Protein AF-X0SAB8-F1 (afdb_monomer_lite)

Sequence (412 aa):
ADKNRWGQPLLQMRAEIRILRSLALSGTDGPGNDETIAIPYRAIDWQRCRGVANGPHFPELSAGEVFVFPLKNTGAHGEKQWQLIDEENFGLLTPAVRERPVRGSERAAEFLVHELAAAFATGEYHTVFQAAQYCGFSRWKREVRHALSRDVASLVGDRKDKWLAIGTACYSAGPVQRPKVAELLEEPPEQPYLLAQAFGQLDREALDDLLIAESMKHCDLHAWGTAVTISLNYLRHPTAIREMTEALANDRPGALYVAGFVVRQPDHPVVAVAVKAASRALAGKQERLNSEDLRSACQLIRDYGDEEAFAQLLAEFRKAQKDNFERYVMLWQSCAYVKHERLLPICALLIEDVRPWPHADHRRVCDHAAAAVQYVTGEDLGYSWEATPAERGKAIDGIKVYLAGREKRRGR

Organism: NCBI:txid412755

Secondary structure (DSSP, 8-state):
--B-TTS-BEEEEEEEEE-S---PPTTS--PPTT-EEEEEEEEE-TTT----TT---PPPP-TT--EE--EEE-S-TT---EEE--STT-TT-EE--SSPPSS--SSHHHHHHHHHHHHHHHS-HHHHHHHHHHHHHS---HHHHHHHHHHHHHHHTT-HHHHHHHHHHHHHHS-S----HHHHHHS--SS-HHHHHHHTTS-TTTHHHHHHHHHHHTHHHHHHHHHHHHHHH-TT-HHHHHHHHHHHHTT-TTHHHHHHHH--STT-TTHHHHHHHHHHHHHS--TT--HHHHHHHHHHHHHH--HHHHHHHHHHHHHHHHH-HHHHHHHHHHHSSS--TTHHHHHHHHTT--SBPTT-TT-BHHHHHHHHHHHHH----S--TTS-HHHHHHHHHHHHHHHHHHHHHH--

Radius of gyration: 25.6 Å; chains: 1; bounding box: 59×60×63 Å

Structure (mmCIF, N/CA/C/O backbone):
data_AF-X0SAB8-F1
#
_entry.id   AF-X0SAB8-F1
#
loop_
_atom_site.group_PDB
_atom_site.id
_atom_site.type_symbol
_atom_site.label_atom_id
_atom_site.label_alt_id
_atom_site.label_comp_id
_atom_site.label_asym_id
_atom_site.label_entity_id
_atom_site.label_seq_id
_atom_site.pdbx_PDB_ins_code
_atom_site.Cartn_x
_atom_site.Cartn_y
_atom_site.Cartn_z
_atom_site.occupancy
_atom_site.B_iso_or_equiv
_atom_site.auth_seq_id
_atom_site.auth_comp_id
_atom_site.auth_asym_id
_atom_site.auth_atom_id
_atom_site.pdbx_PDB_model_num
ATOM 1 N N . ALA A 1 1 ? 1.540 30.582 -5.233 1.00 58.53 1 ALA A N 1
ATOM 2 C CA . ALA A 1 1 ? 0.712 29.566 -4.558 1.00 58.53 1 ALA A CA 1
ATOM 3 C C . ALA A 1 1 ? 1.035 29.631 -3.082 1.00 58.53 1 ALA A C 1
ATOM 5 O O . ALA A 1 1 ? 2.222 29.654 -2.760 1.00 58.53 1 ALA A O 1
ATOM 6 N N . ASP A 1 2 ? 0.015 29.708 -2.227 1.00 74.19 2 ASP A N 1
ATOM 7 C CA . ASP A 1 2 ? 0.207 29.570 -0.785 1.00 74.19 2 ASP A CA 1
ATOM 8 C C . ASP A 1 2 ? 0.930 28.248 -0.530 1.00 74.19 2 ASP A C 1
ATOM 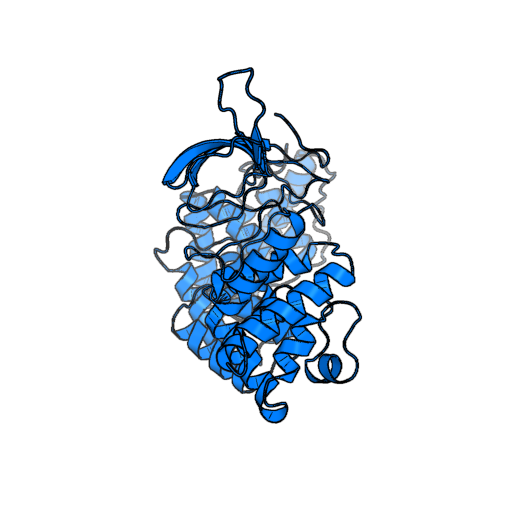10 O O . ASP A 1 2 ? 0.554 27.207 -1.073 1.00 74.19 2 ASP A O 1
ATOM 14 N N . LYS A 1 3 ? 2.017 28.310 0.233 1.00 72.19 3 LYS A N 1
ATOM 15 C CA . LYS A 1 3 ? 2.763 27.133 0.663 1.00 72.19 3 LYS A CA 1
ATOM 16 C C . LYS A 1 3 ? 2.609 26.981 2.166 1.00 72.19 3 LYS A C 1
ATOM 18 O O . LYS A 1 3 ? 2.543 27.980 2.880 1.00 72.19 3 LYS A O 1
ATOM 23 N N . ASN A 1 4 ? 2.565 25.748 2.657 1.00 69.31 4 ASN A N 1
ATOM 24 C CA . ASN A 1 4 ? 2.694 25.510 4.093 1.00 69.31 4 ASN A CA 1
ATOM 25 C C . ASN A 1 4 ? 4.150 25.720 4.552 1.00 69.31 4 ASN A C 1
ATOM 27 O O . ASN A 1 4 ? 5.055 25.931 3.740 1.00 69.31 4 ASN A O 1
ATOM 31 N N . ARG A 1 5 ? 4.400 25.619 5.863 1.00 65.50 5 ARG A N 1
ATOM 32 C CA . ARG A 1 5 ? 5.752 25.759 6.438 1.00 65.50 5 ARG A CA 1
ATOM 33 C C . ARG A 1 5 ? 6.773 24.721 5.935 1.00 65.50 5 ARG A C 1
ATOM 35 O O . ARG A 1 5 ? 7.963 24.900 6.152 1.00 65.50 5 ARG A O 1
ATOM 42 N N . TRP A 1 6 ? 6.325 23.672 5.239 1.00 65.50 6 TRP A N 1
ATOM 43 C CA . TRP A 1 6 ? 7.166 22.658 4.586 1.00 65.50 6 TRP A CA 1
ATOM 44 C C . TRP A 1 6 ? 7.313 22.888 3.075 1.00 65.50 6 TRP A C 1
ATOM 46 O O . TRP A 1 6 ? 7.700 21.983 2.336 1.00 65.50 6 TRP A O 1
ATOM 56 N N . GLY A 1 7 ? 6.956 24.080 2.587 1.00 70.50 7 GLY A N 1
ATOM 57 C CA . GLY A 1 7 ? 7.082 24.454 1.182 1.00 70.50 7 GLY A CA 1
ATOM 58 C C . GLY A 1 7 ? 6.100 23.752 0.239 1.00 70.50 7 GLY A C 1
ATOM 59 O O . GLY A 1 7 ? 6.240 23.908 -0.977 1.00 70.50 7 GLY A O 1
ATOM 60 N N . GLN A 1 8 ? 5.121 23.007 0.765 1.00 74.38 8 GLN A N 1
ATOM 61 C CA . GLN A 1 8 ? 4.152 22.284 -0.053 1.00 74.38 8 GLN A CA 1
ATOM 62 C C . GLN A 1 8 ? 3.056 23.216 -0.552 1.00 74.38 8 GLN A C 1
ATOM 64 O O . GLN A 1 8 ? 2.556 24.018 0.241 1.00 74.38 8 GLN A O 1
ATOM 69 N N . PRO A 1 9 ? 2.672 23.115 -1.833 1.00 79.69 9 PRO A N 1
ATOM 70 C CA . PRO A 1 9 ? 1.562 23.877 -2.381 1.00 79.69 9 PRO A CA 1
ATOM 71 C C . PRO A 1 9 ? 0.252 23.531 -1.666 1.00 79.69 9 PRO A C 1
ATOM 73 O O . PRO A 1 9 ? -0.025 22.367 -1.379 1.00 79.69 9 PRO A O 1
ATOM 76 N N . LEU A 1 10 ? -0.544 24.560 -1.381 1.00 76.38 10 LEU A N 1
ATOM 77 C CA . LEU A 1 10 ? -1.854 24.434 -0.755 1.00 76.38 10 LEU A CA 1
ATOM 78 C C . LEU A 1 10 ? -2.971 24.821 -1.725 1.00 76.38 10 LEU A C 1
ATOM 80 O O . LEU A 1 10 ? -2.842 25.778 -2.494 1.00 76.38 10 LEU A O 1
ATOM 84 N N . LEU A 1 11 ? -4.090 24.110 -1.618 1.00 80.75 11 LEU A N 1
ATOM 85 C CA . LEU A 1 11 ? -5.372 24.457 -2.218 1.00 80.75 11 LEU A CA 1
ATOM 86 C C . LEU A 1 11 ? -6.275 25.066 -1.152 1.00 80.75 11 LEU A C 1
ATOM 88 O O . LEU A 1 11 ? -6.361 24.560 -0.031 1.00 80.75 11 LEU A O 1
ATOM 92 N N . GLN A 1 12 ? -6.976 26.139 -1.509 1.00 83.25 12 GLN A N 1
ATOM 93 C CA . GLN A 1 12 ? -8.120 26.583 -0.724 1.00 83.25 12 GLN A CA 1
ATOM 94 C C . GLN A 1 12 ? -9.311 25.706 -1.083 1.00 83.25 12 GLN A C 1
ATOM 96 O O . GLN A 1 12 ? -9.713 25.636 -2.242 1.00 83.25 12 GLN A O 1
ATOM 101 N N . MET A 1 13 ? -9.850 25.036 -0.075 1.00 82.00 13 MET A N 1
ATOM 102 C CA . MET A 1 13 ? -10.949 24.097 -0.202 1.00 82.00 13 MET A CA 1
ATOM 103 C C . MET A 1 13 ? -12.106 24.538 0.687 1.00 82.00 13 MET A C 1
ATOM 105 O O . MET A 1 13 ? -11.943 25.298 1.646 1.00 82.00 13 MET A O 1
ATOM 109 N N . ARG A 1 14 ? -13.292 24.025 0.374 1.00 84.56 14 ARG A N 1
ATOM 110 C CA . ARG A 1 14 ? -14.500 24.204 1.172 1.00 84.56 14 ARG A CA 1
ATOM 111 C C . ARG A 1 14 ? -15.160 22.843 1.331 1.00 84.56 14 ARG A C 1
ATOM 113 O O . ARG A 1 14 ? -15.411 22.177 0.332 1.00 84.56 14 ARG A O 1
ATOM 120 N N . ALA A 1 15 ? -15.414 22.441 2.569 1.00 84.00 15 ALA A N 1
ATOM 121 C CA . ALA A 1 15 ? -16.202 21.255 2.874 1.00 84.00 15 ALA A CA 1
ATOM 122 C C . ALA A 1 15 ? -17.589 21.689 3.349 1.00 84.00 15 ALA A C 1
ATOM 124 O O . ALA A 1 15 ? -17.698 22.523 4.250 1.00 84.00 15 ALA A O 1
ATOM 125 N N . GLU A 1 16 ? -18.637 21.134 2.748 1.00 89.38 16 GLU A N 1
ATOM 126 C CA . GLU A 1 16 ? -19.990 21.196 3.300 1.00 89.38 16 GLU A CA 1
ATOM 127 C C . GLU A 1 16 ? -20.169 20.015 4.245 1.00 89.38 16 GLU A C 1
ATOM 129 O O . GLU A 1 16 ? -19.998 18.861 3.853 1.00 89.38 16 GLU A O 1
ATOM 134 N N . ILE A 1 17 ? -20.448 20.308 5.512 1.00 87.69 17 ILE A N 1
ATOM 135 C CA . ILE A 1 17 ? -20.490 19.306 6.569 1.00 87.69 17 ILE A CA 1
ATOM 136 C C . ILE A 1 17 ? -21.839 19.397 7.257 1.00 87.69 17 ILE A C 1
ATOM 138 O O . ILE A 1 17 ? -22.230 20.449 7.766 1.00 87.69 17 ILE A O 1
ATOM 142 N N . ARG A 1 18 ? -22.534 18.261 7.294 1.00 89.81 18 ARG A N 1
ATOM 143 C CA . ARG A 1 18 ? -23.717 18.078 8.125 1.00 89.81 18 ARG A CA 1
ATOM 144 C C . ARG A 1 18 ? -23.274 17.773 9.550 1.00 89.81 18 ARG A C 1
ATOM 146 O O . ARG A 1 18 ? -22.601 16.772 9.796 1.00 89.81 18 ARG A O 1
ATOM 153 N N . ILE A 1 19 ? -23.679 18.616 10.488 1.00 87.06 19 ILE A N 1
ATOM 154 C CA . ILE A 1 19 ? -23.373 18.447 11.904 1.00 87.06 19 ILE A CA 1
ATOM 155 C C . ILE A 1 19 ? -24.252 17.340 12.463 1.00 87.06 19 ILE A C 1
ATOM 157 O O . ILE A 1 19 ? -25.447 17.514 12.648 1.00 87.06 19 ILE A O 1
ATOM 161 N N . LEU A 1 20 ? -23.666 16.180 12.744 1.00 83.94 20 LEU A N 1
ATOM 162 C CA . LEU A 1 20 ? -24.415 15.095 13.381 1.00 83.94 20 LEU A CA 1
ATOM 163 C C . LEU A 1 20 ? -24.659 15.394 14.862 1.00 83.94 20 LEU A C 1
ATOM 165 O O . LEU A 1 20 ? -25.707 15.064 15.414 1.00 83.94 20 LEU A O 1
ATOM 169 N N . ARG A 1 21 ? -23.652 15.981 15.514 1.00 80.50 21 ARG A N 1
ATOM 170 C CA . ARG A 1 21 ? -23.614 16.248 16.950 1.00 80.50 21 ARG A CA 1
ATOM 171 C C . ARG A 1 21 ? -22.747 17.474 17.198 1.00 80.50 21 ARG A C 1
ATOM 173 O O . ARG A 1 21 ? -21.676 17.592 16.606 1.00 80.50 21 ARG A O 1
ATOM 180 N N . SER A 1 22 ? -23.196 18.346 18.088 1.00 79.38 22 SER A N 1
ATOM 181 C CA . SER A 1 22 ? -22.474 19.546 18.495 1.00 79.38 22 SER A CA 1
ATOM 182 C C . SER A 1 22 ? -22.227 19.524 19.996 1.00 79.38 22 SER A C 1
ATOM 184 O O . SER A 1 22 ? -23.150 19.295 20.779 1.00 79.38 22 SER A O 1
ATOM 186 N N . LEU A 1 23 ? -20.974 19.750 20.388 1.00 76.06 23 LEU A N 1
ATOM 187 C CA . LEU A 1 23 ? -20.585 19.951 21.776 1.00 76.06 23 LEU A CA 1
ATOM 188 C C . LEU A 1 23 ? -20.092 21.389 21.931 1.00 76.06 23 LEU A C 1
ATOM 190 O O . LEU A 1 23 ? -18.944 21.699 21.615 1.00 76.06 23 LEU A O 1
ATOM 194 N N . ALA A 1 24 ? -20.977 22.263 22.400 1.00 70.81 24 ALA A N 1
ATOM 195 C CA . ALA A 1 24 ? -20.618 23.622 22.773 1.00 70.81 24 ALA A CA 1
ATOM 196 C C . ALA A 1 24 ? -20.132 23.645 24.228 1.00 70.81 24 ALA A C 1
ATOM 198 O O . ALA A 1 24 ? -20.716 22.990 25.093 1.00 70.81 24 ALA A O 1
ATOM 199 N N . LEU A 1 25 ? -19.081 24.419 24.508 1.00 66.12 25 LEU A N 1
ATOM 200 C CA . LEU A 1 25 ? -18.711 24.726 25.888 1.00 66.12 25 LEU A CA 1
ATOM 201 C C . LEU A 1 25 ? -19.844 25.537 26.526 1.00 66.12 25 LEU A C 1
ATOM 203 O O . LEU A 1 25 ? -20.452 26.381 25.862 1.00 66.12 25 LEU A O 1
ATOM 207 N N . SER A 1 26 ? -20.124 25.303 27.807 1.00 61.00 26 SER A N 1
ATOM 208 C CA . SER A 1 26 ? -21.160 26.036 28.542 1.00 61.00 26 SER A CA 1
ATOM 209 C C . SER A 1 26 ? -21.017 27.550 28.346 1.00 61.00 26 SER A C 1
ATOM 211 O O . SER A 1 26 ? -19.968 28.122 28.639 1.00 61.00 26 SER A O 1
ATOM 213 N N . GLY A 1 27 ? -22.074 28.194 27.840 1.00 61.31 27 GLY A N 1
ATOM 214 C CA . GLY A 1 27 ? -22.094 29.634 27.552 1.00 61.31 27 GLY A CA 1
ATOM 215 C C . GLY A 1 27 ? -21.556 30.045 26.175 1.00 61.31 27 GLY A C 1
ATOM 216 O O . GLY A 1 27 ? -21.425 31.240 25.925 1.00 61.31 27 GLY A O 1
ATOM 217 N N . THR A 1 28 ? -21.257 29.095 25.283 1.00 65.94 28 THR A N 1
ATOM 218 C CA . THR A 1 28 ? -20.909 29.366 23.878 1.00 65.94 28 THR A CA 1
ATOM 219 C C . THR A 1 28 ? -22.016 28.900 22.936 1.00 65.94 28 THR A C 1
ATOM 221 O O . THR A 1 28 ? -22.640 27.865 23.168 1.00 65.94 28 THR A O 1
ATOM 224 N N . ASP A 1 29 ? -22.247 29.651 21.859 1.00 71.00 29 ASP A N 1
ATOM 225 C CA . ASP A 1 29 ? -23.072 29.175 20.750 1.00 71.00 29 ASP A CA 1
ATOM 226 C C . ASP A 1 29 ? -22.275 28.130 19.965 1.00 71.00 29 ASP A C 1
ATOM 228 O O . ASP A 1 29 ? -21.131 28.386 19.596 1.00 71.00 29 ASP A O 1
ATOM 232 N N . GLY A 1 30 ? -22.872 26.965 19.710 1.00 73.62 30 GLY A N 1
ATOM 233 C CA . GLY A 1 30 ? -22.366 25.944 18.789 1.00 73.62 30 GLY A CA 1
ATOM 234 C C . GLY A 1 30 ? -23.243 25.850 17.536 1.00 73.62 30 GLY A C 1
ATOM 235 O O . GLY A 1 30 ? -24.365 26.368 17.531 1.00 73.62 30 GLY A O 1
ATOM 236 N N . PRO A 1 31 ? -22.786 25.186 16.461 1.00 79.38 31 PRO A N 1
ATOM 237 C CA . PRO A 1 31 ? -23.687 24.851 15.367 1.00 79.38 31 PRO A CA 1
ATOM 238 C C . PRO A 1 31 ? -24.786 23.907 15.876 1.00 79.38 31 PRO A C 1
ATOM 240 O O . PRO A 1 31 ? -24.552 23.100 16.779 1.00 79.38 31 PRO A O 1
ATOM 243 N N . GLY A 1 32 ? -25.991 24.020 15.326 1.00 78.50 32 GLY A N 1
ATOM 244 C CA . GLY A 1 32 ? -27.106 23.144 15.664 1.00 78.50 32 GLY A CA 1
ATOM 245 C C . GLY A 1 32 ? -26.868 21.716 15.177 1.00 78.50 32 GLY A C 1
ATOM 246 O O . GLY A 1 32 ? -26.180 21.487 14.182 1.00 78.50 32 GLY A O 1
ATOM 247 N N . ASN A 1 33 ? -27.470 20.739 15.856 1.00 79.31 33 ASN A N 1
ATOM 248 C CA . ASN A 1 33 ? -27.544 19.383 15.312 1.00 79.31 33 ASN A CA 1
ATOM 249 C C . ASN A 1 33 ? -28.336 19.413 13.993 1.00 79.31 33 ASN A C 1
ATOM 251 O O . ASN A 1 33 ? -29.304 20.160 13.867 1.00 79.31 33 ASN A O 1
ATOM 255 N N . ASP A 1 34 ? -27.898 18.622 13.020 1.00 83.25 34 ASP A N 1
ATOM 256 C CA . ASP A 1 34 ? -28.362 18.588 11.630 1.00 83.25 34 ASP A CA 1
ATOM 257 C C . ASP A 1 34 ? -28.178 19.889 10.822 1.00 83.25 34 ASP A C 1
ATOM 259 O O . ASP A 1 34 ? -28.514 19.922 9.635 1.00 83.25 34 ASP A O 1
ATOM 263 N N . GLU A 1 35 ? -27.574 20.938 11.399 1.00 88.19 35 GLU A N 1
ATOM 264 C CA . GLU A 1 35 ? -27.158 22.130 10.651 1.00 88.19 35 GLU A CA 1
ATOM 265 C C . GLU A 1 35 ? -26.097 21.731 9.615 1.00 88.19 35 GLU A C 1
ATOM 267 O O . GLU A 1 35 ? -25.176 20.963 9.902 1.00 88.19 35 GLU A O 1
ATOM 272 N N . THR A 1 36 ? -26.216 22.249 8.393 1.00 89.69 36 THR A N 1
ATOM 273 C CA . THR A 1 36 ? -25.138 22.150 7.406 1.00 89.69 36 THR A CA 1
ATOM 274 C C . THR A 1 36 ? -24.327 23.427 7.465 1.00 89.69 36 THR A C 1
ATOM 276 O O . THR A 1 36 ? -24.842 24.510 7.193 1.00 89.69 36 THR A O 1
ATOM 279 N N . ILE A 1 37 ? -23.055 23.294 7.820 1.00 87.75 37 ILE A N 1
ATOM 280 C CA . ILE A 1 37 ? -22.107 24.403 7.814 1.00 87.75 37 ILE A CA 1
ATOM 281 C C . ILE A 1 37 ? -21.100 24.195 6.695 1.00 87.75 37 ILE A C 1
ATOM 283 O O . ILE A 1 37 ? -20.837 23.068 6.274 1.00 87.75 37 ILE A O 1
ATOM 287 N N . ALA A 1 38 ? -20.502 25.287 6.231 1.00 86.81 38 ALA A N 1
ATOM 288 C CA . ALA A 1 38 ? -19.377 25.188 5.326 1.00 86.81 38 ALA A CA 1
ATOM 289 C C . ALA A 1 38 ? -18.088 25.618 6.011 1.00 86.81 38 ALA A C 1
ATOM 291 O O . ALA A 1 38 ? -17.998 26.725 6.539 1.00 86.81 38 ALA A O 1
ATOM 292 N N . ILE A 1 39 ? -17.092 24.739 5.966 1.00 82.38 39 ILE A N 1
ATOM 293 C CA . ILE A 1 39 ? -15.792 24.961 6.585 1.00 82.38 39 ILE A CA 1
ATOM 294 C C . ILE A 1 39 ? -14.770 25.222 5.477 1.00 82.38 39 ILE A C 1
ATOM 296 O O . ILE A 1 39 ? -14.490 24.320 4.677 1.00 82.38 39 ILE A O 1
ATOM 300 N N . PRO A 1 40 ? -14.203 26.438 5.398 1.00 79.44 40 PRO A N 1
ATOM 301 C CA . PRO A 1 40 ? -13.028 26.670 4.579 1.00 79.44 40 PRO A CA 1
ATOM 302 C C . PRO A 1 40 ? -11.817 25.993 5.231 1.00 79.44 40 PRO A C 1
ATOM 304 O O . PRO A 1 40 ? -11.585 26.135 6.432 1.00 79.44 40 PRO A O 1
ATOM 307 N N . TYR A 1 41 ? -11.025 25.273 4.443 1.00 76.81 41 TYR A N 1
ATOM 308 C CA . TYR A 1 41 ? -9.785 24.651 4.905 1.00 76.81 41 TYR A CA 1
ATOM 309 C C . TYR A 1 41 ? -8.707 24.710 3.823 1.00 76.81 41 TYR A C 1
ATOM 311 O O . TYR A 1 41 ? -8.980 24.976 2.651 1.00 76.81 41 TYR A O 1
ATOM 319 N N . ARG A 1 42 ? -7.452 24.500 4.225 1.00 75.31 42 ARG A N 1
ATOM 320 C CA . ARG A 1 42 ? -6.322 24.398 3.298 1.00 75.31 42 ARG A CA 1
ATOM 321 C C . ARG A 1 42 ? -5.939 22.932 3.160 1.00 75.31 42 ARG A C 1
ATOM 323 O O . ARG A 1 42 ? -5.547 22.319 4.148 1.00 75.31 42 ARG A O 1
ATOM 330 N N . ALA A 1 43 ? -6.052 22.392 1.953 1.00 74.12 43 ALA A N 1
ATOM 331 C CA . ALA A 1 43 ? -5.592 21.046 1.630 1.00 74.12 43 ALA A CA 1
ATOM 332 C C . ALA A 1 43 ? -4.212 21.102 0.980 1.00 74.12 43 ALA A C 1
ATOM 334 O O . ALA A 1 43 ? -3.854 22.103 0.356 1.00 74.12 43 ALA A O 1
ATOM 335 N N . ILE A 1 44 ? -3.449 20.019 1.093 1.00 71.31 44 ILE A N 1
ATOM 336 C CA . ILE A 1 44 ? -2.258 19.843 0.271 1.00 71.31 44 ILE A CA 1
ATOM 337 C C . ILE A 1 44 ? -2.676 19.650 -1.194 1.00 71.31 44 ILE A C 1
ATOM 339 O O . ILE A 1 44 ? -3.555 18.848 -1.498 1.00 71.31 44 ILE A O 1
ATOM 343 N N . ASP A 1 45 ? -2.015 20.359 -2.110 1.00 76.94 45 ASP A N 1
ATOM 344 C CA . ASP A 1 45 ? -2.102 20.078 -3.544 1.00 76.94 45 ASP A CA 1
ATOM 345 C C . ASP A 1 45 ? -1.218 18.865 -3.880 1.00 76.94 45 ASP A C 1
ATOM 347 O O . ASP A 1 45 ? -0.076 19.015 -4.323 1.00 76.94 45 ASP A O 1
ATOM 351 N N . TRP A 1 46 ? -1.728 17.652 -3.640 1.00 68.81 46 TRP A N 1
ATOM 352 C CA . TRP A 1 46 ? -0.957 16.420 -3.845 1.00 68.81 46 TRP A CA 1
ATOM 353 C C . TRP A 1 46 ? -0.475 16.243 -5.290 1.00 68.81 46 TRP A C 1
ATOM 355 O O . TRP A 1 46 ? 0.570 15.635 -5.507 1.00 68.81 46 TRP A O 1
ATOM 365 N N . GLN A 1 47 ? -1.171 16.834 -6.269 1.00 67.50 47 GLN A N 1
ATOM 366 C CA . GLN A 1 47 ? -0.766 16.804 -7.679 1.00 67.50 47 GLN A CA 1
ATOM 367 C C . GLN A 1 47 ? 0.495 17.632 -7.942 1.00 67.50 47 GLN A C 1
ATOM 369 O O . GLN A 1 47 ? 1.271 17.326 -8.846 1.00 67.50 47 GLN A O 1
ATOM 374 N N . ARG A 1 48 ? 0.707 18.699 -7.165 1.00 67.31 48 ARG A N 1
ATOM 375 C CA . ARG A 1 48 ? 1.886 19.573 -7.273 1.00 67.31 48 ARG A CA 1
ATOM 376 C C . ARG A 1 48 ? 2.924 19.320 -6.185 1.00 67.31 48 ARG A C 1
ATOM 378 O O . ARG A 1 48 ? 3.999 19.929 -6.211 1.00 67.31 48 ARG A O 1
ATOM 385 N N . CYS A 1 49 ? 2.621 18.452 -5.228 1.00 65.38 49 CYS A N 1
ATOM 386 C CA . CYS A 1 49 ? 3.531 18.085 -4.161 1.00 65.38 49 CYS A CA 1
ATOM 387 C C . CYS A 1 49 ? 4.695 17.234 -4.647 1.00 65.38 49 CYS A C 1
ATOM 389 O O . CYS A 1 49 ? 4.562 16.319 -5.452 1.00 65.38 49 CYS A O 1
ATOM 391 N N . ARG A 1 50 ? 5.855 17.500 -4.054 1.00 57.19 50 ARG A N 1
ATOM 392 C CA . ARG A 1 50 ? 6.991 16.581 -4.049 1.00 57.19 50 ARG A CA 1
ATOM 393 C C . ARG A 1 50 ? 6.981 16.000 -2.642 1.00 57.19 50 ARG A C 1
ATOM 395 O O . ARG A 1 50 ? 7.328 16.733 -1.722 1.00 57.19 50 ARG A O 1
ATOM 402 N N . GLY A 1 51 ? 6.439 14.788 -2.487 1.00 53.72 51 GLY A N 1
ATOM 403 C CA . GLY A 1 51 ? 6.031 14.188 -1.207 1.00 53.72 51 GLY A CA 1
ATOM 404 C C . GLY A 1 51 ? 6.896 14.561 0.004 1.00 53.72 51 GLY A C 1
ATOM 405 O O . GLY A 1 51 ? 8.122 14.621 -0.081 1.00 53.72 51 GLY A O 1
ATOM 406 N N . VAL A 1 52 ? 6.256 14.821 1.147 1.00 50.53 52 VAL A N 1
ATOM 407 C CA . VAL A 1 52 ? 6.967 15.222 2.368 1.00 50.53 52 VAL A CA 1
ATOM 408 C C . VAL A 1 52 ? 7.391 13.984 3.137 1.00 50.53 52 VAL A C 1
ATOM 410 O O . VAL A 1 52 ? 6.582 13.373 3.832 1.00 50.53 52 VAL A O 1
ATOM 413 N N . ALA A 1 53 ? 8.673 13.635 3.060 1.00 43.62 53 ALA A N 1
ATOM 414 C CA . ALA A 1 53 ? 9.244 12.689 4.009 1.00 43.62 53 ALA A CA 1
ATOM 415 C C . ALA A 1 53 ? 9.096 13.276 5.426 1.00 43.62 53 ALA A C 1
ATOM 417 O O . ALA A 1 53 ? 9.662 14.328 5.724 1.00 43.62 53 ALA A O 1
ATOM 418 N N . ASN A 1 54 ? 8.317 12.609 6.284 1.00 44.84 54 ASN A N 1
ATOM 419 C CA . ASN A 1 54 ? 8.094 12.975 7.690 1.00 44.84 54 ASN A CA 1
ATOM 420 C C . ASN A 1 54 ? 7.363 14.319 7.929 1.00 44.84 54 ASN A C 1
ATOM 422 O O . ASN A 1 54 ? 7.551 14.950 8.971 1.00 44.84 54 ASN A O 1
ATOM 426 N N . GLY A 1 55 ? 6.535 14.773 6.980 1.00 47.00 55 GLY A N 1
ATOM 427 C CA . GLY A 1 55 ? 5.580 15.871 7.208 1.00 47.00 55 GLY A CA 1
ATOM 428 C C . GLY A 1 55 ? 4.383 15.416 8.052 1.00 47.00 55 GLY A C 1
ATOM 429 O O . GLY A 1 55 ? 4.182 14.212 8.206 1.00 47.00 55 GLY A O 1
ATOM 430 N N . PRO A 1 56 ? 3.574 16.330 8.616 1.00 47.91 56 PRO A N 1
ATOM 431 C CA . PRO A 1 56 ? 2.364 15.924 9.317 1.00 47.91 56 PRO A CA 1
ATOM 432 C C . PRO A 1 56 ? 1.384 15.288 8.335 1.00 47.91 56 PRO A C 1
ATOM 434 O O . PRO A 1 56 ? 1.331 15.648 7.155 1.00 47.91 56 PRO A O 1
ATOM 437 N N . HIS A 1 57 ? 0.604 14.346 8.847 1.00 52.69 57 HIS A N 1
ATOM 438 C CA . HIS A 1 57 ? -0.471 13.733 8.094 1.00 52.69 57 HIS A CA 1
ATOM 439 C C . HIS A 1 57 ? -1.622 14.736 7.984 1.00 52.69 57 HIS A C 1
ATOM 441 O O . HIS A 1 57 ? -2.224 15.105 8.991 1.00 52.69 57 HIS A O 1
ATOM 447 N N . PHE A 1 58 ? -1.919 15.192 6.769 1.00 57.72 58 PHE A N 1
ATOM 448 C CA . PHE A 1 58 ? -3.119 15.979 6.510 1.00 57.72 58 PHE A CA 1
ATOM 449 C C . PHE A 1 58 ? -4.250 14.993 6.220 1.00 57.72 58 PHE A C 1
ATOM 451 O O . PHE A 1 58 ? -4.111 14.205 5.286 1.00 57.72 58 PHE A O 1
ATOM 458 N N . PRO A 1 59 ? -5.327 14.966 7.018 1.00 60.56 59 PRO A N 1
ATOM 459 C CA . PRO A 1 59 ? -6.447 14.073 6.757 1.00 60.56 59 PRO A CA 1
ATOM 460 C C . PRO A 1 59 ? -7.081 14.434 5.409 1.00 60.56 59 PRO A C 1
ATOM 462 O O . PRO A 1 59 ? -7.431 15.592 5.166 1.00 60.56 59 PRO A O 1
ATOM 465 N N . GLU A 1 60 ? -7.211 13.448 4.525 1.00 65.62 60 GLU A N 1
ATOM 466 C CA . GLU A 1 60 ? -8.030 13.584 3.326 1.00 65.62 60 GLU A CA 1
ATOM 467 C C . GLU A 1 60 ? -9.490 13.422 3.732 1.00 65.62 60 GLU A C 1
ATOM 469 O O . GLU A 1 60 ? -9.869 12.411 4.313 1.00 65.62 60 GLU A O 1
ATOM 474 N N . LEU A 1 61 ? -10.298 14.447 3.472 1.00 74.31 61 LEU A N 1
ATOM 475 C CA . LEU A 1 61 ? -11.728 14.397 3.738 1.00 74.31 61 LEU A CA 1
ATOM 476 C C . LEU A 1 61 ? -12.437 13.812 2.520 1.00 74.31 61 LEU A C 1
ATOM 478 O O . LEU A 1 61 ? -12.406 14.418 1.446 1.00 74.31 61 LEU A O 1
ATOM 482 N N . SER A 1 62 ? -13.120 12.683 2.699 1.00 78.00 62 SER A N 1
ATOM 483 C CA . SER A 1 62 ? -13.965 12.089 1.664 1.00 78.00 62 SER A CA 1
ATOM 484 C C . SER A 1 62 ? -15.450 12.272 1.968 1.00 78.00 62 SER A C 1
ATOM 486 O O . SER A 1 62 ? -15.895 12.327 3.117 1.00 78.00 62 SER A O 1
ATOM 488 N N . ALA A 1 63 ? -16.257 12.365 0.910 1.00 82.75 63 ALA A N 1
ATOM 489 C CA . ALA A 1 63 ? -17.703 12.465 1.051 1.00 82.75 63 ALA A CA 1
ATOM 490 C C . ALA A 1 63 ? -18.270 11.224 1.765 1.00 82.75 63 ALA A C 1
ATOM 492 O O . ALA A 1 63 ? -17.975 10.090 1.397 1.00 82.75 63 ALA A O 1
ATOM 493 N N . GLY A 1 64 ? -19.120 11.450 2.770 1.00 82.81 64 GLY A N 1
ATOM 494 C CA . GLY A 1 64 ? -19.783 10.387 3.533 1.00 82.81 64 GLY A CA 1
ATOM 495 C C . GLY A 1 64 ? -19.018 9.890 4.764 1.00 82.81 64 GLY A C 1
ATOM 496 O O . GLY A 1 64 ? -19.604 9.148 5.562 1.00 82.81 64 GLY A O 1
ATOM 497 N N . GLU A 1 65 ? -17.769 10.313 4.956 1.00 84.81 65 GLU A N 1
ATOM 498 C CA . GLU A 1 65 ? -17.016 10.061 6.185 1.00 84.81 65 GLU A CA 1
ATOM 499 C C . GLU A 1 65 ? -17.501 10.936 7.345 1.00 84.81 65 GLU A C 1
ATOM 501 O O . GLU A 1 65 ? -18.148 11.970 7.155 1.00 84.81 65 GLU A O 1
ATOM 506 N N . VAL A 1 66 ? -17.197 10.502 8.568 1.00 87.50 66 VAL A N 1
ATOM 507 C CA . VAL A 1 66 ? -17.592 11.202 9.790 1.00 87.50 66 VAL A CA 1
ATOM 508 C C . VAL A 1 66 ? -16.369 11.443 10.653 1.00 87.50 66 VAL A C 1
ATOM 510 O O . VAL A 1 66 ? -15.648 10.515 11.012 1.00 87.50 66 VAL A O 1
ATOM 513 N N . PHE A 1 67 ? -16.173 12.708 11.008 1.00 86.12 67 PHE A N 1
ATOM 514 C CA . PHE A 1 67 ? -15.060 13.169 11.824 1.00 86.12 67 PHE A CA 1
ATOM 515 C C . PHE A 1 67 ? -15.560 14.071 12.949 1.00 86.12 67 PHE A C 1
ATOM 517 O O . PHE A 1 67 ? -16.644 14.657 12.870 1.00 86.12 67 PHE A O 1
ATOM 524 N N . VAL A 1 68 ? -14.743 14.209 13.987 1.00 83.94 68 VAL A N 1
ATOM 525 C CA . VAL A 1 68 ? -14.889 15.259 14.995 1.00 83.94 68 VAL A CA 1
ATOM 526 C C . VAL A 1 68 ? -14.081 16.465 14.560 1.00 83.94 68 VAL A C 1
ATOM 528 O O . VAL A 1 68 ? -12.875 16.366 14.348 1.00 83.94 68 VAL A O 1
ATOM 531 N N . PHE A 1 69 ? -14.765 17.603 14.472 1.00 81.69 69 PHE A N 1
ATOM 532 C CA . PHE A 1 69 ? -14.190 18.882 14.086 1.00 81.69 69 PHE A CA 1
ATOM 533 C C . PHE A 1 69 ? -14.110 19.793 15.320 1.00 81.69 69 PHE A C 1
ATOM 535 O O . PHE A 1 69 ? -15.156 20.190 15.840 1.00 81.69 69 PHE A O 1
ATOM 542 N N . PRO A 1 70 ? -12.916 20.163 15.809 1.00 78.56 70 PRO A N 1
ATOM 543 C CA . PRO A 1 70 ? -12.771 21.228 16.784 1.00 78.56 70 PRO A CA 1
ATOM 544 C C . PRO A 1 70 ? -12.989 22.548 16.050 1.00 78.56 70 PRO A C 1
ATOM 546 O O . PRO A 1 70 ? -12.211 22.943 15.178 1.00 78.56 70 PRO A O 1
ATOM 549 N N . LEU A 1 71 ? -14.080 23.226 16.374 1.00 79.69 71 LEU A N 1
ATOM 550 C CA . LEU A 1 71 ? -14.466 24.452 15.693 1.00 79.69 71 LEU A CA 1
ATOM 551 C C . LEU A 1 71 ? -14.339 25.647 16.623 1.00 79.69 71 LEU A C 1
ATOM 553 O O . LEU A 1 71 ? -14.709 25.588 17.792 1.00 79.69 71 LEU A O 1
ATOM 557 N N . LYS A 1 72 ? -13.856 26.755 16.065 1.00 79.56 72 LYS A N 1
ATOM 558 C CA . LYS A 1 72 ? -13.979 28.090 16.649 1.00 79.56 72 LYS A CA 1
ATOM 559 C C . LYS A 1 72 ? -14.918 28.920 15.785 1.00 79.56 72 LYS A C 1
ATOM 561 O O . LYS A 1 72 ? -14.818 28.886 14.556 1.00 79.56 72 LYS A O 1
ATOM 566 N N . ASN A 1 73 ? -15.816 29.669 16.419 1.00 79.44 73 ASN A N 1
ATOM 567 C CA . ASN A 1 73 ? -16.565 30.706 15.722 1.00 79.44 73 ASN A CA 1
ATOM 568 C C . ASN A 1 73 ? -15.662 31.939 15.593 1.00 79.44 73 ASN A C 1
ATOM 570 O O . ASN A 1 73 ? -15.179 32.461 16.596 1.00 79.44 73 ASN A O 1
ATOM 574 N N . THR A 1 74 ? -15.397 32.370 14.365 1.00 78.06 74 THR A N 1
ATOM 575 C CA . THR A 1 74 ? -14.605 33.567 14.053 1.00 78.06 74 THR A CA 1
ATOM 576 C C . THR A 1 74 ? -15.446 34.698 13.473 1.00 78.06 74 THR A C 1
ATOM 578 O O . THR A 1 74 ? -14.878 35.706 13.061 1.00 78.06 74 THR A O 1
ATOM 581 N N . GLY A 1 75 ? -16.767 34.531 13.377 1.00 72.88 75 GLY A N 1
ATOM 582 C CA . GLY A 1 75 ? -17.649 35.577 12.872 1.00 72.88 75 GLY A CA 1
ATOM 583 C C . GLY A 1 75 ? -17.772 36.746 13.851 1.00 72.88 75 GLY A C 1
ATOM 584 O O . GLY A 1 75 ? -17.641 36.579 15.066 1.00 72.88 75 GLY A O 1
ATOM 585 N N . ALA A 1 76 ? -18.022 37.944 13.318 1.00 67.56 76 ALA A N 1
ATOM 586 C CA . ALA A 1 76 ? -18.430 39.089 14.129 1.00 67.56 76 ALA A CA 1
ATOM 587 C C . ALA A 1 76 ? -19.818 38.833 14.755 1.00 67.56 76 ALA A C 1
ATOM 589 O O . ALA A 1 76 ? -20.531 37.926 14.334 1.00 67.56 76 ALA A O 1
ATOM 590 N N . HIS A 1 77 ? -20.217 39.616 15.766 1.00 56.22 77 HIS A N 1
ATOM 591 C CA . HIS A 1 77 ? -21.499 39.444 16.467 1.00 56.22 77 HIS A CA 1
ATOM 592 C C . HIS A 1 77 ? -22.683 39.218 15.503 1.00 56.22 77 HIS A C 1
ATOM 594 O O . HIS A 1 77 ? -23.076 40.126 14.776 1.00 56.22 77 HIS A O 1
ATOM 600 N N . GLY A 1 78 ? -23.257 38.009 15.529 1.00 61.12 78 GLY A N 1
ATOM 601 C CA . GLY A 1 78 ? -24.395 37.600 14.694 1.00 61.12 78 GLY A CA 1
ATOM 602 C C . GLY A 1 78 ? -24.036 36.822 13.419 1.00 61.12 78 GLY A C 1
ATOM 603 O O . GLY A 1 78 ? -24.911 36.174 12.849 1.00 61.12 78 GLY A O 1
ATOM 604 N N . GLU A 1 79 ? -22.770 36.809 12.995 1.00 66.56 79 GLU A N 1
ATOM 605 C CA . GLU A 1 79 ? -22.292 36.001 11.871 1.00 66.56 79 GLU A CA 1
ATOM 606 C C . GLU A 1 79 ? -21.747 34.652 12.369 1.00 66.56 79 GLU A C 1
ATOM 608 O O . GLU A 1 79 ? -20.886 34.585 13.246 1.00 66.56 79 GLU A O 1
ATOM 613 N N . LYS A 1 80 ? -22.240 33.542 11.804 1.00 72.50 80 LYS A N 1
ATOM 614 C CA . LYS A 1 80 ? -21.705 32.200 12.075 1.00 72.50 80 LYS A CA 1
ATOM 615 C C . LYS A 1 80 ? -20.622 31.866 11.052 1.00 72.50 80 LYS A C 1
ATOM 617 O O . LYS A 1 80 ? -20.927 31.339 9.983 1.00 72.50 80 LYS A O 1
ATOM 622 N N . GLN A 1 81 ? -19.360 32.139 11.377 1.00 80.44 81 GLN A N 1
ATOM 623 C CA . GLN A 1 81 ? -18.234 31.692 10.555 1.00 80.44 81 GLN A CA 1
ATOM 624 C C . GLN A 1 81 ? -17.388 30.689 11.334 1.00 80.44 81 GLN A C 1
ATOM 626 O O . GLN A 1 81 ? -16.624 31.053 12.222 1.00 80.44 81 GLN A O 1
ATOM 631 N N . TRP A 1 82 ? -17.523 29.411 10.992 1.00 81.31 82 TRP A N 1
ATOM 632 C CA . TRP A 1 82 ? -16.799 28.328 11.649 1.00 81.31 82 TRP A CA 1
ATOM 633 C C . TRP A 1 82 ? -15.457 28.069 10.975 1.00 81.31 82 TRP A C 1
ATOM 635 O O . TRP A 1 82 ? -15.373 27.947 9.752 1.00 81.31 82 TRP A O 1
ATOM 645 N N . GLN A 1 83 ? -14.406 27.947 11.781 1.00 77.69 83 GLN A N 1
ATOM 646 C CA . GLN A 1 83 ? -13.078 27.548 11.327 1.00 77.69 83 GLN A CA 1
ATOM 647 C C . GLN A 1 83 ? -12.546 26.407 12.186 1.00 77.69 83 GLN A C 1
ATOM 649 O O . GLN A 1 83 ? -12.839 26.331 13.380 1.00 77.69 83 GLN A O 1
ATOM 654 N N . LEU A 1 84 ? -11.720 25.552 11.584 1.00 76.06 84 LEU A N 1
ATOM 655 C CA . LEU A 1 84 ? -10.959 24.545 12.316 1.00 76.06 84 LEU A CA 1
ATOM 656 C C . LEU A 1 84 ? -10.032 25.220 13.333 1.00 76.06 84 LEU A C 1
ATOM 658 O O . LEU A 1 84 ? -9.345 26.199 13.017 1.00 76.06 84 LEU A O 1
ATOM 662 N N . ILE A 1 85 ? -10.008 24.693 14.555 1.00 71.81 85 ILE A N 1
ATOM 663 C CA . ILE A 1 85 ? -8.974 25.038 15.527 1.00 71.81 85 ILE A CA 1
ATOM 664 C C . ILE A 1 85 ? -7.685 24.351 15.077 1.00 71.81 85 ILE A C 1
ATOM 666 O O . ILE A 1 85 ? -7.590 23.124 15.032 1.00 71.81 85 ILE A O 1
ATOM 670 N N . ASP A 1 86 ? -6.700 25.167 14.721 1.00 61.41 86 ASP A N 1
ATOM 671 C CA . ASP A 1 86 ? -5.343 24.723 14.442 1.00 61.41 86 ASP A CA 1
ATOM 672 C C . ASP A 1 86 ? -4.553 24.780 15.753 1.00 61.41 86 ASP A C 1
ATOM 674 O O . ASP A 1 86 ? -4.137 25.855 16.184 1.00 61.41 86 ASP A O 1
ATOM 678 N N . GLU A 1 87 ? -4.395 23.641 16.424 1.00 46.91 87 GLU A N 1
ATOM 679 C CA . GLU A 1 87 ? -3.322 23.478 17.403 1.00 46.91 87 GLU A CA 1
ATOM 680 C C . GLU A 1 87 ? -2.210 22.642 16.768 1.00 46.91 87 GLU A C 1
ATOM 682 O O . GLU A 1 87 ? -2.413 21.524 16.288 1.00 46.91 87 GLU A O 1
ATOM 687 N N . GLU A 1 88 ? -1.018 23.237 16.739 1.00 42.47 88 GLU A N 1
ATOM 688 C CA . GLU A 1 88 ? 0.253 22.580 16.439 1.00 42.47 88 GLU A CA 1
ATOM 689 C C . GLU A 1 88 ? 0.321 21.774 15.130 1.00 42.47 88 GLU A C 1
ATOM 691 O O . GLU A 1 88 ? 1.179 20.902 14.984 1.00 42.47 88 GLU A O 1
ATOM 696 N N . ASN A 1 89 ? -0.419 22.181 14.095 1.00 43.53 89 ASN A N 1
ATOM 697 C CA . ASN A 1 89 ? -0.362 21.616 12.741 1.00 43.53 89 ASN A CA 1
ATOM 698 C C . ASN A 1 89 ? -0.947 20.207 12.575 1.00 43.53 89 ASN A C 1
ATOM 700 O O . ASN A 1 89 ? -0.584 19.515 11.620 1.00 43.53 89 ASN A O 1
ATOM 704 N N . PHE A 1 90 ? -1.843 19.787 13.464 1.00 47.44 90 PHE A N 1
ATOM 705 C CA . PHE A 1 90 ? -2.565 18.526 13.289 1.00 47.44 90 PHE A CA 1
ATOM 706 C C . PHE A 1 90 ? -4.035 18.692 12.950 1.00 47.44 90 PHE A C 1
ATOM 708 O O . PHE A 1 90 ? -4.685 17.660 12.848 1.00 47.44 90 PHE A O 1
ATOM 715 N N . GLY A 1 91 ? -4.529 19.935 12.775 1.00 53.00 91 GLY A N 1
ATOM 716 C CA . GLY A 1 91 ? -5.925 20.265 12.451 1.00 53.00 91 GLY A CA 1
ATOM 717 C C . GLY A 1 91 ? -6.866 19.185 12.958 1.00 53.00 91 GLY A C 1
ATOM 718 O O . GLY A 1 91 ? -7.225 18.330 12.158 1.00 53.00 91 GLY A O 1
ATOM 719 N N . LEU A 1 92 ? -7.091 19.126 14.282 1.00 63.56 92 LEU A N 1
ATOM 720 C CA . LEU A 1 92 ? -7.452 17.869 14.955 1.00 63.56 92 LEU A CA 1
ATOM 721 C C . LEU A 1 92 ? -8.714 17.283 14.324 1.00 63.56 92 LEU A C 1
ATOM 723 O O . LEU A 1 92 ? -9.815 17.717 14.611 1.00 63.56 92 LEU A O 1
ATOM 727 N N . LEU A 1 93 ? -8.558 16.291 13.467 1.00 74.81 93 LEU A N 1
ATOM 728 C CA . LEU A 1 93 ? -9.668 15.543 12.913 1.00 74.81 93 LEU A CA 1
ATOM 729 C C . LEU A 1 93 ? -9.444 14.116 13.358 1.00 74.81 93 LEU A C 1
ATOM 731 O O . LEU A 1 93 ? -8.517 13.448 12.904 1.00 74.81 93 LEU A O 1
ATOM 735 N N . THR A 1 94 ? -10.264 13.680 14.305 1.00 77.81 94 THR A N 1
ATOM 736 C CA . THR A 1 94 ? -10.349 12.265 14.651 1.00 77.81 94 THR A CA 1
ATOM 737 C C . THR A 1 94 ? -11.543 11.666 13.925 1.00 77.81 94 THR A C 1
ATOM 739 O O . THR A 1 94 ? -12.583 12.329 13.827 1.00 77.81 94 THR A O 1
ATOM 742 N N . PRO A 1 95 ? -11.435 10.431 13.416 1.00 82.62 95 PRO A N 1
ATOM 743 C CA . PRO A 1 95 ? -12.603 9.701 12.949 1.00 82.62 95 PRO A CA 1
ATOM 744 C C . PRO A 1 95 ? -13.635 9.575 14.069 1.00 82.62 95 PRO A C 1
ATOM 746 O O . PRO A 1 95 ? -13.292 9.517 15.255 1.00 82.62 95 PRO A O 1
ATOM 749 N N . ALA A 1 96 ? -14.900 9.536 13.671 1.00 85.56 96 ALA A N 1
ATOM 750 C CA . ALA A 1 96 ? -16.033 9.420 14.568 1.00 85.56 96 ALA A CA 1
ATOM 751 C C . ALA A 1 96 ? -17.076 8.454 14.015 1.00 85.56 96 ALA A C 1
ATOM 753 O O . ALA A 1 96 ? -17.146 8.180 12.816 1.00 85.56 96 ALA A O 1
ATOM 754 N N . VAL A 1 97 ? -17.914 7.940 14.909 1.00 83.75 97 VAL A N 1
ATOM 755 C CA . VAL A 1 97 ? -19.046 7.092 14.531 1.00 83.75 97 VAL A CA 1
ATOM 756 C C . VAL A 1 97 ? -20.271 7.954 14.239 1.00 83.75 97 VAL A C 1
ATOM 758 O O . VAL A 1 97 ? -20.473 9.004 14.849 1.00 83.75 97 VAL A O 1
ATOM 761 N N . ARG A 1 98 ? -21.107 7.516 13.290 1.00 77.62 98 ARG A N 1
ATOM 762 C CA . ARG A 1 98 ? -22.375 8.198 12.954 1.00 77.62 98 ARG A CA 1
ATOM 763 C C . ARG A 1 98 ? -23.345 8.245 14.135 1.00 77.62 98 ARG A C 1
ATOM 765 O O . ARG A 1 98 ? -24.174 9.146 14.218 1.00 77.62 98 ARG A O 1
ATOM 772 N N . GLU A 1 99 ? -23.257 7.256 15.013 1.00 72.31 99 GLU A N 1
ATOM 773 C CA . GLU A 1 99 ? -24.153 7.067 16.148 1.00 72.31 99 GLU A CA 1
ATOM 774 C C . GLU A 1 99 ? -23.820 8.002 17.315 1.00 72.31 99 GLU A C 1
ATOM 776 O O . GLU A 1 99 ? -22.750 8.611 17.374 1.00 72.31 99 GLU A O 1
ATOM 781 N N . ARG A 1 100 ? -24.749 8.129 18.272 1.00 66.69 100 ARG A N 1
ATOM 782 C CA . ARG A 1 100 ? -24.523 8.947 19.471 1.00 66.69 100 ARG A CA 1
ATOM 783 C C . ARG A 1 100 ? -23.301 8.455 20.255 1.00 66.69 100 ARG A C 1
ATOM 785 O O . ARG A 1 100 ? -23.064 7.248 20.298 1.00 66.69 100 ARG A O 1
ATOM 792 N N . PRO A 1 101 ? -22.544 9.368 20.893 1.00 63.56 101 PRO A N 1
ATOM 793 C CA . PRO A 1 101 ? -21.392 8.976 21.677 1.00 63.56 101 PRO A CA 1
ATOM 794 C C . PRO A 1 101 ? -21.903 8.116 22.821 1.00 63.56 101 PRO A C 1
ATOM 796 O O . PRO A 1 101 ? -22.932 8.432 23.426 1.00 63.56 101 PRO A O 1
ATOM 799 N N . VAL A 1 102 ? -21.169 7.060 23.159 1.00 64.12 102 VAL A N 1
ATOM 800 C CA . VAL A 1 102 ? -21.552 6.215 24.296 1.00 64.12 102 VAL A CA 1
ATOM 801 C C . VAL A 1 102 ? -21.481 7.005 25.614 1.00 64.12 102 VAL A C 1
ATOM 803 O O . VAL A 1 102 ? -22.155 6.663 26.584 1.00 64.12 102 VAL A O 1
ATOM 806 N N . ARG A 1 103 ? -20.694 8.093 25.649 1.00 66.19 103 ARG A N 1
ATOM 807 C CA . ARG A 1 103 ? -20.559 9.014 26.786 1.00 66.19 103 ARG A CA 1
ATOM 808 C C . ARG A 1 103 ? -20.471 10.467 26.318 1.00 66.19 103 ARG A C 1
ATOM 810 O O . ARG A 1 103 ? -19.717 10.772 25.401 1.00 66.19 103 ARG A O 1
ATOM 817 N N . GLY A 1 104 ? -21.213 11.362 26.970 1.00 62.66 104 GLY A N 1
ATOM 818 C CA . GLY A 1 104 ? -21.018 12.808 26.829 1.00 62.66 104 GLY A CA 1
ATOM 819 C C . GLY A 1 104 ? -19.896 13.306 27.744 1.00 62.66 104 GLY A C 1
ATOM 820 O O . GLY A 1 104 ? -19.705 12.758 28.827 1.00 62.66 104 GLY A O 1
ATOM 821 N N . SER A 1 105 ? -19.173 14.347 27.329 1.00 65.31 105 SER A N 1
ATOM 822 C CA . SER A 1 105 ? -18.261 15.108 28.194 1.00 65.31 105 SER A CA 1
ATOM 823 C C . SER A 1 105 ? -18.441 16.600 27.933 1.00 65.31 105 SER A C 1
ATOM 825 O O . SER A 1 105 ? -18.709 16.995 26.805 1.00 65.31 105 SER A O 1
ATOM 827 N N . GLU A 1 106 ? -18.276 17.420 28.970 1.00 64.19 106 GLU A N 1
ATOM 828 C CA . GLU A 1 106 ? -18.296 18.885 28.882 1.00 64.19 106 GLU A CA 1
ATOM 829 C C . GLU A 1 106 ? -16.943 19.472 28.434 1.00 64.19 106 GLU A C 1
ATOM 831 O O . GLU A 1 106 ? -16.831 20.677 28.207 1.00 64.19 106 GLU A O 1
ATOM 836 N N . ARG A 1 107 ? -15.894 18.645 28.301 1.00 71.31 107 ARG A N 1
ATOM 837 C CA . ARG A 1 107 ? -14.541 19.078 27.922 1.00 71.31 107 ARG A CA 1
ATOM 838 C C . ARG A 1 107 ? -14.117 18.482 26.585 1.00 71.31 107 ARG A C 1
ATOM 840 O O . ARG A 1 107 ? -14.166 17.273 26.387 1.00 71.31 107 ARG A O 1
ATOM 847 N N . ALA A 1 108 ? -13.578 19.324 25.704 1.00 68.88 108 ALA A N 1
ATOM 848 C CA . ALA A 1 108 ? -13.170 18.929 24.353 1.00 68.88 108 ALA A CA 1
ATOM 849 C C . ALA A 1 108 ? -12.156 17.765 24.320 1.00 68.88 108 ALA A C 1
ATOM 851 O O . ALA A 1 108 ? -12.307 16.841 23.529 1.00 68.88 108 ALA A O 1
ATOM 852 N N . ALA A 1 109 ? -11.148 17.769 25.201 1.00 71.88 109 ALA A N 1
ATOM 853 C CA . ALA A 1 109 ? -10.140 16.702 25.253 1.00 71.88 109 ALA A CA 1
ATOM 854 C C . ALA A 1 109 ? -10.733 15.343 25.670 1.00 71.88 109 ALA A C 1
ATOM 856 O O . ALA A 1 109 ? -10.379 14.308 25.113 1.00 71.88 109 ALA A O 1
ATOM 857 N N . GLU A 1 110 ? -11.649 15.344 26.635 1.00 77.00 110 GLU A N 1
ATOM 858 C CA . GLU A 1 110 ? -12.345 14.136 27.087 1.00 77.00 110 GLU A CA 1
ATOM 859 C C . GLU A 1 110 ? -13.338 13.644 26.026 1.00 77.00 110 GLU A C 1
ATOM 861 O O . GLU A 1 110 ? -13.414 12.447 25.761 1.00 77.00 110 GLU A O 1
ATOM 866 N N . PHE A 1 111 ? -14.031 14.564 25.347 1.00 78.75 111 PHE A N 1
ATOM 867 C CA . PHE A 1 111 ? -14.877 14.241 24.202 1.00 78.75 111 PHE A CA 1
ATOM 868 C C . PHE A 1 111 ? -14.093 13.542 23.083 1.00 78.75 111 PHE A C 1
ATOM 870 O O . PHE A 1 111 ? -14.536 12.507 22.595 1.00 78.75 111 PHE A O 1
ATOM 877 N N . LEU A 1 112 ? -12.900 14.038 22.728 1.00 80.75 112 LEU A N 1
ATOM 878 C CA . LEU A 1 112 ? -12.030 13.388 21.738 1.00 80.75 112 LEU A CA 1
ATOM 879 C C . LEU A 1 112 ? -11.644 11.961 22.154 1.00 80.75 112 LEU A C 1
ATOM 881 O O . LEU A 1 112 ? -11.678 11.049 21.329 1.00 80.75 112 LEU A O 1
ATOM 885 N N . VAL A 1 113 ? -11.310 11.749 23.431 1.00 84.50 113 VAL A N 1
ATOM 886 C CA . VAL A 1 113 ? -11.016 10.409 23.966 1.00 84.50 113 VAL A CA 1
ATOM 887 C C . VAL A 1 113 ? -12.235 9.492 23.858 1.00 84.50 113 VAL A C 1
ATOM 889 O O . VAL A 1 113 ? -12.092 8.345 23.438 1.00 84.50 113 VAL A O 1
ATOM 892 N N . HIS A 1 114 ? -13.432 9.980 24.191 1.00 86.12 114 HIS A N 1
ATOM 893 C CA . HIS A 1 114 ? -14.662 9.195 24.087 1.00 86.12 114 HIS A CA 1
ATOM 894 C C . HIS A 1 114 ? -15.052 8.882 22.641 1.00 86.12 114 HIS A C 1
ATOM 896 O O . HIS A 1 114 ? -15.512 7.775 22.371 1.00 86.12 114 HIS A O 1
ATOM 902 N N . GLU A 1 115 ? -14.845 9.811 21.710 1.00 87.12 115 GLU A N 1
ATOM 903 C CA . GLU A 1 115 ? -15.107 9.585 20.287 1.00 87.12 115 GLU A CA 1
ATOM 904 C C . GLU A 1 115 ? -14.140 8.564 19.689 1.00 87.12 115 GLU A C 1
ATOM 906 O O . GLU A 1 115 ? -14.581 7.658 18.986 1.00 87.12 115 GLU A O 1
ATOM 911 N N . LEU A 1 116 ? -12.854 8.614 20.045 1.00 89.75 116 LEU A N 1
ATOM 912 C CA . LEU A 1 116 ? -11.908 7.557 19.683 1.00 89.75 116 LEU A CA 1
ATOM 913 C C . LEU A 1 116 ? -12.287 6.216 20.312 1.00 89.75 116 LEU A C 1
ATOM 915 O O . LEU A 1 116 ? -12.252 5.190 19.636 1.00 89.75 116 LEU A O 1
ATOM 919 N N . ALA A 1 117 ? -12.681 6.201 21.587 1.00 91.88 117 ALA A N 1
ATOM 920 C CA . ALA A 1 117 ? -13.114 4.973 22.244 1.00 91.88 117 ALA A CA 1
ATOM 921 C C . ALA A 1 117 ? -14.356 4.374 21.561 1.00 91.88 117 ALA A C 1
ATOM 923 O O . ALA A 1 117 ? -14.415 3.164 21.354 1.00 91.88 117 ALA A O 1
ATOM 924 N N . ALA A 1 118 ? -15.314 5.212 21.153 1.00 90.31 118 ALA A N 1
ATOM 925 C CA . ALA A 1 118 ? -16.478 4.798 20.375 1.00 90.31 118 ALA A CA 1
ATOM 926 C C . ALA A 1 118 ? -16.078 4.297 18.977 1.00 90.31 118 ALA A C 1
ATOM 928 O O . ALA A 1 118 ? -16.518 3.225 18.574 1.00 90.31 118 ALA A O 1
ATOM 929 N N . ALA A 1 119 ? -15.181 4.994 18.273 1.00 92.00 119 ALA A N 1
ATOM 930 C CA . ALA A 1 119 ? -14.628 4.548 16.993 1.00 92.00 119 ALA A CA 1
ATOM 931 C C . ALA A 1 119 ? -14.003 3.149 17.096 1.00 92.00 119 ALA A C 1
ATOM 933 O O . ALA A 1 119 ? -14.327 2.270 16.297 1.00 92.00 119 ALA A O 1
ATOM 934 N N . PHE A 1 120 ? -13.190 2.905 18.126 1.00 93.69 120 PHE A N 1
ATOM 935 C CA . PHE A 1 120 ? -12.624 1.585 18.390 1.00 93.69 120 PHE A CA 1
ATOM 936 C C . PHE A 1 120 ? -13.673 0.552 18.803 1.00 93.69 120 PHE A C 1
ATOM 938 O O . PHE A 1 120 ? -13.532 -0.604 18.430 1.00 93.69 120 PHE A O 1
ATOM 945 N N . ALA A 1 121 ? -14.708 0.917 19.561 1.00 93.06 121 ALA A N 1
ATOM 946 C CA . ALA A 1 121 ? -15.647 -0.048 20.135 1.00 93.06 121 ALA A CA 1
ATOM 947 C C . ALA A 1 121 ? -16.847 -0.396 19.240 1.00 93.06 121 ALA A C 1
ATOM 949 O O . ALA A 1 121 ? -17.368 -1.514 19.332 1.00 93.06 121 ALA A O 1
ATOM 950 N N . THR A 1 122 ? -17.301 0.537 18.402 1.00 90.44 122 THR A N 1
ATOM 951 C CA . THR A 1 122 ? -18.525 0.404 17.592 1.00 90.44 122 THR A CA 1
ATOM 952 C C . THR A 1 122 ? -18.323 0.718 16.113 1.00 90.44 122 THR A C 1
ATOM 954 O O . THR A 1 122 ? -19.149 0.307 15.308 1.00 90.44 122 THR A O 1
ATOM 957 N N . GLY A 1 123 ? -17.233 1.387 15.726 1.00 90.12 123 GLY A N 1
ATOM 958 C CA . GLY A 1 123 ? -16.976 1.719 14.324 1.00 90.12 123 GLY A CA 1
ATOM 959 C C . GLY A 1 123 ? -16.693 0.494 13.454 1.00 90.12 123 GLY A C 1
ATOM 960 O O . GLY A 1 123 ? -16.179 -0.513 13.935 1.00 90.12 123 GLY A O 1
ATOM 961 N N . GLU A 1 124 ? -16.970 0.589 12.158 1.00 92.69 124 GLU A N 1
ATOM 962 C CA . GLU A 1 124 ? -16.513 -0.400 11.175 1.00 92.69 124 GLU A CA 1
ATOM 963 C C . GLU A 1 124 ? -14.980 -0.417 11.083 1.00 92.69 124 GLU A C 1
ATOM 965 O O . GLU A 1 124 ? -14.311 0.523 11.523 1.00 92.69 124 GLU A O 1
ATOM 970 N N . TYR A 1 125 ? -14.401 -1.467 10.491 1.00 94.50 125 TYR A N 1
ATOM 971 C CA . TYR A 1 125 ? -12.941 -1.637 10.449 1.00 94.50 125 TYR A CA 1
ATOM 972 C C . TYR A 1 125 ? -12.207 -0.410 9.879 1.00 94.50 125 TYR A C 1
ATOM 974 O O . TYR A 1 125 ? -11.184 0.005 10.414 1.00 94.50 125 TYR A O 1
ATOM 982 N N . HIS A 1 126 ? -12.759 0.228 8.845 1.00 91.12 126 HIS A N 1
ATOM 983 C CA . HIS A 1 126 ? -12.209 1.466 8.292 1.00 91.12 126 HIS A CA 1
ATOM 984 C C . HIS A 1 126 ? -12.071 2.582 9.342 1.00 91.12 126 HIS A C 1
ATOM 986 O O . HIS A 1 126 ? -10.999 3.166 9.488 1.00 91.12 126 HIS A O 1
ATOM 992 N N . THR A 1 127 ? -13.116 2.822 10.137 1.00 91.06 127 THR A N 1
ATOM 993 C CA . THR A 1 127 ? -13.105 3.813 11.223 1.00 91.06 127 THR A CA 1
ATOM 994 C C . THR A 1 127 ? -12.121 3.421 12.330 1.00 91.06 127 THR A C 1
ATOM 996 O O . THR A 1 127 ? -11.406 4.277 12.851 1.00 91.06 127 THR A O 1
ATOM 999 N N . VAL A 1 128 ? -12.035 2.126 12.660 1.00 93.88 128 VAL A N 1
ATOM 1000 C CA . VAL A 1 128 ? -11.050 1.581 13.614 1.00 93.88 128 VAL A CA 1
ATOM 1001 C C . VAL A 1 128 ? -9.620 1.841 13.124 1.00 93.88 128 VAL A C 1
ATOM 1003 O O . VAL A 1 128 ? -8.772 2.277 13.902 1.00 93.88 128 VAL A O 1
ATOM 1006 N N . PHE A 1 129 ? -9.347 1.621 11.836 1.00 92.12 129 PHE A N 1
ATOM 1007 C CA . PHE A 1 129 ? -8.032 1.853 11.244 1.00 92.12 129 PHE A CA 1
ATOM 1008 C C . PHE A 1 129 ? -7.653 3.334 11.208 1.00 92.12 129 PHE A C 1
ATOM 1010 O O . PHE A 1 129 ? -6.548 3.685 11.621 1.00 92.12 129 PHE A O 1
ATOM 1017 N N . GLN A 1 130 ? -8.573 4.219 10.821 1.00 86.31 130 GLN A N 1
ATOM 1018 C CA . GLN A 1 130 ? -8.347 5.664 10.900 1.00 86.31 130 GLN A CA 1
ATOM 1019 C C . GLN A 1 130 ? -8.045 6.107 12.343 1.00 86.31 130 GLN A C 1
ATOM 1021 O O . GLN A 1 130 ? -7.164 6.939 12.566 1.00 86.31 130 GLN A O 1
ATOM 1026 N N . ALA A 1 131 ? -8.732 5.529 13.338 1.00 88.81 131 ALA A N 1
ATOM 1027 C CA . ALA A 1 131 ? -8.502 5.850 14.746 1.00 88.81 131 ALA A CA 1
ATOM 1028 C C . ALA A 1 131 ? -7.111 5.375 15.188 1.00 88.81 131 ALA A C 1
ATOM 1030 O O . ALA A 1 131 ? -6.375 6.112 15.845 1.00 88.81 131 ALA A O 1
ATOM 1031 N N . ALA A 1 132 ? -6.707 4.177 14.757 1.00 89.50 132 ALA A N 1
ATOM 1032 C CA . ALA A 1 132 ? -5.369 3.646 14.982 1.00 89.50 132 ALA A CA 1
ATOM 1033 C C . ALA A 1 132 ? -4.271 4.518 14.351 1.00 89.50 132 ALA A C 1
ATOM 1035 O O . ALA A 1 132 ? -3.277 4.808 15.018 1.00 89.50 132 ALA A O 1
ATOM 1036 N N . GLN A 1 133 ? -4.452 4.984 13.110 1.00 83.75 133 GLN A N 1
ATOM 1037 C CA . GLN A 1 133 ? -3.526 5.915 12.456 1.00 83.75 133 GLN A CA 1
ATOM 1038 C C . GLN A 1 133 ? -3.421 7.229 13.226 1.00 83.75 133 GLN A C 1
ATOM 1040 O O . GLN A 1 133 ? -2.316 7.676 13.535 1.00 83.75 133 GLN A O 1
ATOM 1045 N N . TYR A 1 134 ? -4.560 7.816 13.594 1.00 81.75 134 TYR A N 1
ATOM 1046 C CA . TYR A 1 134 ? -4.588 9.041 14.383 1.00 81.75 134 TYR A CA 1
ATOM 1047 C C . TYR A 1 134 ? -3.807 8.876 15.697 1.00 81.75 134 TYR A C 1
ATOM 1049 O O . TYR A 1 134 ? -2.947 9.701 16.016 1.00 81.75 134 TYR A O 1
ATOM 1057 N N . CYS A 1 135 ? -4.022 7.777 16.427 1.00 81.69 135 CYS A N 1
ATOM 1058 C CA . CYS A 1 135 ? -3.270 7.474 17.645 1.00 81.69 135 CYS A CA 1
ATOM 1059 C C . CYS A 1 135 ? -1.772 7.230 17.387 1.00 81.69 135 CYS A C 1
ATOM 1061 O O . CYS A 1 135 ? -0.954 7.634 18.209 1.00 81.69 135 CYS A O 1
ATOM 1063 N N . GLY A 1 136 ? -1.406 6.597 16.268 1.00 76.50 136 GLY A N 1
ATOM 1064 C CA . GLY A 1 136 ? -0.014 6.310 15.905 1.00 76.50 136 GLY A CA 1
ATOM 1065 C C . GLY A 1 136 ? 0.802 7.555 15.545 1.00 76.50 136 GLY A C 1
ATOM 1066 O O . GLY A 1 136 ? 1.988 7.628 15.865 1.00 76.50 136 GLY A O 1
ATOM 1067 N N . PHE A 1 137 ? 0.174 8.560 14.928 1.00 68.31 137 PHE A N 1
ATOM 1068 C CA . PHE A 1 137 ? 0.843 9.812 14.551 1.00 68.31 137 PHE A CA 1
ATOM 1069 C C . PHE A 1 137 ? 0.814 10.887 15.642 1.00 68.31 137 PHE A C 1
ATOM 1071 O O . PHE A 1 137 ? 1.580 11.853 15.577 1.00 68.31 137 PHE A O 1
ATOM 1078 N N . SER A 1 138 ? -0.036 10.735 16.658 1.00 68.44 138 SER A N 1
ATOM 1079 C CA . SER A 1 138 ? -0.219 11.761 17.679 1.00 68.44 138 SER A CA 1
ATOM 1080 C C . SER A 1 138 ? 0.682 11.543 18.900 1.00 68.44 138 SER A C 1
ATOM 1082 O O . SER A 1 138 ? 0.714 10.474 19.508 1.00 68.44 138 SER A O 1
ATOM 1084 N N . ARG A 1 139 ? 1.377 12.596 19.348 1.00 69.69 139 ARG A N 1
ATOM 1085 C CA . ARG A 1 139 ? 2.212 12.566 20.566 1.00 69.69 139 ARG A CA 1
ATOM 1086 C C . ARG A 1 139 ? 1.369 12.734 21.831 1.00 69.69 139 ARG A C 1
ATOM 1088 O O . ARG A 1 139 ? 1.413 13.764 22.497 1.00 69.69 139 ARG A O 1
ATOM 1095 N N . TRP A 1 140 ? 0.563 11.728 22.150 1.00 72.94 140 TRP A N 1
ATOM 1096 C CA . TRP A 1 140 ? -0.350 11.795 23.290 1.00 72.94 140 TRP A CA 1
ATOM 1097 C C . TRP A 1 140 ? 0.390 11.655 24.618 1.00 72.94 140 TRP A C 1
ATOM 1099 O O . TRP A 1 140 ? 1.255 10.790 24.778 1.00 72.94 140 TRP A O 1
ATOM 1109 N N . LYS A 1 141 ? 0.003 12.480 25.601 1.00 79.19 141 LYS A N 1
ATOM 1110 C CA . LYS A 1 141 ? 0.437 12.302 26.991 1.00 79.19 141 LYS A CA 1
ATOM 1111 C C . LYS A 1 141 ? -0.012 10.930 27.498 1.00 79.19 141 LYS A C 1
ATOM 1113 O O . LYS A 1 141 ? -1.068 10.422 27.108 1.00 79.19 141 LYS A O 1
ATOM 1118 N N . ARG A 1 142 ? 0.784 10.334 28.386 1.00 81.06 142 ARG A N 1
ATOM 1119 C CA . ARG A 1 142 ? 0.561 8.978 28.905 1.00 81.06 142 ARG A CA 1
ATOM 1120 C C . ARG A 1 142 ? -0.824 8.820 29.540 1.00 81.06 142 ARG A C 1
ATOM 1122 O O . ARG A 1 142 ? -1.485 7.811 29.325 1.00 81.06 142 ARG A O 1
ATOM 1129 N N . GLU A 1 143 ? -1.289 9.837 30.253 1.00 82.56 143 GLU A N 1
ATOM 1130 C CA . GLU A 1 143 ? -2.573 9.853 30.960 1.00 82.56 143 GLU A CA 1
ATOM 1131 C C . GLU A 1 143 ? -3.755 9.755 29.987 1.00 82.56 143 GLU A C 1
ATOM 1133 O O . GLU A 1 143 ? -4.699 9.005 30.229 1.00 82.56 143 GLU A O 1
ATOM 1138 N N . VAL A 1 144 ? -3.672 10.453 28.849 1.00 81.56 144 VAL A N 1
ATOM 1139 C CA . VAL A 1 144 ? -4.704 10.424 27.801 1.00 81.56 144 VAL A CA 1
ATOM 1140 C C . VAL A 1 144 ? -4.753 9.043 27.143 1.00 81.56 144 VAL A C 1
ATOM 1142 O O . VAL A 1 144 ? -5.832 8.500 26.919 1.00 81.56 144 VAL A O 1
ATOM 1145 N N . ARG A 1 145 ? -3.589 8.422 26.908 1.00 82.62 145 ARG A N 1
ATOM 1146 C CA . ARG A 1 145 ? -3.510 7.052 26.374 1.00 82.62 145 ARG A CA 1
ATOM 1147 C C . ARG A 1 145 ? -4.132 6.027 27.322 1.00 82.62 145 ARG A C 1
ATOM 1149 O O . ARG A 1 145 ? -4.886 5.171 26.870 1.00 82.62 145 ARG A O 1
ATOM 1156 N N . HIS A 1 146 ? -3.866 6.128 28.625 1.00 84.81 146 HIS A N 1
ATOM 1157 C CA . HIS A 1 146 ? -4.491 5.246 29.616 1.00 84.81 146 HIS A CA 1
ATOM 1158 C C . HIS A 1 146 ? -6.004 5.450 29.706 1.00 84.81 146 HIS A C 1
ATOM 1160 O O . HIS A 1 146 ? -6.741 4.469 29.798 1.00 84.81 146 HIS A O 1
ATOM 1166 N N . ALA A 1 147 ? -6.473 6.701 29.651 1.00 87.00 147 ALA A N 1
ATOM 1167 C CA . ALA A 1 147 ? -7.900 7.002 29.634 1.00 87.00 147 ALA A CA 1
ATOM 1168 C C . ALA A 1 147 ? -8.592 6.368 28.418 1.00 87.00 147 ALA A C 1
ATOM 1170 O O . ALA A 1 147 ? -9.592 5.676 28.596 1.00 87.00 147 ALA A O 1
ATOM 1171 N N . LEU A 1 148 ? -8.013 6.521 27.221 1.00 89.38 148 LEU A N 1
ATOM 1172 C CA . LEU A 1 148 ? -8.517 5.890 26.002 1.00 89.38 148 LEU A CA 1
ATOM 1173 C C . LEU A 1 148 ? -8.572 4.367 26.138 1.00 89.38 148 LEU A C 1
ATOM 1175 O O . LEU A 1 148 ? -9.618 3.774 25.909 1.00 89.38 148 LEU A O 1
ATOM 1179 N N . SER A 1 149 ? -7.479 3.728 26.555 1.00 90.06 149 SER A N 1
ATOM 1180 C CA . SER A 1 149 ? -7.422 2.266 26.671 1.00 90.06 149 SER A CA 1
ATOM 1181 C C . SER A 1 149 ? -8.445 1.702 27.654 1.00 90.06 149 SER A C 1
ATOM 1183 O O . SER A 1 149 ? -9.099 0.699 27.376 1.00 90.06 149 SER A O 1
ATOM 1185 N N . ARG A 1 150 ? -8.618 2.363 28.805 1.00 90.25 150 ARG A N 1
ATOM 1186 C CA . ARG A 1 150 ? -9.632 1.991 29.798 1.00 90.25 150 ARG A CA 1
ATOM 1187 C C . ARG A 1 150 ? -11.039 2.121 29.219 1.00 90.25 150 ARG A C 1
ATOM 1189 O O . ARG A 1 150 ? -11.865 1.235 29.425 1.00 90.25 150 ARG A O 1
ATOM 1196 N N . ASP A 1 151 ? -11.317 3.214 28.517 1.00 91.44 151 ASP A N 1
ATOM 1197 C CA . ASP A 1 151 ? -12.631 3.457 27.930 1.00 91.44 151 ASP A CA 1
ATOM 1198 C C . ASP A 1 151 ? -12.924 2.463 26.797 1.00 91.44 151 ASP A C 1
ATOM 1200 O O . ASP A 1 151 ? -14.013 1.894 26.768 1.00 91.44 151 ASP A O 1
ATOM 1204 N N . VAL A 1 152 ? -11.942 2.158 25.940 1.00 93.81 152 VAL A N 1
ATOM 1205 C CA . VAL A 1 152 ? -12.055 1.098 24.925 1.00 93.81 152 VAL A CA 1
ATOM 1206 C C . VAL A 1 152 ? -12.345 -0.241 25.591 1.00 93.81 152 VAL A C 1
ATOM 1208 O O . VAL A 1 152 ? -13.310 -0.897 25.219 1.00 93.81 152 VAL A O 1
ATOM 1211 N N . ALA A 1 153 ? -11.593 -0.626 26.623 1.00 92.88 153 ALA A N 1
ATOM 1212 C CA . ALA A 1 153 ? -11.822 -1.887 27.324 1.00 92.88 153 ALA A CA 1
ATOM 1213 C C . ALA A 1 153 ? -13.223 -1.981 27.939 1.00 92.88 153 ALA A C 1
ATOM 1215 O O . ALA A 1 153 ? -13.895 -3.001 27.801 1.00 92.88 153 ALA A O 1
ATOM 1216 N N . SER A 1 154 ? -13.691 -0.891 28.553 1.00 92.75 154 SER A N 1
ATOM 1217 C CA . SER A 1 154 ? -15.037 -0.800 29.124 1.00 92.75 154 SER A CA 1
ATOM 1218 C C . SER A 1 154 ? -16.144 -0.928 28.075 1.00 92.75 154 SER A C 1
ATOM 1220 O O . SER A 1 154 ? -17.227 -1.394 28.419 1.00 92.75 154 SER A O 1
ATOM 1222 N N . LEU A 1 155 ? -15.916 -0.467 26.843 1.00 93.38 155 LEU A N 1
ATOM 1223 C CA . LEU A 1 155 ? -16.910 -0.497 25.768 1.00 93.38 155 LEU A CA 1
ATOM 1224 C C . LEU A 1 155 ? -16.842 -1.782 24.938 1.00 93.38 155 LEU A C 1
ATOM 1226 O O . LEU A 1 155 ? -17.865 -2.261 24.448 1.00 93.38 155 LEU A O 1
ATOM 1230 N N . VAL A 1 156 ? -15.648 -2.339 24.741 1.00 95.06 156 VAL A N 1
ATOM 1231 C CA . VAL A 1 156 ? -15.440 -3.561 23.961 1.00 95.06 156 VAL A CA 1
ATOM 1232 C C . VAL A 1 156 ? -15.863 -4.795 24.756 1.00 95.06 156 VAL A C 1
ATOM 1234 O O . VAL A 1 156 ? -16.556 -5.647 24.195 1.00 95.06 156 VAL A O 1
ATOM 1237 N N . GLY A 1 157 ? -15.523 -4.866 26.047 1.00 93.56 157 GLY A N 1
ATOM 1238 C CA . GLY A 1 157 ? -15.761 -6.055 26.869 1.00 93.56 157 GLY A CA 1
ATOM 1239 C C . GLY A 1 157 ? -15.013 -7.273 26.319 1.00 93.56 157 GLY A C 1
ATOM 1240 O O . GLY A 1 157 ? -13.884 -7.143 25.855 1.00 93.56 157 GLY A O 1
ATOM 1241 N N . ASP A 1 158 ? -15.661 -8.439 26.297 1.00 94.75 158 ASP A N 1
ATOM 1242 C CA . ASP A 1 158 ? -15.047 -9.715 25.883 1.00 94.75 158 ASP A CA 1
ATOM 1243 C C . ASP A 1 158 ? -15.169 -10.012 24.371 1.00 94.75 158 ASP A C 1
ATOM 1245 O O . ASP A 1 158 ? -14.972 -11.146 23.926 1.00 94.75 158 ASP A O 1
ATOM 1249 N N . ARG A 1 159 ? -15.520 -9.010 23.549 1.00 96.19 159 ARG A N 1
ATOM 1250 C CA . ARG A 1 159 ? -15.707 -9.160 22.093 1.00 96.19 159 ARG A CA 1
ATOM 1251 C C . ARG A 1 159 ? -14.370 -9.393 21.379 1.00 96.19 159 ARG A C 1
ATOM 1253 O O . ARG A 1 159 ? -13.702 -8.449 20.956 1.00 96.19 159 ARG A O 1
ATOM 1260 N N . LYS A 1 160 ? -13.963 -10.662 21.270 1.00 96.19 160 LYS A N 1
ATOM 1261 C CA . LYS A 1 160 ? -12.675 -11.085 20.686 1.00 96.19 160 LYS A CA 1
ATOM 1262 C C . LYS A 1 160 ? -12.487 -10.637 19.236 1.00 96.19 160 LYS A C 1
ATOM 1264 O O . LYS A 1 160 ? -11.403 -10.198 18.876 1.00 96.19 160 LYS A O 1
ATOM 1269 N N . ASP A 1 161 ? -13.534 -10.704 18.421 1.00 96.19 161 ASP A N 1
ATOM 1270 C CA . ASP A 1 161 ? -13.540 -10.203 17.042 1.00 96.19 161 ASP A CA 1
ATOM 1271 C C . ASP A 1 161 ? -13.177 -8.712 16.986 1.00 96.19 161 ASP A C 1
ATOM 1273 O O . ASP A 1 161 ? -12.361 -8.280 16.170 1.00 96.19 161 ASP A O 1
ATOM 1277 N N . LYS A 1 162 ? -13.710 -7.926 17.926 1.00 96.06 162 LYS A N 1
ATOM 1278 C CA . LYS A 1 162 ? -13.423 -6.499 18.012 1.00 96.06 162 LYS A CA 1
ATOM 1279 C C . LYS A 1 162 ? -12.002 -6.225 18.484 1.00 96.06 162 LYS A C 1
ATOM 1281 O O . LYS A 1 162 ? -11.337 -5.358 17.920 1.00 96.06 162 LYS A O 1
ATOM 1286 N N . TRP A 1 163 ? -11.511 -6.977 19.466 1.00 96.88 163 TRP A N 1
ATOM 1287 C CA . TRP A 1 163 ? -10.114 -6.886 19.890 1.00 96.88 163 TRP A CA 1
ATOM 1288 C C . TRP A 1 163 ? -9.137 -7.264 18.777 1.00 96.88 163 TRP A C 1
ATOM 1290 O O . TRP A 1 163 ? -8.129 -6.579 18.609 1.00 96.88 163 TRP A O 1
ATOM 1300 N N . LEU A 1 164 ? -9.460 -8.273 17.964 1.00 97.12 164 LEU A N 1
ATOM 1301 C CA . LEU A 1 164 ? -8.676 -8.621 16.782 1.00 97.12 164 LEU A CA 1
ATOM 1302 C C . LEU A 1 164 ? -8.647 -7.478 15.762 1.00 97.12 164 LEU A C 1
ATOM 1304 O O . LEU A 1 164 ? -7.566 -7.124 15.291 1.00 97.12 164 LEU A O 1
ATOM 1308 N N . ALA A 1 165 ? -9.790 -6.852 15.471 1.00 97.19 165 ALA A N 1
ATOM 1309 C CA . ALA A 1 165 ? -9.847 -5.704 14.568 1.00 97.19 165 ALA A CA 1
ATOM 1310 C C . ALA A 1 165 ? -9.011 -4.516 15.084 1.00 97.19 165 ALA A C 1
ATOM 1312 O O . ALA A 1 165 ? -8.224 -3.943 14.333 1.00 97.19 165 ALA A O 1
ATOM 1313 N N . ILE A 1 166 ? -9.129 -4.176 16.375 1.00 96.06 166 ILE A N 1
ATOM 1314 C CA . ILE A 1 166 ? -8.355 -3.095 17.011 1.00 96.06 166 ILE A CA 1
ATOM 1315 C C . ILE A 1 166 ? -6.856 -3.403 16.959 1.00 96.06 166 ILE A C 1
ATOM 1317 O O . ILE A 1 166 ? -6.067 -2.558 16.536 1.00 96.06 166 ILE A O 1
ATOM 1321 N N . GLY A 1 167 ? -6.460 -4.612 17.363 1.00 94.31 167 GLY A N 1
ATOM 1322 C CA . GLY A 1 167 ? -5.063 -5.034 17.366 1.00 94.31 167 GLY A CA 1
ATOM 1323 C C . GLY A 1 167 ? -4.460 -5.016 15.963 1.00 94.31 167 GLY A C 1
ATOM 1324 O O . GLY A 1 167 ? -3.404 -4.423 15.756 1.00 94.31 167 GLY A O 1
ATOM 1325 N N . THR A 1 168 ? -5.169 -5.565 14.975 1.00 95.38 168 THR A N 1
ATOM 1326 C CA . THR A 1 168 ? -4.744 -5.577 13.565 1.00 95.38 168 THR A CA 1
ATOM 1327 C C . THR A 1 168 ? -4.595 -4.163 13.005 1.00 95.38 168 THR A C 1
ATOM 1329 O O . THR A 1 168 ? -3.583 -3.855 12.369 1.00 95.38 168 THR A O 1
ATOM 1332 N N . ALA A 1 169 ? -5.549 -3.274 13.294 1.00 94.25 169 ALA A N 1
ATOM 1333 C CA . ALA A 1 169 ? -5.504 -1.877 12.883 1.00 94.25 169 ALA A CA 1
ATOM 1334 C C . ALA A 1 169 ? -4.322 -1.121 13.513 1.00 94.25 169 ALA A C 1
ATOM 1336 O O . ALA A 1 169 ? -3.561 -0.465 12.801 1.00 94.25 169 ALA A O 1
ATOM 1337 N N . CYS A 1 170 ? -4.124 -1.244 14.831 1.00 91.38 170 CYS A N 1
ATOM 1338 C CA . CYS A 1 170 ? -2.998 -0.634 15.542 1.00 91.38 170 CYS A CA 1
ATOM 1339 C C . CYS A 1 170 ? -1.647 -1.176 15.063 1.00 91.38 170 CYS A C 1
ATOM 1341 O O . CYS A 1 170 ? -0.716 -0.397 14.861 1.00 91.38 170 CYS A O 1
ATOM 1343 N N . TYR A 1 171 ? -1.543 -2.486 14.835 1.00 90.62 171 TYR A N 1
ATOM 1344 C CA . TYR A 1 171 ? -0.330 -3.109 14.312 1.00 90.62 171 TYR A CA 1
ATOM 1345 C C . TYR A 1 171 ? -0.020 -2.601 12.897 1.00 90.62 171 TYR A C 1
ATOM 1347 O O . TYR A 1 171 ? 1.109 -2.211 12.603 1.00 90.62 171 TYR A O 1
ATOM 1355 N N . SER A 1 172 ? -1.041 -2.521 12.038 1.00 90.75 172 SER A N 1
ATOM 1356 C CA . SER A 1 172 ? -0.918 -2.066 10.648 1.00 90.75 172 SER A CA 1
ATOM 1357 C C . SER A 1 172 ? -0.632 -0.569 10.513 1.00 90.75 172 SER A C 1
ATOM 1359 O O . SER A 1 172 ? 0.043 -0.173 9.561 1.00 90.75 172 SER A O 1
ATOM 1361 N N . ALA A 1 173 ? -1.090 0.253 11.460 1.00 87.31 173 ALA A N 1
ATOM 1362 C CA . ALA A 1 173 ? -0.805 1.688 11.525 1.00 87.31 173 ALA A CA 1
ATOM 1363 C C . ALA A 1 173 ? 0.566 2.018 12.150 1.00 87.31 173 ALA A C 1
ATOM 1365 O O . ALA A 1 173 ? 1.037 3.149 12.033 1.00 87.31 173 ALA A O 1
ATOM 1366 N N . GLY A 1 174 ? 1.206 1.052 12.817 1.00 80.75 174 GLY A N 1
ATOM 1367 C CA . GLY A 1 174 ? 2.474 1.250 13.515 1.00 80.75 174 GLY A CA 1
ATOM 1368 C C . GLY A 1 174 ? 3.676 1.517 12.590 1.00 80.75 174 GLY A C 1
ATOM 1369 O O . GLY A 1 174 ? 3.610 1.266 11.379 1.00 80.75 174 GLY A O 1
ATOM 1370 N N . PRO A 1 175 ? 4.808 1.990 13.150 1.00 75.00 175 PRO A N 1
ATOM 1371 C CA . PRO A 1 175 ? 6.046 2.229 12.402 1.00 75.00 175 PRO A CA 1
ATOM 1372 C C . PRO A 1 175 ? 6.605 0.938 11.777 1.00 75.00 175 PRO A C 1
ATOM 1374 O O . PRO A 1 175 ? 6.137 -0.155 12.071 1.00 75.00 175 PRO A O 1
ATOM 1377 N N . VAL A 1 176 ? 7.624 1.045 10.911 1.00 74.06 176 VAL A N 1
ATOM 1378 C CA . VAL A 1 176 ? 8.244 -0.122 10.235 1.00 74.06 176 VAL A CA 1
ATOM 1379 C C . VAL A 1 176 ? 8.971 -1.050 11.207 1.00 74.06 176 VAL A C 1
ATOM 1381 O O . VAL A 1 176 ? 9.014 -2.255 10.983 1.00 74.06 176 VAL A O 1
ATOM 1384 N N . GLN A 1 177 ? 9.537 -0.509 12.288 1.00 69.00 177 GLN A N 1
ATOM 1385 C CA . GLN A 1 177 ? 10.094 -1.329 13.361 1.00 69.00 177 GLN A CA 1
ATOM 1386 C C . GLN A 1 177 ? 8.935 -1.999 14.105 1.00 69.00 177 GLN A C 1
ATOM 1388 O O . GLN A 1 177 ? 8.365 -1.421 15.028 1.00 69.00 177 GLN A O 1
ATOM 1393 N N . ARG A 1 178 ? 8.544 -3.188 13.632 1.00 76.69 178 ARG A N 1
ATOM 1394 C CA . ARG A 1 178 ? 7.425 -3.963 14.169 1.00 76.69 178 ARG A CA 1
ATOM 1395 C C . ARG A 1 178 ? 7.941 -5.211 14.869 1.00 76.69 178 ARG A C 1
ATOM 1397 O O . ARG A 1 178 ? 8.298 -6.163 14.170 1.00 76.69 178 ARG A O 1
ATOM 1404 N N . PRO A 1 179 ? 7.975 -5.225 16.211 1.00 77.31 179 PRO A N 1
ATOM 1405 C CA . PRO A 1 179 ? 8.227 -6.458 16.944 1.00 77.31 179 PRO A CA 1
ATOM 1406 C C . PRO A 1 179 ? 7.203 -7.532 16.566 1.00 77.31 179 PRO A C 1
ATOM 1408 O O . PRO A 1 179 ? 6.070 -7.233 16.151 1.00 77.31 179 PRO A O 1
ATOM 1411 N N . LYS A 1 180 ? 7.603 -8.794 16.706 1.00 81.12 180 LYS A N 1
ATOM 1412 C CA . LYS A 1 180 ? 6.669 -9.917 16.594 1.00 81.12 180 LYS A CA 1
ATOM 1413 C C . LYS A 1 180 ? 5.610 -9.814 17.683 1.00 81.12 180 LYS A C 1
ATOM 1415 O O . LYS A 1 180 ? 5.819 -9.196 18.725 1.00 81.12 180 LYS A O 1
ATOM 1420 N N . VAL A 1 181 ? 4.464 -10.450 17.466 1.00 81.38 181 VAL A N 1
ATOM 1421 C CA . VAL A 1 181 ? 3.377 -10.376 18.446 1.00 81.38 181 VAL A CA 1
ATOM 1422 C C . VAL A 1 181 ? 3.776 -10.991 19.791 1.00 81.38 181 VAL A C 1
ATOM 1424 O O . VAL A 1 181 ? 3.452 -10.427 20.831 1.00 81.38 181 VAL A O 1
ATOM 1427 N N . ALA A 1 182 ? 4.547 -12.082 19.782 1.00 80.12 182 ALA A N 1
ATOM 1428 C CA . ALA A 1 182 ? 5.106 -12.665 21.003 1.00 80.12 182 ALA A CA 1
ATOM 1429 C C . ALA A 1 182 ? 5.952 -11.649 21.797 1.00 80.12 182 ALA A C 1
ATOM 1431 O O . ALA A 1 182 ? 5.719 -11.455 22.986 1.00 80.12 182 ALA A O 1
ATOM 1432 N N . GLU A 1 183 ? 6.846 -10.925 21.117 1.00 81.81 183 GLU A N 1
ATOM 1433 C CA . GLU A 1 183 ? 7.711 -9.900 21.724 1.00 81.81 183 GLU A CA 1
ATOM 1434 C C . GLU A 1 183 ? 6.886 -8.748 22.322 1.00 81.81 183 GLU A C 1
ATOM 1436 O O . GLU A 1 183 ? 7.159 -8.295 23.430 1.00 81.81 183 GLU A O 1
ATOM 1441 N N . LEU A 1 184 ? 5.818 -8.318 21.634 1.00 79.81 184 LEU A N 1
ATOM 1442 C CA . LEU A 1 184 ? 4.894 -7.293 22.140 1.00 79.81 184 LEU A CA 1
ATOM 1443 C C . LEU A 1 184 ? 4.186 -7.692 23.439 1.00 79.81 184 LEU A C 1
ATOM 1445 O O . LEU A 1 184 ? 3.835 -6.819 24.232 1.00 79.81 184 LEU A O 1
ATOM 1449 N N . LEU A 1 185 ? 3.898 -8.982 23.617 1.00 81.56 185 LEU A N 1
ATOM 1450 C CA . LEU A 1 185 ? 3.183 -9.492 24.787 1.00 81.56 185 LEU A CA 1
ATOM 1451 C C . LEU A 1 185 ? 4.114 -9.794 25.967 1.00 81.56 185 LEU A C 1
ATOM 1453 O O . LEU A 1 185 ? 3.641 -9.823 27.104 1.00 81.56 185 LEU A O 1
ATOM 1457 N N . GLU A 1 186 ? 5.400 -10.027 25.708 1.00 80.88 186 GLU A N 1
ATOM 1458 C CA . GLU A 1 186 ? 6.429 -10.235 26.732 1.00 80.88 186 GLU A CA 1
ATOM 1459 C C . GLU A 1 186 ? 6.959 -8.906 27.279 1.00 80.88 186 GLU A C 1
ATOM 1461 O O . GLU A 1 186 ? 7.006 -8.711 28.494 1.00 80.88 186 GLU A O 1
ATOM 1466 N N . GLU A 1 187 ? 7.282 -7.965 26.390 1.00 70.69 187 GLU A N 1
ATOM 1467 C CA . GLU A 1 187 ? 7.799 -6.641 26.734 1.00 70.69 187 GLU A CA 1
ATOM 1468 C C . GLU A 1 187 ? 6.982 -5.564 26.009 1.00 70.69 187 GLU A C 1
ATOM 1470 O O . GLU A 1 187 ? 7.399 -5.049 24.967 1.00 70.69 187 GLU A O 1
ATOM 1475 N N . PRO A 1 188 ? 5.791 -5.203 26.527 1.00 63.75 188 PRO A N 1
ATOM 1476 C CA . PRO A 1 188 ? 4.965 -4.195 25.884 1.00 63.75 188 PRO A CA 1
ATOM 1477 C C . PRO A 1 188 ? 5.744 -2.874 25.826 1.00 63.75 188 PRO A C 1
ATOM 1479 O O . PRO A 1 188 ? 6.101 -2.333 26.880 1.00 63.75 188 PRO A O 1
ATOM 1482 N N . PRO A 1 189 ? 6.008 -2.317 24.627 1.00 60.78 189 PRO A N 1
ATOM 1483 C CA . PRO A 1 189 ? 6.717 -1.052 24.535 1.00 60.78 189 PRO A CA 1
ATOM 1484 C C . PRO A 1 189 ? 5.906 0.034 25.251 1.00 60.78 189 PRO A C 1
ATOM 1486 O O . PRO A 1 189 ? 4.675 -0.022 25.281 1.00 60.78 189 PRO A O 1
ATOM 1489 N N . GLU A 1 190 ? 6.565 1.082 25.757 1.00 57.41 190 GLU A N 1
ATOM 1490 C CA . GLU A 1 190 ? 5.869 2.207 26.412 1.00 57.41 190 GLU A CA 1
ATOM 1491 C C . GLU A 1 190 ? 4.776 2.849 25.525 1.00 57.41 190 GLU A C 1
ATOM 1493 O O . GLU A 1 190 ? 3.887 3.553 26.016 1.00 57.41 190 GLU A O 1
ATOM 1498 N N . GLN A 1 191 ? 4.843 2.622 24.206 1.00 54.31 191 GLN A N 1
ATOM 1499 C CA . GLN A 1 191 ? 3.909 3.113 23.196 1.00 54.31 191 GLN A CA 1
ATOM 1500 C C . GLN A 1 191 ? 3.547 2.022 22.175 1.00 54.31 191 GLN A C 1
ATOM 1502 O O . GLN A 1 191 ? 3.916 2.129 21.005 1.00 54.31 191 GLN A O 1
ATOM 1507 N N . PRO A 1 192 ? 2.829 0.966 22.599 1.00 59.62 192 PRO A N 1
ATOM 1508 C CA . PRO A 1 192 ? 1.453 0.841 22.128 1.00 59.62 192 PRO A CA 1
ATOM 1509 C C . PRO A 1 192 ? 0.549 0.122 23.153 1.00 59.62 192 PRO A C 1
ATOM 1511 O O . PRO A 1 192 ? 0.160 -1.032 22.974 1.00 59.62 192 PRO A O 1
ATOM 1514 N N . TYR A 1 193 ? 0.165 0.825 24.222 1.00 73.50 193 TYR A N 1
ATOM 1515 C CA . TYR A 1 193 ? -0.651 0.259 25.310 1.00 73.50 193 TYR A CA 1
ATOM 1516 C C . TYR A 1 193 ? -1.965 -0.386 24.818 1.00 73.50 193 TYR A C 1
ATOM 1518 O O . TYR A 1 193 ? -2.313 -1.474 25.268 1.00 73.50 193 TYR A O 1
ATOM 1526 N N . LEU A 1 194 ? -2.644 0.215 23.829 1.00 86.12 194 LEU A N 1
ATOM 1527 C CA . LEU A 1 194 ? -3.878 -0.349 23.267 1.00 86.12 194 LEU A CA 1
ATOM 1528 C C . LEU A 1 194 ? -3.635 -1.603 22.407 1.00 86.12 194 LEU A C 1
ATOM 1530 O O . LEU A 1 194 ? -4.449 -2.518 22.434 1.00 86.12 194 LEU A O 1
ATOM 1534 N N . LEU A 1 195 ? -2.514 -1.673 21.681 1.00 88.44 195 LEU A N 1
ATOM 1535 C CA . LEU A 1 195 ? -2.154 -2.839 20.864 1.00 88.44 195 LEU A CA 1
ATOM 1536 C C . LEU A 1 195 ? -1.868 -4.057 21.743 1.00 88.44 195 LEU A C 1
ATOM 1538 O O . LEU A 1 195 ? -2.453 -5.117 21.536 1.00 88.44 195 LEU A O 1
ATOM 1542 N N . ALA A 1 196 ? -0.995 -3.885 22.741 1.00 85.94 196 ALA A N 1
ATOM 1543 C CA . ALA A 1 196 ? -0.659 -4.947 23.682 1.00 85.94 196 ALA A CA 1
ATOM 1544 C C . ALA A 1 196 ? -1.900 -5.389 24.469 1.00 85.94 196 ALA A C 1
ATOM 1546 O O . ALA A 1 196 ? -2.124 -6.584 24.648 1.00 85.94 196 ALA A O 1
ATOM 1547 N N . GLN A 1 197 ? -2.753 -4.438 24.872 1.00 88.62 197 GLN A N 1
ATOM 1548 C CA . GLN A 1 197 ? -4.028 -4.760 25.502 1.00 88.62 197 GLN A CA 1
ATOM 1549 C C . GLN A 1 197 ? -4.930 -5.582 24.579 1.00 88.62 197 GLN A C 1
ATOM 1551 O O . GLN A 1 197 ? -5.446 -6.600 25.028 1.00 88.62 197 GLN A O 1
ATOM 1556 N N . ALA A 1 198 ? -5.108 -5.166 23.321 1.00 92.56 198 ALA A N 1
ATOM 1557 C CA . ALA A 1 198 ? -5.980 -5.836 22.362 1.00 92.56 198 ALA A CA 1
ATOM 1558 C C . ALA A 1 198 ? -5.535 -7.275 22.086 1.00 92.56 198 ALA A C 1
ATOM 1560 O O . ALA A 1 198 ? -6.329 -8.205 22.197 1.00 92.56 198 ALA A O 1
ATOM 1561 N N . PHE A 1 199 ? -4.249 -7.473 21.809 1.00 92.00 199 PHE A N 1
ATOM 1562 C CA . PHE A 1 199 ? -3.677 -8.802 21.612 1.00 92.00 199 PHE A CA 1
ATOM 1563 C C . PHE A 1 199 ? -3.665 -9.648 22.888 1.00 92.00 199 PHE A C 1
ATOM 1565 O O . PHE A 1 199 ? -3.830 -10.861 22.812 1.00 92.00 199 PHE A O 1
ATOM 1572 N N . GLY A 1 200 ? -3.579 -9.024 24.065 1.00 89.44 200 GLY A N 1
ATOM 1573 C CA . GLY A 1 200 ? -3.727 -9.707 25.349 1.00 89.44 200 GLY A CA 1
ATOM 1574 C C . GLY A 1 200 ? -5.121 -10.299 25.605 1.00 89.44 200 GLY A C 1
ATOM 1575 O O . GLY A 1 200 ? -5.252 -11.128 26.500 1.00 89.44 200 GLY A O 1
ATOM 1576 N N . GLN A 1 201 ? -6.151 -9.908 24.841 1.00 91.81 201 GLN A N 1
ATOM 1577 C CA . GLN A 1 201 ? -7.508 -10.480 24.932 1.00 91.81 201 GLN A CA 1
ATOM 1578 C C . GLN A 1 201 ? -7.713 -11.716 24.045 1.00 91.81 201 GLN A C 1
ATOM 1580 O O . GLN A 1 201 ? -8.783 -12.335 24.063 1.00 91.81 201 GLN A O 1
ATOM 1585 N N . LEU A 1 202 ? -6.721 -12.052 23.223 1.00 92.94 202 LEU A N 1
ATOM 1586 C CA . LEU A 1 202 ? -6.811 -13.102 22.218 1.00 92.94 202 LEU A CA 1
ATOM 1587 C C . LEU A 1 202 ? -6.038 -14.344 22.651 1.00 92.94 202 LEU A C 1
ATOM 1589 O O . LEU A 1 202 ? -5.191 -14.306 23.543 1.00 92.94 202 LEU A O 1
ATOM 1593 N N . ASP A 1 203 ? -6.359 -15.463 22.009 1.00 91.06 203 ASP A N 1
ATOM 1594 C CA . ASP A 1 203 ? -5.607 -16.695 22.201 1.00 91.06 203 ASP A CA 1
ATOM 1595 C C . ASP A 1 203 ? -4.220 -16.555 21.567 1.00 91.06 203 ASP A C 1
ATOM 1597 O O . ASP A 1 203 ? -4.108 -16.321 20.362 1.00 91.06 203 ASP A O 1
ATOM 1601 N N . ARG A 1 204 ? -3.174 -16.687 22.388 1.00 87.56 204 ARG A N 1
ATOM 1602 C CA . ARG A 1 204 ? -1.780 -16.485 21.978 1.00 87.56 204 ARG A CA 1
ATOM 1603 C C . ARG A 1 204 ? -1.344 -17.483 20.913 1.00 87.56 204 ARG A C 1
ATOM 1605 O O . ARG A 1 204 ? -0.582 -17.102 20.032 1.00 87.56 204 ARG A O 1
ATOM 1612 N N . GLU A 1 205 ? -1.827 -18.723 20.977 1.00 88.19 205 GLU A N 1
ATOM 1613 C CA . GLU A 1 205 ? -1.421 -19.776 20.036 1.00 88.19 205 GLU A CA 1
ATOM 1614 C C . GLU A 1 205 ? -1.980 -19.537 18.627 1.00 88.19 205 GLU A C 1
ATOM 1616 O O . GLU A 1 205 ? -1.333 -19.875 17.641 1.00 88.19 205 GLU A O 1
ATOM 1621 N N . ALA A 1 206 ? -3.150 -18.898 18.522 1.00 91.25 206 ALA A N 1
ATOM 1622 C CA . ALA A 1 206 ? -3.810 -18.595 17.251 1.00 91.25 206 ALA A CA 1
ATOM 1623 C C . ALA A 1 206 ? -3.520 -17.176 16.727 1.00 91.25 206 ALA A C 1
ATOM 1625 O O . ALA A 1 206 ? -3.993 -16.795 15.656 1.00 91.25 206 ALA A O 1
ATOM 1626 N N . LEU A 1 207 ? -2.795 -16.358 17.490 1.00 91.75 207 LEU A N 1
ATOM 1627 C CA . LEU A 1 207 ? -2.758 -14.914 17.283 1.00 91.75 207 LEU A CA 1
ATOM 1628 C C . LEU A 1 207 ? -2.084 -14.499 15.973 1.00 91.75 207 LEU A C 1
ATOM 1630 O O . LEU A 1 207 ? -2.583 -13.601 15.298 1.00 91.75 207 LEU A O 1
ATOM 1634 N N . ASP A 1 208 ? -0.997 -15.167 15.589 1.00 93.19 208 ASP A N 1
ATOM 1635 C CA . ASP A 1 208 ? -0.323 -14.888 14.319 1.00 93.19 208 ASP A CA 1
ATOM 1636 C C . ASP A 1 208 ? -1.241 -15.205 13.128 1.00 93.19 208 ASP A C 1
ATOM 1638 O O . ASP A 1 208 ? -1.378 -14.388 12.217 1.00 93.19 208 ASP A O 1
ATOM 1642 N N . ASP A 1 209 ? -1.945 -16.339 13.163 1.00 95.56 209 ASP A N 1
ATOM 1643 C CA . ASP A 1 209 ? -2.909 -16.717 12.125 1.00 95.56 209 ASP A CA 1
ATOM 1644 C C . ASP A 1 209 ? -4.064 -15.722 12.018 1.00 95.56 209 ASP A C 1
ATOM 1646 O O . ASP A 1 209 ? -4.413 -15.290 10.916 1.00 95.56 209 ASP A O 1
ATOM 1650 N N . LEU A 1 210 ? -4.627 -15.323 13.161 1.00 95.81 210 LEU A N 1
ATOM 1651 C CA . LEU A 1 210 ? -5.704 -14.341 13.226 1.00 95.81 210 LEU A CA 1
ATOM 1652 C C . LEU A 1 210 ? -5.250 -12.972 12.707 1.00 95.81 210 LEU A C 1
ATOM 1654 O O . LEU A 1 210 ? -5.962 -12.357 11.915 1.00 95.81 210 LEU A O 1
ATOM 1658 N N . LEU A 1 211 ? -4.060 -12.509 13.107 1.00 95.44 211 LEU A N 1
ATOM 1659 C CA . LEU A 1 211 ? -3.487 -11.246 12.645 1.00 95.44 211 LEU A CA 1
ATOM 1660 C C . LEU A 1 211 ? -3.267 -11.261 11.131 1.00 95.44 211 LEU A C 1
ATOM 1662 O O . LEU A 1 211 ? -3.614 -10.294 10.451 1.00 95.44 211 LEU A O 1
ATOM 1666 N N . ILE A 1 212 ? -2.692 -12.338 10.591 1.00 96.44 212 ILE A N 1
ATOM 1667 C CA . ILE A 1 212 ? -2.430 -12.469 9.155 1.00 96.44 212 ILE A CA 1
ATOM 1668 C C . ILE A 1 212 ? -3.745 -12.463 8.369 1.00 96.44 212 ILE A C 1
ATOM 1670 O O . ILE A 1 212 ? -3.868 -11.703 7.405 1.00 96.44 212 ILE A O 1
ATOM 1674 N N . ALA A 1 213 ? -4.726 -13.273 8.780 1.00 97.31 213 ALA A N 1
ATOM 1675 C CA . ALA A 1 213 ? -6.027 -13.342 8.121 1.00 97.31 213 ALA A CA 1
ATOM 1676 C C . ALA A 1 213 ? -6.761 -11.996 8.157 1.00 97.31 213 ALA A C 1
ATOM 1678 O O . ALA A 1 213 ? -7.175 -11.503 7.105 1.00 97.31 213 ALA A O 1
ATOM 1679 N N . GLU A 1 214 ? -6.855 -11.346 9.320 1.00 97.25 214 GLU A N 1
ATOM 1680 C CA . GLU A 1 214 ? -7.537 -10.051 9.433 1.00 97.25 214 GLU A CA 1
ATOM 1681 C C . GLU A 1 214 ? -6.783 -8.949 8.659 1.00 97.25 214 GLU A C 1
ATOM 1683 O O . GLU A 1 214 ? -7.405 -8.126 7.983 1.00 97.25 214 GLU A O 1
ATOM 1688 N N . SER A 1 215 ? -5.442 -8.980 8.641 1.00 96.38 215 SER A N 1
ATOM 1689 C CA . SER A 1 215 ? -4.627 -8.038 7.854 1.00 96.38 215 SER A CA 1
ATOM 1690 C C . SER A 1 215 ? -4.834 -8.197 6.344 1.00 96.38 215 SER A C 1
ATOM 1692 O O . SER A 1 215 ? -4.825 -7.207 5.610 1.00 96.38 215 SER A O 1
ATOM 1694 N N . MET A 1 216 ? -4.983 -9.432 5.858 1.00 97.12 216 MET A N 1
ATOM 1695 C CA . MET A 1 216 ? -5.230 -9.726 4.442 1.00 97.12 216 MET A CA 1
ATOM 1696 C C . MET A 1 216 ? -6.680 -9.472 4.029 1.00 97.12 216 MET A C 1
ATOM 1698 O O . MET A 1 216 ? -6.947 -9.121 2.879 1.00 97.12 216 MET A O 1
ATOM 1702 N N . LYS A 1 217 ? -7.630 -9.637 4.949 1.00 96.69 217 LYS A N 1
ATOM 1703 C CA . LYS A 1 217 ? -9.040 -9.289 4.747 1.00 96.69 217 LYS A CA 1
ATOM 1704 C C . LYS A 1 217 ? -9.226 -7.792 4.498 1.00 96.69 217 LYS A C 1
ATOM 1706 O O . LYS A 1 217 ? -10.015 -7.438 3.630 1.00 96.69 217 LYS A O 1
ATOM 1711 N N . HIS A 1 218 ? -8.465 -6.953 5.203 1.00 96.00 218 HIS A N 1
ATOM 1712 C CA . HIS A 1 218 ? -8.548 -5.489 5.142 1.00 96.00 218 HIS A CA 1
ATOM 1713 C C . HIS A 1 218 ? -7.348 -4.820 4.445 1.00 96.00 218 HIS A C 1
ATOM 1715 O O . HIS A 1 218 ? -7.050 -3.642 4.661 1.00 96.00 218 HIS A O 1
ATOM 1721 N N . CYS A 1 219 ? -6.623 -5.560 3.597 1.00 94.00 219 CYS A N 1
ATOM 1722 C CA . CYS A 1 219 ? -5.451 -5.029 2.897 1.00 94.00 219 CYS A CA 1
ATOM 1723 C C . CYS A 1 219 ? -5.785 -3.897 1.915 1.00 94.00 219 CYS A C 1
ATOM 1725 O O . CYS A 1 219 ? -4.891 -3.152 1.534 1.00 94.00 219 CYS A O 1
ATOM 1727 N N . ASP A 1 220 ? -7.045 -3.739 1.522 1.00 91.44 220 ASP A N 1
ATOM 1728 C CA . ASP A 1 220 ? -7.538 -2.612 0.732 1.00 91.44 220 ASP A CA 1
ATOM 1729 C C . ASP A 1 220 ? -7.409 -1.274 1.475 1.00 91.44 220 ASP A C 1
ATOM 1731 O O . ASP A 1 220 ? -7.129 -0.249 0.858 1.00 91.44 220 ASP A O 1
ATOM 1735 N N . LEU A 1 221 ? -7.546 -1.292 2.803 1.00 90.38 221 LEU A N 1
ATOM 1736 C CA . LEU A 1 221 ? -7.490 -0.100 3.652 1.00 90.38 221 LEU A CA 1
ATOM 1737 C C . LEU A 1 221 ? -6.071 0.221 4.133 1.00 90.38 221 LEU A C 1
ATOM 1739 O O . LEU A 1 221 ? -5.748 1.374 4.412 1.00 90.38 221 LEU A O 1
ATOM 1743 N N . HIS A 1 222 ? -5.211 -0.794 4.242 1.00 91.62 222 HIS A N 1
ATOM 1744 C CA . HIS A 1 222 ? -3.852 -0.642 4.767 1.00 91.62 222 HIS A CA 1
ATOM 1745 C C . HIS A 1 222 ? -2.843 -1.582 4.109 1.00 91.62 222 HIS A C 1
ATOM 1747 O O . HIS A 1 222 ? -2.066 -2.258 4.788 1.00 91.62 222 HIS A O 1
ATOM 1753 N N . ALA A 1 223 ? -2.809 -1.595 2.777 1.00 92.62 223 ALA A N 1
ATOM 1754 C CA . ALA A 1 223 ? -1.923 -2.456 1.993 1.00 92.62 223 ALA A CA 1
ATOM 1755 C C . ALA A 1 223 ? -0.458 -2.372 2.454 1.00 92.62 223 ALA A C 1
ATOM 1757 O O . ALA A 1 223 ? 0.204 -3.396 2.609 1.00 92.62 223 ALA A O 1
ATOM 1758 N N . TRP A 1 224 ? 0.030 -1.162 2.759 1.00 90.62 224 TRP A N 1
ATOM 1759 C CA . TRP A 1 224 ? 1.360 -0.945 3.339 1.00 90.62 224 TRP A CA 1
ATOM 1760 C C . TRP A 1 224 ? 1.542 -1.595 4.707 1.00 90.62 224 TRP A C 1
ATOM 1762 O O . TRP A 1 224 ? 2.529 -2.298 4.924 1.00 90.62 224 TRP A O 1
ATOM 1772 N N . GLY A 1 225 ? 0.574 -1.420 5.605 1.00 91.44 225 GLY A N 1
ATOM 1773 C CA . GLY A 1 225 ? 0.594 -2.052 6.917 1.00 91.44 225 GLY A CA 1
ATOM 1774 C C . GLY A 1 225 ? 0.659 -3.573 6.801 1.00 91.44 225 GLY A C 1
ATOM 1775 O O . GLY A 1 225 ? 1.533 -4.186 7.406 1.00 91.44 225 GLY A O 1
ATOM 1776 N N . THR A 1 226 ? -0.187 -4.169 5.961 1.00 94.75 226 THR A N 1
ATOM 1777 C CA . THR A 1 226 ? -0.211 -5.618 5.718 1.00 94.75 226 THR A CA 1
ATOM 1778 C C . THR A 1 226 ? 1.096 -6.111 5.090 1.00 94.75 226 THR A C 1
ATOM 1780 O O . THR A 1 226 ? 1.674 -7.096 5.548 1.00 94.75 226 THR A O 1
ATOM 1783 N N . ALA A 1 227 ? 1.608 -5.396 4.086 1.00 94.06 227 ALA A N 1
ATOM 1784 C CA . ALA A 1 227 ? 2.860 -5.707 3.404 1.00 94.06 227 ALA A CA 1
ATOM 1785 C C . ALA A 1 227 ? 4.056 -5.751 4.364 1.00 94.06 227 ALA A C 1
ATOM 1787 O O . ALA A 1 227 ? 4.839 -6.703 4.340 1.00 94.06 227 ALA A O 1
ATOM 1788 N N . VAL A 1 228 ? 4.192 -4.744 5.231 1.00 91.38 228 VAL A N 1
ATOM 1789 C CA . VAL A 1 228 ? 5.258 -4.679 6.242 1.00 91.38 228 VAL A CA 1
ATOM 1790 C C . VAL A 1 228 ? 5.104 -5.809 7.261 1.00 91.38 228 VAL A C 1
ATOM 1792 O O . VAL A 1 228 ? 6.078 -6.505 7.535 1.00 91.38 228 VAL A O 1
ATOM 1795 N N . THR A 1 229 ? 3.888 -6.043 7.765 1.00 90.69 229 THR A N 1
ATOM 1796 C CA . THR A 1 229 ? 3.599 -7.129 8.717 1.00 90.69 229 THR A CA 1
ATOM 1797 C C . THR A 1 229 ? 4.026 -8.488 8.168 1.00 90.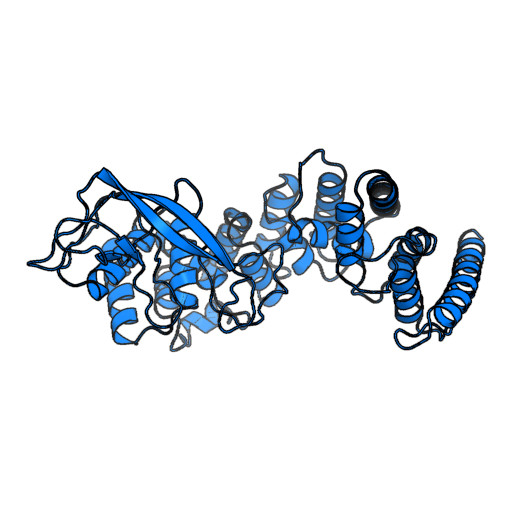69 229 THR A C 1
ATOM 1799 O O . THR A 1 229 ? 4.786 -9.209 8.814 1.00 90.69 229 THR A O 1
ATOM 1802 N N . ILE A 1 230 ? 3.584 -8.829 6.954 1.00 93.31 230 ILE A N 1
ATOM 1803 C CA . ILE A 1 230 ? 3.875 -10.135 6.357 1.00 93.31 230 ILE A CA 1
ATOM 1804 C C . ILE A 1 230 ? 5.353 -10.249 5.984 1.00 93.31 230 ILE A C 1
ATOM 1806 O O . ILE A 1 230 ? 5.983 -11.253 6.304 1.00 93.31 230 ILE A O 1
ATOM 1810 N N . SER A 1 231 ? 5.930 -9.235 5.333 1.00 91.12 231 SER A N 1
ATOM 1811 C CA . SER A 1 231 ? 7.311 -9.319 4.835 1.00 91.12 231 SER A CA 1
ATOM 1812 C C . SER A 1 231 ? 8.363 -9.432 5.938 1.00 91.12 231 SER A C 1
ATOM 1814 O O . SER A 1 231 ? 9.364 -10.113 5.729 1.00 91.12 231 SER A O 1
ATOM 1816 N N . LEU A 1 232 ? 8.149 -8.795 7.095 1.00 87.81 232 LEU A N 1
ATOM 1817 C CA . LEU A 1 232 ? 9.106 -8.836 8.201 1.00 87.81 232 LEU A CA 1
ATOM 1818 C C . LEU A 1 232 ? 8.976 -10.109 9.039 1.00 87.81 232 LEU A C 1
ATOM 1820 O O . LEU A 1 232 ? 9.989 -10.716 9.382 1.00 87.81 232 LEU A O 1
ATOM 1824 N N . ASN A 1 233 ? 7.745 -10.522 9.354 1.00 87.31 233 ASN A N 1
ATOM 1825 C CA . ASN A 1 233 ? 7.512 -11.524 10.396 1.00 87.31 233 ASN A CA 1
ATOM 1826 C C . ASN A 1 233 ? 6.947 -12.853 9.877 1.00 87.31 233 ASN A C 1
ATOM 1828 O O . ASN A 1 233 ? 7.155 -13.883 10.518 1.00 87.31 233 ASN A O 1
ATOM 1832 N N . TYR A 1 234 ? 6.293 -12.867 8.709 1.00 91.75 234 TYR A N 1
ATOM 1833 C CA . TYR A 1 234 ? 5.457 -13.994 8.267 1.00 91.75 234 TYR A CA 1
ATOM 1834 C C . TYR A 1 234 ? 5.654 -14.373 6.793 1.00 91.75 234 TYR A C 1
ATOM 1836 O O . TYR A 1 234 ? 4.760 -14.947 6.173 1.00 91.75 234 TYR A O 1
ATOM 1844 N N . LEU A 1 235 ? 6.837 -14.089 6.235 1.00 89.81 235 LEU A N 1
ATOM 1845 C CA . LEU A 1 235 ? 7.147 -14.212 4.804 1.00 89.81 235 LEU A CA 1
ATOM 1846 C C . LEU A 1 235 ? 6.709 -15.554 4.196 1.00 89.81 235 LEU A C 1
ATOM 1848 O O . LEU A 1 235 ? 6.149 -15.584 3.109 1.00 89.81 235 LEU A O 1
ATOM 1852 N N . ARG A 1 236 ? 6.939 -16.667 4.903 1.00 91.62 236 ARG A N 1
ATOM 1853 C CA . ARG A 1 236 ? 6.570 -18.024 4.456 1.00 91.62 236 ARG A CA 1
ATOM 1854 C C . ARG A 1 236 ? 5.547 -18.704 5.370 1.00 91.62 236 ARG A C 1
ATOM 1856 O O . ARG A 1 236 ? 5.463 -19.929 5.385 1.00 91.62 236 ARG A O 1
ATOM 1863 N N . HIS A 1 237 ? 4.787 -17.930 6.144 1.00 95.50 237 HIS A N 1
ATOM 1864 C CA . HIS A 1 237 ? 3.763 -18.490 7.023 1.00 95.50 237 HIS A CA 1
ATOM 1865 C C . HIS A 1 237 ? 2.646 -19.148 6.188 1.00 95.50 237 HIS A C 1
ATOM 1867 O O . HIS A 1 237 ? 2.168 -18.511 5.243 1.00 95.50 237 HIS A O 1
ATOM 1873 N N . PRO A 1 238 ? 2.187 -20.377 6.507 1.00 96.94 238 PRO A N 1
ATOM 1874 C CA . PRO A 1 238 ? 1.162 -21.072 5.722 1.00 96.94 238 PRO A CA 1
ATOM 1875 C C . PRO A 1 238 ? -0.115 -20.251 5.517 1.00 96.94 238 PRO A C 1
ATOM 1877 O O . PRO A 1 238 ? -0.609 -20.145 4.395 1.00 96.94 238 PRO A O 1
ATOM 1880 N N . THR A 1 239 ? -0.600 -19.602 6.577 1.00 97.38 239 THR A N 1
ATOM 1881 C CA . THR A 1 239 ? -1.760 -18.703 6.507 1.00 97.38 239 THR A CA 1
ATOM 1882 C C . THR A 1 239 ? -1.489 -17.505 5.605 1.00 97.38 239 THR A C 1
ATOM 1884 O O . THR A 1 239 ? -2.306 -17.214 4.743 1.00 97.38 239 THR A O 1
ATOM 1887 N N . ALA A 1 240 ? -0.313 -16.872 5.678 1.00 97.00 240 ALA A N 1
ATOM 1888 C CA . ALA A 1 240 ? 0.004 -15.742 4.802 1.00 97.00 240 ALA A CA 1
ATOM 1889 C C . ALA A 1 240 ? -0.009 -16.158 3.325 1.00 97.00 240 ALA A C 1
ATOM 1891 O O . ALA A 1 240 ? -0.594 -15.470 2.493 1.00 97.00 240 ALA A O 1
ATOM 1892 N N . ILE A 1 241 ? 0.571 -17.319 3.004 1.00 97.75 241 ILE A N 1
ATOM 1893 C CA . ILE A 1 241 ? 0.556 -17.878 1.648 1.00 97.75 241 ILE A CA 1
ATOM 1894 C C . ILE A 1 241 ? -0.881 -18.141 1.185 1.00 97.75 241 ILE A C 1
ATOM 1896 O O . ILE A 1 241 ? -1.234 -17.737 0.075 1.00 97.75 241 ILE A O 1
ATOM 1900 N N . ARG A 1 242 ? -1.709 -18.789 2.016 1.00 98.19 242 ARG A N 1
ATOM 1901 C CA . ARG A 1 242 ? -3.111 -19.101 1.699 1.00 98.19 242 ARG A CA 1
ATOM 1902 C C . ARG A 1 242 ? -3.924 -17.831 1.445 1.00 98.19 242 ARG A C 1
ATOM 1904 O O . ARG A 1 242 ? -4.485 -17.684 0.363 1.00 98.19 242 ARG A O 1
ATOM 1911 N N . GLU A 1 243 ? -3.929 -16.906 2.401 1.00 98.25 243 GLU A N 1
ATOM 1912 C CA . GLU A 1 243 ? -4.735 -15.681 2.349 1.00 98.25 243 GLU A CA 1
ATOM 1913 C C . GLU A 1 243 ? -4.296 -14.754 1.202 1.00 98.25 243 GLU A C 1
ATOM 1915 O O . GLU A 1 243 ? -5.136 -14.199 0.495 1.00 98.25 243 GLU A O 1
ATOM 1920 N N . MET A 1 244 ? -2.985 -14.618 0.947 1.00 97.88 244 MET A N 1
ATOM 1921 C CA . MET A 1 244 ? -2.489 -13.870 -0.218 1.00 97.88 244 MET A CA 1
ATOM 1922 C C . MET A 1 244 ? -2.888 -14.531 -1.535 1.00 97.88 244 MET A C 1
ATOM 1924 O O . MET A 1 244 ? -3.301 -13.836 -2.461 1.00 97.88 244 MET A O 1
ATOM 1928 N N . THR A 1 245 ? -2.776 -15.857 -1.632 1.00 98.06 245 THR A N 1
ATOM 1929 C CA . THR A 1 245 ? -3.153 -16.593 -2.847 1.00 98.06 245 THR A CA 1
ATOM 1930 C C . THR A 1 245 ? -4.628 -16.384 -3.169 1.00 98.06 245 THR A C 1
ATOM 1932 O O . THR A 1 245 ? -4.965 -16.075 -4.311 1.00 98.06 245 THR A O 1
ATOM 1935 N N . GLU A 1 246 ? -5.498 -16.489 -2.166 1.00 97.75 246 GLU A N 1
ATOM 1936 C CA . GLU A 1 246 ? -6.931 -16.255 -2.325 1.00 97.75 246 GLU A CA 1
ATOM 1937 C C . GLU A 1 246 ? -7.241 -14.795 -2.685 1.00 97.75 246 GLU A C 1
ATOM 1939 O O . GLU A 1 246 ? -8.003 -14.537 -3.620 1.00 97.75 246 GLU A O 1
ATOM 1944 N N . ALA A 1 247 ? -6.623 -13.828 -2.003 1.00 96.81 247 ALA A N 1
ATOM 1945 C CA . ALA A 1 247 ? -6.832 -12.409 -2.280 1.00 96.81 247 ALA A CA 1
ATOM 1946 C C . ALA A 1 247 ? -6.397 -12.025 -3.709 1.00 96.81 247 ALA A C 1
ATOM 1948 O O . ALA A 1 247 ? -7.123 -11.317 -4.406 1.00 96.81 247 ALA A O 1
ATOM 1949 N N . LEU A 1 248 ? -5.254 -12.541 -4.175 1.00 96.62 248 LEU A N 1
ATOM 1950 C CA . LEU A 1 248 ? -4.746 -12.325 -5.534 1.00 96.62 248 LEU A CA 1
ATOM 1951 C C . LEU A 1 248 ? -5.573 -13.049 -6.597 1.00 96.62 248 LEU A C 1
ATOM 1953 O O . LEU A 1 248 ? -5.708 -12.545 -7.709 1.00 96.62 248 LEU A O 1
ATOM 1957 N N . ALA A 1 249 ? -6.111 -14.234 -6.301 1.00 95.44 249 ALA A N 1
ATOM 1958 C CA . ALA A 1 249 ? -6.975 -14.959 -7.231 1.00 95.44 249 ALA A CA 1
ATOM 1959 C C . ALA A 1 249 ? -8.302 -14.224 -7.482 1.00 95.44 249 ALA A C 1
ATOM 1961 O O . ALA A 1 249 ? -8.835 -14.307 -8.586 1.00 95.44 249 ALA A O 1
ATOM 1962 N N . ASN A 1 250 ? -8.788 -13.482 -6.484 1.00 93.50 250 ASN A N 1
ATOM 1963 C CA . ASN A 1 250 ? -10.039 -12.725 -6.528 1.00 93.50 250 ASN A CA 1
ATOM 1964 C C . ASN A 1 250 ? -9.854 -11.227 -6.837 1.00 93.50 250 ASN A C 1
ATOM 1966 O O . ASN A 1 250 ? -10.799 -10.460 -6.674 1.00 93.50 250 ASN A O 1
ATOM 1970 N N . ASP A 1 251 ? -8.653 -10.800 -7.245 1.00 90.75 251 ASP A N 1
ATOM 1971 C CA . ASP A 1 251 ? -8.334 -9.399 -7.562 1.00 90.75 251 ASP A CA 1
ATOM 1972 C C . ASP A 1 251 ? -8.714 -8.416 -6.428 1.00 90.75 251 ASP A C 1
ATOM 1974 O O . ASP A 1 251 ? -9.170 -7.296 -6.672 1.00 90.75 251 ASP A O 1
ATOM 1978 N N . ARG A 1 252 ? -8.535 -8.835 -5.162 1.00 91.69 252 ARG A N 1
ATOM 1979 C CA . ARG A 1 252 ? -8.847 -8.002 -3.991 1.00 91.69 252 ARG A CA 1
ATOM 1980 C C . ARG A 1 252 ? -7.960 -6.743 -3.989 1.00 91.69 252 ARG A C 1
ATOM 1982 O O . ARG A 1 252 ? -6.737 -6.877 -4.120 1.00 91.69 252 ARG A O 1
ATOM 1989 N N . PRO A 1 253 ? -8.522 -5.534 -3.789 1.00 90.06 253 PRO A N 1
ATOM 1990 C CA . PRO A 1 253 ? -7.728 -4.309 -3.716 1.00 90.06 253 PRO A CA 1
ATOM 1991 C C . PRO A 1 253 ? -6.626 -4.386 -2.647 1.00 90.06 253 PRO A C 1
ATOM 1993 O O . PRO A 1 253 ? -6.814 -4.974 -1.581 1.00 90.06 253 PRO A O 1
ATOM 1996 N N . GLY A 1 254 ? -5.448 -3.834 -2.949 1.00 91.25 254 GLY A N 1
ATOM 1997 C CA . GLY A 1 254 ? -4.275 -3.858 -2.066 1.00 91.25 254 GLY A CA 1
ATOM 1998 C C . GLY A 1 254 ? -3.513 -5.190 -2.011 1.00 91.25 254 GLY A C 1
ATOM 1999 O O . GLY A 1 254 ? -2.353 -5.205 -1.600 1.00 91.25 254 GLY A O 1
ATOM 2000 N N . ALA A 1 255 ? -4.088 -6.309 -2.468 1.00 95.38 255 ALA A N 1
ATOM 2001 C CA . ALA A 1 255 ? -3.398 -7.603 -2.451 1.00 95.38 255 ALA A CA 1
ATOM 2002 C C . ALA A 1 255 ? -2.172 -7.622 -3.378 1.00 95.38 255 ALA A C 1
ATOM 2004 O O . ALA A 1 255 ? -1.142 -8.211 -3.043 1.00 95.38 255 ALA A O 1
ATOM 2005 N N . LEU A 1 256 ? -2.261 -6.948 -4.530 1.00 95.31 256 LEU A N 1
ATOM 2006 C CA . LEU A 1 256 ? -1.156 -6.855 -5.481 1.00 95.31 256 LEU A CA 1
ATOM 2007 C C . LEU A 1 256 ? 0.010 -6.046 -4.906 1.00 95.31 256 LEU A C 1
ATOM 2009 O O . LEU A 1 256 ? 1.160 -6.477 -5.011 1.00 95.31 256 LEU A O 1
ATOM 2013 N N . TYR A 1 257 ? -0.291 -4.935 -4.233 1.00 94.31 257 TYR A N 1
ATOM 2014 C CA . TYR A 1 257 ? 0.685 -4.191 -3.450 1.00 94.31 257 TYR A CA 1
ATOM 2015 C C . TYR A 1 257 ? 1.399 -5.054 -2.402 1.00 94.31 257 TYR A C 1
ATOM 2017 O O . TYR A 1 257 ? 2.631 -5.076 -2.344 1.00 94.31 257 TYR A O 1
ATOM 2025 N N . VAL A 1 258 ? 0.635 -5.802 -1.597 1.00 96.25 258 VAL A N 1
ATOM 2026 C CA . VAL A 1 258 ? 1.197 -6.710 -0.585 1.00 96.25 258 VAL A CA 1
ATOM 2027 C C . VAL A 1 258 ? 2.136 -7.722 -1.242 1.00 96.25 258 VAL A C 1
ATOM 2029 O O . VAL A 1 258 ? 3.279 -7.875 -0.809 1.00 96.25 258 VAL A O 1
ATOM 2032 N N . ALA A 1 259 ? 1.708 -8.351 -2.338 1.00 96.81 259 ALA A N 1
ATOM 2033 C CA . ALA A 1 259 ? 2.521 -9.318 -3.065 1.00 96.81 259 ALA A CA 1
ATOM 2034 C C . ALA A 1 259 ? 3.823 -8.712 -3.613 1.00 96.81 259 ALA A C 1
ATOM 2036 O O . ALA A 1 259 ? 4.878 -9.327 -3.475 1.00 96.81 259 ALA A O 1
ATOM 2037 N N . GLY A 1 260 ? 3.783 -7.495 -4.168 1.00 93.94 260 GLY A N 1
ATOM 2038 C CA . GLY A 1 260 ? 4.976 -6.793 -4.661 1.00 93.94 260 GLY A CA 1
ATOM 2039 C C . GLY A 1 260 ? 6.022 -6.510 -3.575 1.00 93.94 260 GLY A C 1
ATOM 2040 O O . GLY A 1 260 ? 7.215 -6.382 -3.869 1.00 93.94 260 GLY A O 1
ATOM 2041 N N . PHE A 1 261 ? 5.599 -6.450 -2.311 1.00 92.25 261 PHE A N 1
ATOM 2042 C CA . PHE A 1 261 ? 6.488 -6.244 -1.171 1.00 92.25 261 PHE A CA 1
ATOM 2043 C C . PHE A 1 261 ? 6.982 -7.549 -0.531 1.00 92.25 261 PHE A C 1
ATOM 2045 O O . PHE A 1 261 ? 8.096 -7.590 -0.001 1.00 92.25 261 PHE A O 1
ATOM 2052 N N . VAL A 1 262 ? 6.163 -8.600 -0.555 1.00 93.38 262 VAL A N 1
ATOM 2053 C CA . VAL A 1 262 ? 6.447 -9.896 0.080 1.00 93.38 262 VAL A CA 1
ATOM 2054 C C . VAL A 1 262 ? 7.256 -10.803 -0.850 1.00 93.38 262 VAL A C 1
ATOM 2056 O O . VAL A 1 262 ? 8.202 -11.456 -0.416 1.00 93.38 262 VAL A O 1
ATOM 2059 N N . VAL A 1 263 ? 6.957 -10.816 -2.149 1.00 94.19 263 VAL A N 1
ATOM 2060 C CA . VAL A 1 263 ? 7.678 -11.646 -3.118 1.00 94.19 263 VAL A CA 1
ATOM 2061 C C . VAL A 1 263 ? 9.054 -11.035 -3.404 1.00 94.19 263 VAL A C 1
ATOM 2063 O O . VAL A 1 263 ? 9.179 -10.030 -4.102 1.00 94.19 263 VAL A O 1
ATOM 2066 N N . ARG A 1 264 ? 10.099 -11.653 -2.838 1.00 89.19 264 ARG A N 1
ATOM 2067 C CA . ARG A 1 264 ? 11.510 -11.244 -3.003 1.00 89.19 264 ARG A CA 1
ATOM 2068 C C . ARG A 1 264 ? 12.376 -12.275 -3.717 1.00 89.19 264 ARG A C 1
ATOM 2070 O O . ARG A 1 264 ? 13.497 -11.961 -4.112 1.00 89.19 264 ARG A O 1
ATOM 2077 N N . GLN A 1 265 ? 11.876 -13.495 -3.882 1.00 90.00 265 GLN A N 1
ATOM 2078 C CA . GLN A 1 265 ? 12.610 -14.614 -4.462 1.00 90.00 265 GLN A CA 1
ATOM 2079 C C . GLN A 1 265 ? 11.704 -15.403 -5.416 1.00 90.00 265 GLN A C 1
ATOM 2081 O O . GLN A 1 265 ? 10.502 -15.503 -5.153 1.00 90.00 265 GLN A O 1
ATOM 2086 N N . PRO A 1 266 ? 12.260 -15.974 -6.501 1.00 89.94 266 PRO A N 1
ATOM 2087 C CA . PRO A 1 266 ? 11.479 -16.689 -7.511 1.00 89.94 266 PRO A CA 1
ATOM 2088 C C . PRO A 1 266 ? 10.842 -17.986 -6.992 1.00 89.94 266 PRO A C 1
ATOM 2090 O O . PRO A 1 266 ? 9.866 -18.453 -7.567 1.00 89.94 266 PRO A O 1
ATOM 2093 N N . ASP A 1 267 ? 11.359 -18.562 -5.906 1.00 92.94 267 ASP A N 1
ATOM 2094 C CA . ASP A 1 267 ? 10.834 -19.777 -5.278 1.00 92.94 267 ASP A CA 1
ATOM 2095 C C . ASP A 1 267 ? 9.725 -19.495 -4.246 1.00 92.94 267 ASP A C 1
ATOM 2097 O O . ASP A 1 267 ? 9.219 -20.419 -3.606 1.00 92.94 267 ASP A O 1
ATOM 2101 N N . HIS A 1 268 ? 9.352 -18.228 -4.037 1.00 95.38 268 HIS A N 1
ATOM 2102 C CA . HIS A 1 268 ? 8.301 -17.892 -3.087 1.00 95.38 268 HIS A CA 1
ATOM 2103 C C . HIS A 1 268 ? 6.949 -18.477 -3.562 1.00 95.38 268 HIS A C 1
ATOM 2105 O O . HIS A 1 268 ? 6.550 -18.220 -4.700 1.00 95.38 268 HIS A O 1
ATOM 2111 N N . PRO A 1 269 ? 6.184 -19.196 -2.713 1.00 96.06 269 PRO A N 1
ATOM 2112 C CA . PRO A 1 269 ? 4.995 -19.951 -3.147 1.00 96.06 269 PRO A CA 1
ATOM 2113 C C . PRO A 1 269 ? 3.904 -19.129 -3.853 1.00 96.06 269 PRO A C 1
ATOM 2115 O O . PRO A 1 269 ? 3.123 -19.658 -4.637 1.00 96.06 269 PRO A O 1
ATOM 2118 N N . VAL A 1 270 ? 3.858 -17.822 -3.588 1.00 96.94 270 VAL A N 1
ATOM 2119 C CA . VAL A 1 270 ? 2.860 -16.887 -4.139 1.00 96.94 270 VAL A CA 1
ATOM 2120 C C . VAL A 1 270 ? 3.265 -16.310 -5.511 1.00 96.94 270 VAL A C 1
ATOM 2122 O O . VAL A 1 270 ? 2.445 -15.671 -6.164 1.00 96.94 270 VAL A O 1
ATOM 2125 N N . VAL A 1 271 ? 4.491 -16.544 -6.002 1.00 97.19 271 VAL A N 1
ATOM 2126 C CA . VAL A 1 271 ? 5.007 -15.936 -7.252 1.00 97.19 271 VAL A CA 1
ATOM 2127 C C . VAL A 1 271 ? 4.066 -16.155 -8.435 1.00 97.19 271 VAL A C 1
ATOM 2129 O O . VAL A 1 271 ? 3.664 -15.189 -9.081 1.00 97.19 271 VAL A O 1
ATOM 2132 N N . ALA A 1 272 ? 3.670 -17.403 -8.698 1.00 96.44 272 ALA A N 1
ATOM 2133 C CA . ALA A 1 272 ? 2.879 -17.738 -9.881 1.00 96.44 272 ALA A CA 1
ATOM 2134 C C . ALA A 1 272 ? 1.510 -17.031 -9.890 1.00 96.44 272 ALA A C 1
ATOM 2136 O O . ALA A 1 272 ? 1.106 -16.451 -10.900 1.00 96.44 272 ALA A O 1
ATOM 2137 N N . VAL A 1 273 ? 0.802 -17.031 -8.755 1.00 97.69 273 VAL A N 1
ATOM 2138 C CA . VAL A 1 273 ? -0.501 -16.356 -8.640 1.00 97.69 273 VAL A CA 1
ATOM 2139 C C . VAL A 1 273 ? -0.355 -14.831 -8.660 1.00 97.69 273 VAL A C 1
ATOM 2141 O O . VAL A 1 273 ? -1.181 -14.158 -9.277 1.00 97.69 273 VAL A O 1
ATOM 2144 N N . ALA A 1 274 ? 0.717 -14.284 -8.076 1.00 97.81 274 ALA A N 1
ATOM 2145 C CA . ALA A 1 274 ? 1.004 -12.851 -8.078 1.00 97.81 274 ALA A CA 1
ATOM 2146 C C . ALA A 1 274 ? 1.320 -12.323 -9.481 1.00 97.81 274 ALA A C 1
ATOM 2148 O O . ALA A 1 274 ? 0.758 -11.308 -9.886 1.00 97.81 274 ALA A O 1
ATOM 2149 N N . VAL A 1 275 ? 2.148 -13.032 -10.255 1.00 97.75 275 VAL A N 1
ATOM 2150 C CA . VAL A 1 275 ? 2.421 -12.702 -11.665 1.00 97.75 275 VAL A CA 1
ATOM 2151 C C . VAL A 1 275 ? 1.127 -12.742 -12.475 1.00 97.75 275 VAL A C 1
ATOM 2153 O O . VAL A 1 275 ? 0.831 -11.799 -13.205 1.00 97.75 275 VAL A O 1
ATOM 2156 N N . LYS A 1 276 ? 0.299 -13.779 -12.299 1.00 96.25 276 LYS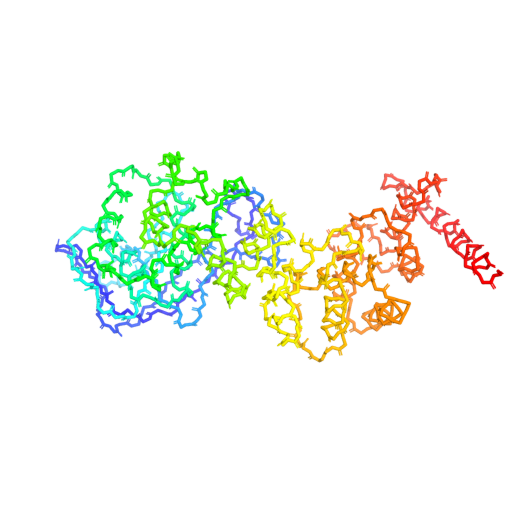 A N 1
ATOM 2157 C CA . LYS A 1 276 ? -0.986 -13.879 -13.005 1.00 96.25 276 LYS A CA 1
ATOM 2158 C C . LYS A 1 276 ? -1.929 -12.722 -12.652 1.00 96.25 276 LYS A C 1
ATOM 2160 O O . LYS A 1 276 ? -2.631 -12.224 -13.530 1.00 96.25 276 LYS A O 1
ATOM 2165 N N . ALA A 1 277 ? -1.979 -12.310 -11.384 1.00 95.38 277 ALA A N 1
ATOM 2166 C CA . ALA A 1 277 ? -2.763 -11.155 -10.941 1.00 95.38 277 ALA A CA 1
ATOM 2167 C C . ALA A 1 277 ? -2.217 -9.841 -11.524 1.00 95.38 277 ALA A C 1
ATOM 2169 O O . ALA A 1 277 ? -2.987 -9.046 -12.054 1.00 95.38 277 ALA A O 1
ATOM 2170 N N . ALA A 1 278 ? -0.893 -9.656 -11.532 1.00 95.75 278 ALA A N 1
ATOM 2171 C CA . ALA A 1 278 ? -0.236 -8.511 -12.160 1.00 95.75 278 ALA A CA 1
ATOM 2172 C C . ALA A 1 278 ? -0.567 -8.400 -13.659 1.00 95.75 278 ALA A C 1
ATOM 2174 O O . ALA A 1 278 ? -0.929 -7.324 -14.136 1.00 95.75 278 ALA A O 1
ATOM 2175 N N . SER A 1 279 ? -0.506 -9.513 -14.397 1.00 93.94 279 SER A N 1
ATOM 2176 C CA . SER A 1 279 ? -0.860 -9.558 -15.820 1.00 93.94 279 SER A CA 1
ATOM 2177 C C . SER A 1 279 ? -2.323 -9.192 -16.063 1.00 93.94 279 SER A C 1
ATOM 2179 O O . SER A 1 279 ? -2.613 -8.407 -16.967 1.00 93.94 279 SER A O 1
ATOM 2181 N N . ARG A 1 280 ? -3.256 -9.696 -15.238 1.00 91.81 280 ARG A N 1
ATOM 2182 C CA . ARG A 1 280 ? -4.677 -9.304 -15.317 1.00 91.81 280 ARG A CA 1
ATOM 2183 C C . ARG A 1 280 ? -4.873 -7.821 -15.024 1.00 91.81 280 ARG A C 1
ATOM 2185 O O . ARG A 1 280 ? -5.576 -7.154 -15.778 1.00 91.81 280 ARG A O 1
ATOM 2192 N N . ALA A 1 281 ? -4.225 -7.306 -13.981 1.00 90.31 281 ALA A N 1
ATOM 2193 C CA . ALA A 1 281 ? -4.292 -5.903 -13.594 1.00 90.31 281 ALA A CA 1
ATOM 2194 C C . ALA A 1 281 ? -3.820 -4.981 -14.734 1.00 90.31 281 ALA A C 1
ATOM 2196 O O . ALA A 1 281 ? -4.481 -3.988 -15.032 1.00 90.31 281 ALA A O 1
ATOM 2197 N N . LEU A 1 282 ? -2.726 -5.330 -15.423 1.00 88.00 282 LEU A N 1
ATOM 2198 C CA . LEU A 1 282 ? -2.246 -4.573 -16.584 1.00 88.00 282 LEU A CA 1
ATOM 2199 C C . LEU A 1 282 ? -3.149 -4.701 -17.820 1.00 88.00 282 LEU A C 1
ATOM 2201 O O . LEU A 1 282 ? -3.298 -3.722 -18.544 1.00 88.00 282 LEU A O 1
ATOM 2205 N N . ALA A 1 283 ? -3.746 -5.875 -18.067 1.00 83.25 283 ALA A N 1
ATOM 2206 C CA . ALA A 1 283 ? -4.659 -6.087 -19.202 1.00 83.25 283 ALA A CA 1
ATOM 2207 C C . ALA A 1 283 ? -6.032 -5.426 -19.005 1.00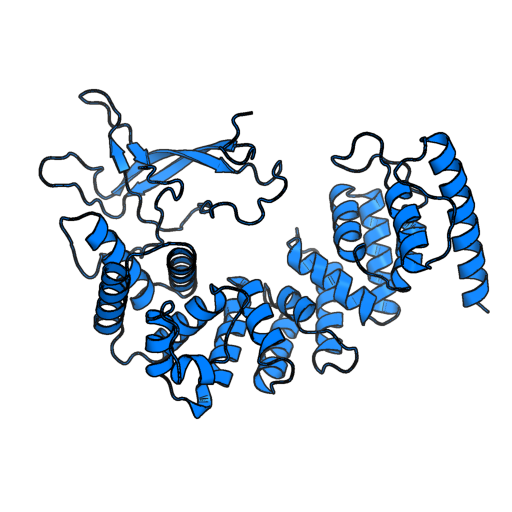 83.25 283 ALA A C 1
ATOM 2209 O O . ALA A 1 283 ? -6.770 -5.203 -19.968 1.00 83.25 283 ALA A O 1
ATOM 2210 N N . GLY A 1 284 ? -6.421 -5.221 -17.746 1.00 71.81 284 GLY A N 1
ATOM 2211 C CA . GLY A 1 284 ? -7.760 -4.812 -17.367 1.00 71.81 284 GLY A CA 1
ATOM 2212 C C . GLY A 1 284 ? -8.144 -3.443 -17.923 1.00 71.81 284 GLY A C 1
ATOM 2213 O O . GLY A 1 284 ? -7.337 -2.524 -18.017 1.00 71.81 284 GLY A O 1
ATOM 2214 N N . LYS A 1 285 ? -9.441 -3.276 -18.207 1.00 57.25 285 LYS A N 1
ATOM 2215 C CA . LYS A 1 285 ? -10.059 -1.964 -18.462 1.00 57.25 285 LYS A CA 1
ATOM 2216 C C . LYS A 1 285 ? -10.206 -1.117 -17.192 1.00 57.25 285 LYS A C 1
ATOM 2218 O O . LYS A 1 285 ? -10.878 -0.095 -17.254 1.00 57.25 285 LYS A O 1
ATOM 2223 N N . GLN A 1 286 ? -9.663 -1.559 -16.050 1.00 53.50 286 GLN A N 1
ATOM 2224 C CA . GLN A 1 286 ? -9.772 -0.823 -14.796 1.00 53.50 286 GLN A CA 1
ATOM 2225 C C . GLN A 1 286 ? -9.204 0.578 -15.010 1.00 53.50 286 GLN A C 1
ATOM 2227 O O . GLN A 1 286 ? -8.001 0.766 -15.209 1.00 53.50 286 GLN A O 1
ATOM 2232 N N . GLU A 1 287 ? -10.106 1.555 -15.026 1.00 50.53 287 GLU A N 1
ATOM 2233 C CA . GLU A 1 287 ? -9.765 2.962 -15.052 1.00 50.53 287 GLU A CA 1
ATOM 2234 C C . GLU A 1 287 ? -8.952 3.243 -13.789 1.00 50.53 287 GLU A C 1
ATOM 2236 O O . GLU A 1 287 ? -9.485 3.372 -12.695 1.00 50.53 287 GLU A O 1
ATOM 2241 N N . ARG A 1 288 ? -7.630 3.292 -13.978 1.00 57.84 288 ARG A N 1
ATOM 2242 C CA . ARG A 1 288 ? -6.606 3.639 -12.988 1.00 57.84 288 ARG A CA 1
ATOM 2243 C C . ARG A 1 288 ? -6.442 2.611 -11.865 1.00 57.84 288 ARG A C 1
ATOM 2245 O O . ARG A 1 288 ? -6.902 2.800 -10.745 1.00 57.84 288 ARG A O 1
ATOM 2252 N N . LEU A 1 289 ? -5.607 1.600 -12.127 1.00 73.00 289 LEU A N 1
ATOM 2253 C CA . LEU A 1 289 ? -4.749 1.065 -11.064 1.00 73.00 289 LEU A CA 1
ATOM 2254 C C . LEU A 1 289 ? -4.088 2.244 -10.341 1.00 73.00 289 LEU A C 1
ATOM 2256 O O . LEU A 1 289 ? -3.491 3.104 -11.003 1.00 73.00 289 LEU A O 1
ATOM 2260 N N . ASN A 1 290 ? -4.178 2.277 -9.012 1.00 77.56 290 ASN A N 1
ATOM 2261 C CA . ASN A 1 290 ? -3.414 3.243 -8.232 1.00 77.56 290 ASN A CA 1
ATOM 2262 C C . ASN A 1 290 ? -1.903 3.042 -8.498 1.00 77.56 290 ASN A C 1
ATOM 2264 O O . ASN A 1 290 ? -1.462 1.998 -8.996 1.00 77.56 290 ASN A O 1
ATOM 2268 N N . SER A 1 291 ? -1.094 4.061 -8.210 1.00 80.38 291 SER A N 1
ATOM 2269 C CA . SER A 1 291 ? 0.348 4.040 -8.495 1.00 80.38 291 SER A CA 1
ATOM 2270 C C . SER A 1 291 ? 1.086 2.888 -7.811 1.00 80.38 291 SER A C 1
ATOM 2272 O O . SER A 1 291 ? 2.083 2.397 -8.334 1.00 80.38 291 SER A O 1
ATOM 2274 N N . GLU A 1 292 ? 0.597 2.447 -6.657 1.00 84.81 292 GLU A N 1
ATOM 2275 C CA . GLU A 1 292 ? 1.240 1.448 -5.815 1.00 84.81 292 GLU A CA 1
ATOM 2276 C C . GLU A 1 292 ? 1.005 0.015 -6.318 1.00 84.81 292 GLU A C 1
ATOM 2278 O O . GLU A 1 292 ? 1.950 -0.775 -6.435 1.00 84.81 292 GLU A O 1
ATOM 2283 N N . ASP A 1 293 ? -0.228 -0.303 -6.710 1.00 87.75 293 ASP A N 1
ATOM 2284 C CA . ASP A 1 293 ? -0.575 -1.556 -7.377 1.00 87.75 293 ASP A CA 1
ATOM 2285 C C . ASP A 1 293 ? 0.050 -1.619 -8.772 1.00 87.75 293 ASP A C 1
ATOM 2287 O O . ASP A 1 293 ? 0.563 -2.666 -9.163 1.00 87.75 293 ASP A O 1
ATOM 2291 N N . LEU A 1 294 ? 0.105 -0.497 -9.504 1.00 89.38 294 LEU A N 1
ATOM 2292 C CA . LEU A 1 294 ? 0.830 -0.427 -10.775 1.00 89.38 294 LEU A CA 1
ATOM 2293 C C . LEU A 1 294 ? 2.311 -0.770 -10.598 1.00 89.38 294 LEU A C 1
ATOM 2295 O O . LEU A 1 294 ? 2.858 -1.579 -11.350 1.00 89.38 294 LEU A O 1
ATOM 2299 N N . ARG A 1 295 ? 2.956 -0.150 -9.605 1.00 90.00 295 ARG A N 1
ATOM 2300 C CA . ARG A 1 295 ? 4.365 -0.389 -9.293 1.00 90.00 295 ARG A CA 1
ATOM 2301 C C . ARG A 1 295 ? 4.618 -1.860 -8.998 1.00 90.00 295 ARG A C 1
ATOM 2303 O O . ARG A 1 295 ? 5.542 -2.451 -9.557 1.00 90.00 295 ARG A O 1
ATOM 2310 N N . SER A 1 296 ? 3.751 -2.452 -8.187 1.00 93.69 296 SER A N 1
ATOM 2311 C CA . SER A 1 296 ? 3.833 -3.858 -7.802 1.00 93.69 296 SER A CA 1
ATOM 2312 C C . SER A 1 296 ? 3.586 -4.794 -8.987 1.00 93.69 296 SER A C 1
ATOM 2314 O O . SER A 1 296 ? 4.337 -5.750 -9.165 1.00 93.69 296 SER A O 1
ATOM 2316 N N . ALA A 1 297 ? 2.620 -4.481 -9.857 1.00 94.56 297 ALA A N 1
ATOM 2317 C CA . ALA A 1 297 ? 2.352 -5.243 -11.076 1.00 94.56 297 ALA A CA 1
ATOM 2318 C C . ALA A 1 297 ? 3.578 -5.287 -12.001 1.00 94.56 297 ALA A C 1
ATOM 2320 O O . ALA A 1 297 ? 4.031 -6.359 -12.408 1.00 94.56 297 ALA A O 1
ATOM 2321 N N . CYS A 1 298 ? 4.145 -4.113 -12.296 1.00 94.38 298 CYS A N 1
ATOM 2322 C CA . CYS A 1 298 ? 5.328 -3.979 -13.140 1.00 94.38 298 CYS A CA 1
ATOM 2323 C C . CYS A 1 298 ? 6.534 -4.718 -12.549 1.00 94.38 298 CYS A C 1
ATOM 2325 O O . CYS A 1 298 ? 7.230 -5.423 -13.278 1.00 94.38 298 CYS A O 1
ATOM 2327 N N . GLN A 1 299 ? 6.768 -4.587 -11.239 1.00 93.88 299 GLN A N 1
ATOM 2328 C CA . GLN A 1 299 ? 7.853 -5.277 -10.540 1.00 93.88 299 GLN A CA 1
ATOM 2329 C C . GLN A 1 299 ? 7.702 -6.800 -10.630 1.00 93.88 299 GLN A C 1
ATOM 2331 O O . GLN A 1 299 ? 8.646 -7.474 -11.034 1.00 93.88 299 GLN A O 1
ATOM 2336 N N . LEU A 1 300 ? 6.524 -7.337 -10.296 1.00 96.00 300 LEU A N 1
ATOM 2337 C CA . LEU A 1 300 ? 6.269 -8.780 -10.295 1.00 96.00 300 LEU A CA 1
ATOM 2338 C C . LEU A 1 300 ? 6.478 -9.394 -11.683 1.00 96.00 300 LEU A C 1
ATOM 2340 O O . LEU A 1 300 ? 7.150 -10.415 -11.809 1.00 96.00 300 LEU A O 1
ATOM 2344 N N . ILE A 1 301 ? 5.961 -8.750 -12.732 1.00 96.50 301 ILE A N 1
ATOM 2345 C CA . ILE A 1 301 ? 6.139 -9.217 -14.112 1.00 96.50 301 ILE A CA 1
ATOM 2346 C C . ILE A 1 301 ? 7.601 -9.108 -14.547 1.00 96.50 301 ILE A C 1
ATOM 2348 O O . ILE A 1 301 ? 8.143 -10.044 -15.133 1.00 96.50 301 ILE A O 1
ATOM 2352 N N . ARG A 1 302 ? 8.262 -7.981 -14.262 1.00 95.00 302 ARG A N 1
ATOM 2353 C CA . ARG A 1 302 ? 9.664 -7.774 -14.637 1.00 95.00 302 ARG A CA 1
ATOM 2354 C C . ARG A 1 302 ? 10.566 -8.821 -13.989 1.00 95.00 302 ARG A C 1
ATOM 2356 O O . ARG A 1 302 ? 11.380 -9.406 -14.697 1.00 95.00 302 ARG A O 1
ATOM 2363 N N . ASP A 1 303 ? 10.422 -9.049 -12.689 1.00 94.25 303 ASP A N 1
ATOM 2364 C CA . ASP A 1 303 ? 11.366 -9.861 -11.914 1.00 94.25 303 ASP A CA 1
ATOM 2365 C C . ASP A 1 303 ? 11.042 -11.359 -11.973 1.00 94.25 303 ASP A C 1
ATOM 2367 O O . ASP A 1 303 ? 11.958 -12.179 -11.956 1.00 94.25 303 ASP A O 1
ATOM 2371 N N . TYR A 1 304 ? 9.759 -11.726 -12.079 1.00 95.69 304 TYR A N 1
ATOM 2372 C CA . TYR A 1 304 ? 9.314 -13.121 -11.949 1.00 95.69 304 TYR A CA 1
ATOM 2373 C C . TYR A 1 304 ? 8.365 -13.601 -13.051 1.00 95.69 304 TYR A C 1
ATOM 2375 O O . TYR A 1 304 ? 8.030 -14.783 -13.085 1.00 95.69 304 TYR A O 1
ATOM 2383 N N . GLY A 1 305 ? 7.913 -12.715 -13.943 1.00 95.75 305 GLY A N 1
ATOM 2384 C CA . GLY A 1 305 ? 7.036 -13.093 -15.048 1.00 95.75 305 GLY A CA 1
ATOM 2385 C C . GLY A 1 305 ? 7.714 -14.034 -16.040 1.00 95.75 305 GLY A C 1
ATOM 2386 O O . GLY A 1 305 ? 8.935 -14.013 -16.201 1.00 95.75 305 GLY A O 1
ATOM 2387 N N . ASP A 1 306 ? 6.937 -14.836 -16.752 1.00 95.50 306 ASP A N 1
ATOM 2388 C CA . ASP A 1 306 ? 7.434 -15.504 -17.953 1.00 95.50 306 ASP A CA 1
ATOM 2389 C C . ASP A 1 306 ? 7.568 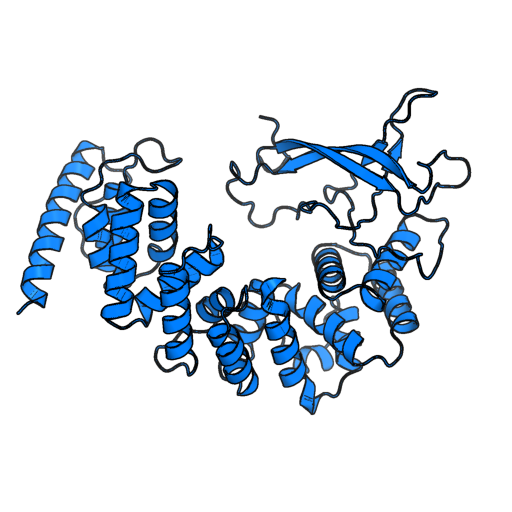-14.503 -19.120 1.00 95.50 306 ASP A C 1
ATOM 2391 O O . ASP A 1 306 ? 7.330 -13.297 -18.983 1.00 95.50 306 ASP A O 1
ATOM 2395 N N . GLU A 1 307 ? 8.018 -14.989 -20.276 1.00 95.56 307 GLU A N 1
ATOM 2396 C CA . GLU A 1 307 ? 8.190 -14.146 -21.463 1.00 95.56 307 GLU A CA 1
ATOM 2397 C C . GLU A 1 307 ? 6.856 -13.619 -22.011 1.00 95.56 307 GLU A C 1
ATOM 2399 O O . GLU A 1 307 ? 6.829 -12.535 -22.592 1.00 95.56 307 GLU A O 1
ATOM 2404 N N . GLU A 1 308 ? 5.744 -14.328 -21.792 1.00 95.44 308 GLU A N 1
ATOM 2405 C CA . GLU A 1 308 ? 4.412 -13.879 -22.208 1.00 95.44 308 GLU A CA 1
ATOM 2406 C C . GLU A 1 308 ? 3.958 -12.676 -21.371 1.00 95.44 308 GLU A C 1
ATOM 2408 O O . GLU A 1 308 ? 3.632 -11.618 -21.920 1.00 95.44 308 GLU A O 1
ATOM 2413 N N . ALA A 1 309 ? 4.026 -12.790 -20.043 1.00 95.62 309 ALA A N 1
ATOM 2414 C CA . ALA A 1 309 ? 3.720 -11.700 -19.125 1.00 95.62 309 ALA A CA 1
ATOM 2415 C C . ALA A 1 309 ? 4.633 -10.490 -19.372 1.00 95.62 309 ALA A C 1
ATOM 2417 O O . ALA A 1 309 ? 4.176 -9.343 -19.391 1.00 95.62 309 ALA A O 1
ATOM 2418 N N . PHE A 1 310 ? 5.927 -10.724 -19.613 1.00 96.81 310 PHE A N 1
ATOM 2419 C CA . PHE A 1 310 ? 6.862 -9.642 -19.902 1.00 96.81 310 PHE A CA 1
ATOM 2420 C C . PHE A 1 310 ? 6.586 -8.972 -21.260 1.00 96.81 310 PHE A C 1
ATOM 2422 O O . PHE A 1 310 ? 6.609 -7.741 -21.356 1.00 96.81 310 PHE A O 1
ATOM 2429 N N . ALA A 1 311 ? 6.242 -9.736 -22.300 1.00 95.56 311 ALA A N 1
ATOM 2430 C CA . ALA A 1 311 ? 5.831 -9.185 -23.591 1.00 95.56 311 ALA A CA 1
ATOM 2431 C C . ALA A 1 311 ? 4.557 -8.329 -23.477 1.00 95.56 311 ALA A C 1
ATOM 2433 O O . ALA A 1 311 ? 4.469 -7.274 -24.114 1.00 95.56 311 ALA A O 1
ATOM 2434 N N . GLN A 1 312 ? 3.608 -8.732 -22.628 1.00 94.50 312 GLN A N 1
ATOM 2435 C CA . GLN A 1 312 ? 2.415 -7.946 -22.319 1.00 94.50 312 GLN A CA 1
ATOM 2436 C C . GLN A 1 312 ? 2.773 -6.594 -21.680 1.00 94.50 312 GLN A C 1
ATOM 2438 O O . GLN A 1 312 ? 2.262 -5.560 -22.111 1.00 94.50 312 GLN A O 1
ATOM 2443 N N . LEU A 1 313 ? 3.699 -6.568 -20.712 1.00 95.25 313 LEU A N 1
ATOM 2444 C CA . LEU A 1 313 ? 4.191 -5.316 -20.124 1.00 95.25 313 LEU A CA 1
ATOM 2445 C C . LEU A 1 313 ? 4.791 -4.391 -21.197 1.00 95.25 313 LEU A C 1
ATOM 2447 O O . LEU A 1 313 ? 4.472 -3.202 -21.237 1.00 95.25 313 LEU A O 1
ATOM 2451 N N . LEU A 1 314 ? 5.609 -4.923 -22.113 1.00 95.81 314 LEU A N 1
ATOM 2452 C CA . LEU A 1 314 ? 6.162 -4.140 -23.226 1.00 95.81 314 LEU A CA 1
ATOM 2453 C C . LEU A 1 314 ? 5.074 -3.609 -24.175 1.00 95.81 314 LEU A C 1
ATOM 2455 O O . LEU A 1 314 ? 5.205 -2.504 -24.708 1.00 95.81 314 LEU A O 1
ATOM 2459 N N . ALA A 1 315 ? 4.002 -4.371 -24.404 1.00 94.12 315 ALA A N 1
ATOM 2460 C CA . ALA A 1 315 ? 2.862 -3.919 -25.200 1.00 94.12 315 ALA A CA 1
ATOM 2461 C C . ALA A 1 315 ? 2.137 -2.736 -24.535 1.00 94.12 315 ALA A C 1
ATOM 2463 O O . ALA A 1 315 ? 1.839 -1.753 -25.218 1.00 94.12 315 ALA A O 1
ATOM 2464 N N . GLU A 1 316 ? 1.946 -2.773 -23.213 1.00 92.69 316 GLU A N 1
ATOM 2465 C CA . GLU A 1 316 ? 1.359 -1.660 -22.457 1.00 92.69 316 GLU A CA 1
ATOM 2466 C C . GLU A 1 316 ? 2.230 -0.399 -22.502 1.00 92.69 316 GLU A C 1
ATOM 2468 O O . GLU A 1 316 ? 1.704 0.699 -22.693 1.00 92.69 316 GLU A O 1
ATOM 2473 N N . PHE A 1 317 ? 3.561 -0.532 -22.438 1.00 94.06 317 PHE A N 1
ATOM 2474 C CA . PHE A 1 317 ? 4.468 0.598 -22.674 1.00 94.06 317 PHE A CA 1
ATOM 2475 C C . PHE A 1 317 ? 4.260 1.216 -24.063 1.00 94.06 317 PHE A C 1
ATOM 2477 O O . PHE A 1 317 ? 4.097 2.430 -24.164 1.00 94.06 317 PHE A O 1
ATOM 2484 N N . ARG A 1 318 ? 4.220 0.405 -25.131 1.00 94.69 318 ARG A N 1
ATOM 2485 C CA . ARG A 1 318 ? 4.026 0.897 -26.513 1.00 94.69 318 ARG A CA 1
ATOM 2486 C C . ARG A 1 318 ? 2.668 1.567 -26.716 1.00 94.69 318 ARG A C 1
ATOM 2488 O O . ARG A 1 318 ? 2.577 2.552 -27.447 1.00 94.69 318 ARG A O 1
ATOM 2495 N N . LYS A 1 319 ? 1.619 1.029 -26.094 1.00 92.62 319 LYS A N 1
ATOM 2496 C CA . LYS A 1 319 ? 0.271 1.604 -26.119 1.00 92.62 319 LYS A CA 1
ATOM 2497 C C . LYS A 1 319 ? 0.244 2.945 -25.389 1.00 92.62 319 LYS A C 1
ATOM 2499 O O . LYS A 1 319 ? -0.109 3.959 -25.983 1.00 92.62 319 LYS A O 1
ATOM 2504 N N . ALA A 1 320 ? 0.715 2.984 -24.142 1.00 91.31 320 ALA A N 1
ATOM 2505 C CA . ALA A 1 320 ? 0.769 4.210 -23.351 1.00 91.31 320 ALA A CA 1
ATOM 2506 C C . ALA A 1 320 ? 1.647 5.286 -24.010 1.00 91.31 320 ALA A C 1
ATOM 2508 O O . ALA A 1 320 ? 1.281 6.458 -24.015 1.00 91.31 320 ALA A O 1
ATOM 2509 N N . GLN A 1 321 ? 2.765 4.902 -24.635 1.00 92.94 321 GLN A N 1
ATOM 2510 C CA . GLN A 1 321 ? 3.637 5.826 -25.361 1.00 92.94 321 GLN A CA 1
ATOM 2511 C C . GLN A 1 321 ? 2.873 6.645 -26.416 1.00 92.94 321 GLN A C 1
ATOM 2513 O O . GLN A 1 321 ? 3.167 7.835 -26.576 1.00 92.94 321 GLN A O 1
ATOM 2518 N N . LYS A 1 322 ? 1.910 6.020 -27.109 1.00 91.06 322 LYS A N 1
ATOM 2519 C CA . LYS A 1 322 ? 1.070 6.636 -28.147 1.00 91.06 322 LYS A CA 1
ATOM 2520 C C . LYS A 1 322 ? -0.130 7.375 -27.561 1.00 91.06 322 LYS A C 1
ATOM 2522 O O . LYS A 1 322 ? -0.381 8.513 -27.943 1.00 91.06 322 LYS A O 1
ATOM 2527 N N . ASP A 1 323 ? -0.830 6.734 -26.630 1.00 90.19 323 ASP A N 1
ATOM 2528 C CA . ASP A 1 323 ? -2.189 7.133 -26.258 1.00 90.19 323 ASP A CA 1
ATOM 2529 C C . ASP A 1 323 ? -2.241 7.979 -24.976 1.00 90.19 323 ASP A C 1
ATOM 2531 O O . ASP A 1 323 ? -3.158 8.777 -24.795 1.00 90.19 323 ASP A O 1
ATOM 2535 N N . ASN A 1 324 ? -1.284 7.803 -24.055 1.00 88.81 324 ASN A N 1
ATOM 2536 C CA . ASN A 1 324 ? -1.308 8.437 -22.736 1.00 88.81 324 ASN A CA 1
ATOM 2537 C C . ASN A 1 324 ? 0.105 8.593 -22.143 1.00 88.81 324 ASN A C 1
ATOM 2539 O O . ASN A 1 324 ? 0.638 7.694 -21.482 1.00 88.81 324 ASN A O 1
ATOM 2543 N N . PHE A 1 325 ? 0.696 9.775 -22.339 1.00 89.06 325 PHE A N 1
ATOM 2544 C CA . PHE A 1 325 ? 2.062 10.069 -21.900 1.00 89.06 325 PHE A CA 1
ATOM 2545 C C . PHE A 1 325 ? 2.251 10.020 -20.375 1.00 89.06 325 PHE A C 1
ATOM 2547 O O . PHE A 1 325 ? 3.291 9.567 -19.903 1.00 89.06 325 PHE A O 1
ATOM 2554 N N . GLU A 1 326 ? 1.248 10.427 -19.595 1.00 86.31 326 GLU A N 1
ATOM 2555 C CA . GLU A 1 326 ? 1.295 10.348 -18.129 1.00 86.31 326 GLU A CA 1
ATOM 2556 C C . GLU A 1 326 ? 1.399 8.888 -17.673 1.00 86.31 326 GLU A C 1
ATOM 2558 O O . GLU A 1 326 ? 2.301 8.522 -16.918 1.00 86.31 326 GLU A O 1
ATOM 2563 N N . ARG A 1 327 ? 0.546 8.016 -18.221 1.00 87.06 327 ARG A N 1
ATOM 2564 C CA . ARG A 1 327 ? 0.589 6.574 -17.950 1.00 87.06 327 ARG A CA 1
ATOM 2565 C C . ARG A 1 327 ? 1.922 5.952 -18.365 1.00 87.06 327 ARG A C 1
ATOM 2567 O O . ARG A 1 327 ? 2.445 5.106 -17.644 1.00 87.06 327 ARG A O 1
ATOM 2574 N N . TYR A 1 328 ? 2.471 6.367 -19.503 1.00 91.00 328 TYR A N 1
ATOM 2575 C CA . TYR A 1 328 ? 3.772 5.903 -19.987 1.00 91.00 328 TYR A CA 1
ATOM 2576 C C . TYR A 1 328 ? 4.903 6.238 -19.004 1.00 91.00 328 TYR A C 1
ATOM 2578 O O . TYR A 1 328 ? 5.719 5.378 -18.669 1.00 91.00 328 TYR A O 1
ATOM 2586 N N . VAL A 1 329 ? 4.900 7.459 -18.466 1.00 88.31 329 VAL A N 1
ATOM 2587 C CA . VAL A 1 329 ? 5.850 7.898 -17.436 1.00 88.31 329 VAL A CA 1
ATOM 2588 C C . VAL A 1 329 ? 5.660 7.128 -16.125 1.00 88.31 329 VAL A C 1
ATOM 2590 O O . VAL A 1 329 ? 6.648 6.679 -15.543 1.00 88.31 329 VAL A O 1
ATOM 2593 N N . MET A 1 330 ? 4.418 6.890 -15.692 1.00 87.38 330 MET A N 1
ATOM 2594 C CA . MET A 1 330 ? 4.137 6.078 -14.499 1.00 87.38 330 MET A CA 1
ATOM 2595 C C . MET A 1 330 ? 4.629 4.629 -14.643 1.00 87.38 330 MET A C 1
ATOM 2597 O O . MET A 1 330 ? 5.193 4.071 -13.698 1.00 87.38 330 MET A O 1
ATOM 2601 N N . LEU A 1 331 ? 4.452 4.014 -15.821 1.00 91.38 331 LEU A N 1
ATOM 2602 C CA . LEU A 1 331 ? 4.971 2.673 -16.118 1.00 91.38 331 LEU A CA 1
ATOM 2603 C C . LEU A 1 331 ? 6.500 2.638 -16.010 1.00 91.38 331 LEU A C 1
ATOM 2605 O O . LEU A 1 331 ? 7.056 1.723 -15.399 1.00 91.38 331 LEU A O 1
ATOM 2609 N N . TRP A 1 332 ? 7.186 3.656 -16.539 1.00 92.19 332 TRP A N 1
ATOM 2610 C CA . TRP A 1 332 ? 8.638 3.772 -16.400 1.00 92.19 332 TRP A CA 1
ATOM 2611 C C . TRP A 1 332 ? 9.074 3.894 -14.941 1.00 92.19 332 TRP A C 1
ATOM 2613 O O . TRP A 1 332 ? 9.918 3.122 -14.488 1.00 92.19 332 TRP A O 1
ATOM 2623 N N . GLN A 1 333 ? 8.484 4.825 -14.189 1.00 88.44 333 GLN A N 1
ATOM 2624 C CA . GLN A 1 333 ? 8.805 5.036 -12.772 1.00 88.44 333 GLN A CA 1
ATOM 2625 C C . GLN A 1 333 ? 8.570 3.772 -11.935 1.00 88.44 333 GLN A C 1
ATOM 2627 O O . GLN A 1 333 ? 9.304 3.505 -10.988 1.00 88.44 333 GLN A O 1
ATOM 2632 N N . SER A 1 334 ? 7.602 2.951 -12.335 1.00 90.12 334 SER A N 1
ATOM 2633 C CA . SER A 1 334 ? 7.316 1.653 -11.722 1.00 90.12 334 SER A CA 1
ATOM 2634 C C . SER A 1 334 ? 8.399 0.594 -11.981 1.00 90.12 334 SER A C 1
ATOM 2636 O O . SER A 1 334 ? 8.497 -0.378 -11.237 1.00 90.12 334 SER A O 1
ATOM 2638 N N . CYS A 1 335 ? 9.234 0.775 -13.009 1.00 90.00 335 CYS A N 1
ATOM 2639 C CA . CYS A 1 335 ? 10.270 -0.180 -13.409 1.00 90.00 335 CYS A CA 1
ATOM 2640 C C . CYS A 1 335 ? 11.703 0.278 -13.074 1.00 90.00 335 CYS A C 1
ATOM 2642 O O . CYS A 1 335 ? 12.549 -0.563 -12.785 1.00 90.00 335 CYS A O 1
ATOM 2644 N N . ALA A 1 336 ? 11.995 1.578 -13.127 1.00 83.19 336 ALA A N 1
ATOM 2645 C CA . ALA A 1 336 ? 13.346 2.113 -13.347 1.00 83.19 336 ALA A CA 1
ATOM 2646 C C . ALA A 1 336 ? 14.355 1.993 -12.187 1.00 83.19 336 ALA A C 1
ATOM 2648 O O . ALA A 1 336 ? 15.549 2.187 -12.401 1.00 83.19 336 ALA A O 1
ATOM 2649 N N . TYR A 1 337 ? 13.911 1.700 -10.963 1.00 76.69 337 TYR A N 1
ATOM 2650 C CA . TYR A 1 337 ? 14.737 1.832 -9.752 1.00 76.69 337 TYR A CA 1
ATOM 2651 C C . TYR A 1 337 ? 15.413 0.530 -9.292 1.00 76.69 337 TYR A C 1
ATOM 2653 O O . TYR A 1 337 ? 15.630 0.335 -8.098 1.00 76.69 337 TYR A O 1
ATOM 2661 N N . VAL A 1 338 ? 15.740 -0.378 -10.218 1.00 83.62 338 VAL A N 1
ATOM 2662 C CA . VAL A 1 338 ? 16.423 -1.644 -9.900 1.00 83.62 338 VAL A CA 1
ATOM 2663 C C . VAL A 1 338 ? 17.511 -1.973 -10.915 1.00 83.62 338 VAL A C 1
ATOM 2665 O O . VAL A 1 338 ? 17.453 -1.551 -12.066 1.00 83.62 338 VAL A O 1
ATOM 2668 N N . LYS A 1 339 ? 18.491 -2.785 -10.518 1.00 88.69 339 LYS A N 1
ATOM 2669 C CA . LYS A 1 339 ? 19.497 -3.331 -11.434 1.00 88.69 339 LYS A CA 1
ATOM 2670 C C . LYS A 1 339 ? 19.034 -4.696 -11.956 1.00 88.69 339 LYS A C 1
ATOM 2672 O O . LYS A 1 339 ? 19.348 -5.717 -11.356 1.00 88.69 339 LYS A O 1
ATOM 2677 N N . HIS A 1 340 ? 18.258 -4.713 -13.043 1.00 90.62 340 HIS A N 1
ATOM 2678 C CA . HIS A 1 340 ? 17.675 -5.943 -13.598 1.00 90.62 340 HIS A CA 1
ATOM 2679 C C . HIS A 1 340 ? 17.755 -5.983 -15.133 1.00 90.62 340 HIS A C 1
ATOM 2681 O O . HIS A 1 340 ? 17.395 -5.010 -15.794 1.00 90.62 340 HIS A O 1
ATOM 2687 N N . GLU A 1 341 ? 18.173 -7.109 -15.727 1.00 91.50 341 GLU A N 1
ATOM 2688 C CA . GLU A 1 341 ? 18.409 -7.207 -17.182 1.00 91.50 341 GLU A CA 1
ATOM 2689 C C . GLU A 1 341 ? 17.154 -6.972 -18.031 1.00 91.50 341 GLU A C 1
ATOM 2691 O O . GLU A 1 341 ? 17.236 -6.415 -19.128 1.00 91.50 341 GLU A O 1
ATOM 2696 N N . ARG A 1 342 ? 15.971 -7.338 -17.522 1.00 93.06 342 ARG A N 1
ATOM 2697 C CA . ARG A 1 342 ? 14.690 -7.047 -18.191 1.00 93.06 342 ARG A CA 1
ATOM 2698 C C . ARG A 1 342 ? 14.345 -5.556 -18.261 1.00 93.06 342 ARG A C 1
ATOM 2700 O O . ARG A 1 342 ? 13.386 -5.193 -18.928 1.00 93.06 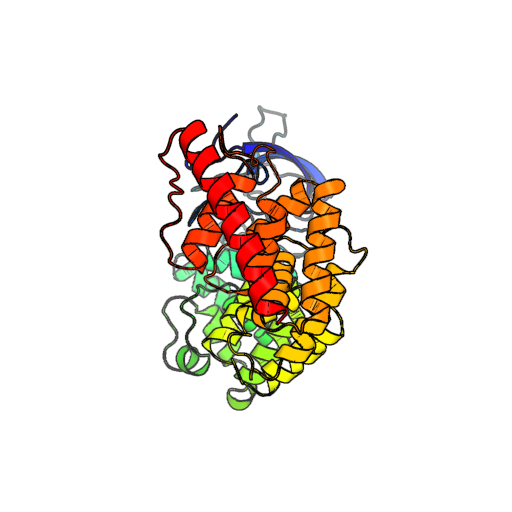342 ARG A O 1
ATOM 2707 N N . LEU A 1 343 ? 15.139 -4.667 -17.666 1.00 94.06 343 LEU A N 1
ATOM 2708 C CA . LEU A 1 343 ? 15.022 -3.241 -17.968 1.00 94.06 343 LEU A CA 1
ATOM 2709 C C . LEU A 1 343 ? 15.566 -2.875 -19.346 1.00 94.06 343 LEU A C 1
ATOM 2711 O O . LEU A 1 343 ? 15.112 -1.881 -19.902 1.00 94.06 343 LEU A O 1
ATOM 2715 N N . LEU A 1 344 ? 16.485 -3.649 -19.931 1.00 94.62 344 LEU A N 1
ATOM 2716 C CA . LEU A 1 344 ? 17.093 -3.293 -21.218 1.00 94.62 344 LEU A CA 1
ATOM 2717 C C . LEU A 1 344 ? 16.072 -3.267 -22.373 1.00 94.62 344 LEU A C 1
ATOM 2719 O O . LEU A 1 344 ? 16.058 -2.271 -23.097 1.00 94.62 344 LEU A O 1
ATOM 2723 N N . PRO A 1 345 ? 15.162 -4.256 -22.526 1.00 94.50 345 PRO A N 1
ATOM 2724 C CA . PRO A 1 345 ? 14.095 -4.178 -23.528 1.00 94.50 345 PRO A CA 1
ATOM 2725 C C . PRO A 1 345 ? 13.121 -3.014 -23.299 1.00 94.50 345 PRO A C 1
ATOM 2727 O O . PRO A 1 345 ? 12.637 -2.425 -24.259 1.00 94.50 345 PRO A O 1
ATOM 2730 N N . ILE A 1 346 ? 12.858 -2.640 -22.040 1.00 95.38 346 ILE A N 1
ATOM 2731 C CA . ILE A 1 346 ? 12.047 -1.454 -21.719 1.00 95.38 346 ILE A CA 1
ATOM 2732 C C . ILE A 1 346 ? 12.800 -0.187 -22.150 1.00 95.38 346 ILE A C 1
ATOM 2734 O O . ILE A 1 346 ? 12.242 0.655 -22.847 1.00 95.38 346 ILE A O 1
ATOM 2738 N N . CYS A 1 347 ? 14.087 -0.071 -21.810 1.00 95.69 347 CYS A N 1
ATOM 2739 C CA . CYS A 1 347 ? 14.928 1.059 -22.207 1.00 95.69 347 CYS A CA 1
ATOM 2740 C C . CYS A 1 347 ? 15.007 1.213 -23.731 1.00 95.69 347 CYS A C 1
ATOM 2742 O O . CYS A 1 347 ? 15.000 2.340 -24.214 1.00 95.69 347 CYS A O 1
ATOM 2744 N N . ALA A 1 348 ? 15.017 0.113 -24.488 1.00 95.19 348 ALA A N 1
ATOM 2745 C CA . ALA A 1 348 ? 14.983 0.143 -25.950 1.00 95.19 348 ALA A CA 1
ATOM 2746 C C . ALA A 1 348 ? 13.697 0.774 -26.522 1.00 95.19 348 ALA A C 1
ATOM 2748 O O . ALA A 1 348 ? 13.741 1.365 -27.596 1.00 95.19 348 ALA A O 1
ATOM 2749 N N . LEU A 1 349 ? 12.566 0.722 -25.807 1.00 94.44 349 LEU A N 1
ATOM 2750 C CA . LEU A 1 349 ? 11.353 1.458 -26.198 1.00 94.44 349 LEU A CA 1
ATOM 2751 C C . LEU A 1 349 ? 11.488 2.964 -25.929 1.00 94.44 349 LEU A C 1
ATOM 2753 O O . LEU A 1 349 ? 11.041 3.787 -26.728 1.00 94.44 349 LEU A O 1
ATOM 2757 N N . LEU A 1 350 ? 12.102 3.322 -24.798 1.00 95.56 350 LEU A N 1
ATOM 2758 C CA . LEU A 1 350 ? 12.216 4.707 -24.336 1.00 95.56 350 LEU A CA 1
ATOM 2759 C C . LEU A 1 350 ? 13.342 5.489 -25.020 1.00 95.56 350 LEU A C 1
ATOM 2761 O O . LEU A 1 350 ? 13.249 6.709 -25.126 1.00 95.56 350 LEU A O 1
ATOM 2765 N N . ILE A 1 351 ? 14.410 4.824 -25.465 1.00 96.25 351 ILE A N 1
ATOM 2766 C CA . ILE A 1 351 ? 15.610 5.486 -26.003 1.00 96.25 351 ILE A CA 1
ATOM 2767 C C . ILE A 1 351 ? 15.332 6.266 -27.298 1.00 96.25 351 ILE A C 1
ATOM 2769 O O . ILE A 1 351 ? 16.046 7.216 -27.620 1.00 96.25 351 ILE A O 1
ATOM 2773 N N . GLU A 1 352 ? 14.272 5.906 -28.021 1.00 93.88 352 GLU A N 1
ATOM 2774 C CA . GLU A 1 352 ? 13.813 6.615 -29.221 1.00 93.88 352 GLU A CA 1
ATOM 2775 C C . GLU A 1 352 ? 12.936 7.837 -28.908 1.00 93.88 352 GLU A C 1
ATOM 2777 O O . GLU A 1 352 ? 12.675 8.664 -29.780 1.00 93.88 352 GLU A O 1
ATOM 2782 N N . ASP A 1 353 ? 12.488 7.985 -27.662 1.00 94.75 353 ASP A N 1
ATOM 2783 C CA . ASP A 1 353 ? 11.519 9.001 -27.279 1.00 94.75 353 ASP A CA 1
ATOM 2784 C C . ASP A 1 353 ? 12.200 10.300 -26.832 1.00 94.75 353 ASP A C 1
ATOM 2786 O O . ASP A 1 353 ? 12.789 10.401 -25.753 1.00 94.75 353 ASP A O 1
ATOM 2790 N N . VAL A 1 354 ? 12.111 11.324 -27.679 1.00 93.94 354 VAL A N 1
ATOM 2791 C CA . VAL A 1 354 ? 12.738 12.636 -27.450 1.00 93.94 354 VAL A CA 1
ATOM 2792 C C . VAL A 1 354 ? 11.825 13.635 -26.737 1.00 93.94 354 VAL A C 1
ATOM 2794 O O . VAL A 1 354 ? 12.218 14.791 -26.563 1.00 93.94 354 VAL A O 1
ATOM 2797 N N . ARG A 1 355 ? 10.614 13.230 -26.327 1.00 93.38 355 ARG A N 1
ATOM 2798 C CA . ARG A 1 355 ? 9.686 14.124 -25.622 1.00 93.38 355 ARG A CA 1
ATOM 2799 C C . ARG A 1 355 ? 10.269 14.569 -24.272 1.00 93.38 355 ARG A C 1
ATOM 2801 O O . ARG A 1 355 ? 10.976 13.785 -23.629 1.00 93.38 355 ARG A O 1
ATOM 2808 N N . PRO A 1 356 ? 9.973 15.800 -23.814 1.00 91.06 356 PRO A N 1
ATOM 2809 C CA . PRO A 1 356 ? 10.384 16.271 -22.494 1.00 91.06 356 PRO A CA 1
ATOM 2810 C C . PRO A 1 356 ? 9.824 15.402 -21.363 1.00 91.06 356 PRO A C 1
ATOM 2812 O O . PRO A 1 356 ? 8.686 14.938 -21.426 1.00 91.06 356 PRO A O 1
ATOM 2815 N N . TRP A 1 357 ? 10.612 15.214 -20.309 1.00 84.75 357 TRP A N 1
ATOM 2816 C CA . TRP A 1 357 ? 10.189 14.526 -19.096 1.00 84.75 357 TRP A CA 1
ATOM 2817 C C . TRP A 1 357 ? 9.288 15.439 -18.242 1.00 84.75 357 TRP A C 1
ATOM 2819 O O . TRP A 1 357 ? 9.637 16.607 -18.038 1.00 84.75 357 TRP A O 1
ATOM 2829 N N . PRO A 1 358 ? 8.159 14.951 -17.692 1.00 78.56 358 PRO A N 1
ATOM 2830 C CA . PRO A 1 358 ? 7.309 15.769 -16.831 1.00 78.56 358 PRO A CA 1
ATOM 2831 C C . PRO A 1 358 ? 8.070 16.307 -15.611 1.00 78.56 358 PRO A C 1
ATOM 2833 O O . PRO A 1 358 ? 8.730 15.558 -14.893 1.00 78.56 358 PRO A O 1
ATOM 2836 N N . HIS A 1 359 ? 7.948 17.610 -15.348 1.00 71.94 359 HIS A N 1
ATOM 2837 C CA . HIS A 1 359 ? 8.533 18.301 -14.185 1.00 71.94 359 HIS A CA 1
ATOM 2838 C C . HIS A 1 359 ? 10.072 18.355 -14.117 1.00 71.94 359 HIS A C 1
ATOM 2840 O O . HIS A 1 359 ? 10.616 18.684 -13.055 1.00 71.94 359 HIS A O 1
ATOM 2846 N N . ALA A 1 360 ? 10.774 18.066 -15.219 1.00 69.44 360 ALA A N 1
ATOM 2847 C CA . ALA A 1 360 ? 12.218 18.245 -15.326 1.00 69.44 360 ALA A CA 1
ATOM 2848 C C . ALA A 1 360 ? 12.565 19.184 -16.486 1.00 69.44 360 ALA A C 1
ATOM 2850 O O . ALA A 1 360 ? 12.470 18.812 -17.657 1.00 69.44 360 ALA A O 1
ATOM 2851 N N . ASP A 1 361 ? 13.019 20.391 -16.150 1.00 61.69 361 ASP A N 1
ATOM 2852 C CA . ASP A 1 361 ? 13.496 21.341 -17.146 1.00 61.69 361 ASP A CA 1
ATOM 2853 C C . ASP A 1 361 ? 14.737 20.741 -17.834 1.00 61.69 361 ASP A C 1
ATOM 2855 O O . ASP A 1 361 ? 15.733 20.402 -17.193 1.00 61.69 361 ASP A O 1
ATOM 2859 N N . HIS A 1 362 ? 14.651 20.560 -19.156 1.00 77.12 362 HIS A N 1
ATOM 2860 C CA . HIS A 1 362 ? 15.729 20.115 -20.059 1.00 77.12 362 HIS A CA 1
ATOM 2861 C C . HIS A 1 362 ? 16.075 18.614 -20.115 1.00 77.12 362 HIS A C 1
ATOM 2863 O O . HIS A 1 362 ? 17.054 18.255 -20.781 1.00 77.12 362 HIS A O 1
ATOM 2869 N N . ARG A 1 363 ? 15.298 17.722 -19.488 1.00 85.88 363 ARG A N 1
ATOM 2870 C CA . ARG A 1 363 ? 15.485 16.259 -19.617 1.00 85.88 363 ARG A CA 1
ATOM 2871 C C . ARG A 1 363 ? 14.415 15.651 -20.517 1.00 85.88 363 ARG A C 1
ATOM 2873 O O . ARG A 1 363 ? 13.266 16.080 -20.479 1.00 85.88 363 ARG A O 1
ATOM 2880 N N . ARG A 1 364 ? 14.785 14.660 -21.325 1.00 93.62 364 ARG A N 1
ATOM 2881 C CA . ARG A 1 364 ? 13.882 13.913 -22.215 1.00 93.62 364 ARG A CA 1
ATOM 2882 C C . ARG A 1 364 ? 13.707 12.484 -21.724 1.00 93.62 364 ARG A C 1
ATOM 2884 O O . ARG A 1 364 ? 14.498 11.994 -20.925 1.00 93.62 364 ARG A O 1
ATOM 2891 N N . VAL A 1 365 ? 12.710 11.779 -22.240 1.00 94.56 365 VAL A N 1
ATOM 2892 C CA . VAL A 1 365 ? 12.504 10.355 -21.925 1.00 94.56 365 VAL A CA 1
ATOM 2893 C C . VAL A 1 365 ? 13.744 9.509 -22.247 1.00 94.56 365 VAL A C 1
ATOM 2895 O O . VAL A 1 365 ? 14.182 8.720 -21.408 1.00 94.56 365 VAL A O 1
ATOM 2898 N N . CYS A 1 366 ? 14.373 9.721 -23.404 1.00 95.62 366 CYS A N 1
ATOM 2899 C CA . CYS A 1 366 ? 15.587 9.006 -23.798 1.00 95.62 366 CYS A CA 1
ATOM 2900 C C . CYS A 1 366 ? 16.790 9.247 -22.865 1.00 95.62 366 CYS A C 1
ATOM 2902 O O . CYS A 1 366 ? 17.616 8.351 -22.701 1.00 95.62 366 CYS A O 1
ATOM 2904 N N . ASP A 1 367 ? 16.862 10.402 -22.193 1.00 95.25 367 ASP A N 1
ATOM 2905 C CA . ASP A 1 367 ? 17.896 10.705 -21.194 1.00 95.25 367 ASP A CA 1
ATOM 2906 C C . ASP A 1 367 ? 17.753 9.769 -19.963 1.00 95.25 367 ASP A C 1
ATOM 2908 O O . ASP A 1 367 ? 18.739 9.244 -19.442 1.00 95.25 367 ASP A O 1
ATOM 2912 N N . HIS A 1 368 ? 16.518 9.461 -19.537 1.00 93.94 368 HIS A N 1
ATOM 2913 C CA . HIS A 1 368 ? 16.258 8.493 -18.459 1.00 93.94 368 HIS A CA 1
ATOM 2914 C C . HIS A 1 368 ? 16.584 7.050 -18.863 1.00 93.94 368 HIS A C 1
ATOM 2916 O O . HIS A 1 368 ? 17.149 6.306 -18.058 1.00 93.94 368 HIS A O 1
ATOM 2922 N N . ALA A 1 369 ? 16.273 6.662 -20.103 1.00 95.44 369 ALA A N 1
ATOM 2923 C CA . ALA A 1 369 ? 16.636 5.348 -20.632 1.00 95.44 369 ALA A CA 1
ATOM 2924 C C . ALA A 1 369 ? 18.157 5.169 -20.704 1.00 95.44 369 ALA A C 1
ATOM 2926 O O . ALA A 1 369 ? 18.674 4.156 -20.243 1.00 95.44 369 ALA A O 1
ATOM 2927 N N . ALA A 1 370 ? 18.882 6.165 -21.219 1.00 96.12 370 ALA A N 1
ATOM 2928 C CA . ALA A 1 370 ? 20.337 6.128 -21.326 1.00 96.12 370 ALA A CA 1
ATOM 2929 C C . ALA A 1 370 ? 21.017 5.937 -19.961 1.00 96.12 370 ALA A C 1
ATOM 2931 O O . ALA A 1 370 ? 21.855 5.046 -19.802 1.00 96.12 370 ALA A O 1
ATOM 2932 N N . ALA A 1 371 ? 20.591 6.707 -18.953 1.00 94.38 371 ALA A N 1
ATOM 2933 C CA . ALA A 1 371 ? 21.075 6.558 -17.584 1.00 94.38 371 ALA A CA 1
ATOM 2934 C C . ALA A 1 371 ? 20.828 5.147 -17.028 1.00 94.38 371 ALA A C 1
ATOM 2936 O O . ALA A 1 371 ? 21.706 4.559 -16.394 1.00 94.38 371 ALA A O 1
ATOM 2937 N N . ALA A 1 372 ? 19.638 4.595 -17.275 1.00 94.69 372 ALA A N 1
ATOM 2938 C CA . ALA A 1 372 ? 19.271 3.271 -16.797 1.00 94.69 372 ALA A CA 1
ATOM 2939 C C . ALA A 1 372 ? 20.050 2.151 -17.497 1.00 94.69 372 ALA A C 1
ATOM 2941 O O . ALA A 1 372 ? 20.458 1.208 -16.827 1.00 94.69 372 ALA A O 1
ATOM 2942 N N . VAL A 1 373 ? 20.315 2.248 -18.805 1.00 95.50 373 VAL A N 1
ATOM 2943 C CA . VAL A 1 373 ? 21.135 1.252 -19.521 1.00 95.50 373 VAL A CA 1
ATOM 2944 C C . VAL A 1 373 ? 22.536 1.184 -18.920 1.00 95.50 373 VAL A C 1
ATOM 2946 O O . VAL A 1 373 ? 22.997 0.093 -18.583 1.00 95.50 373 VAL A O 1
ATOM 2949 N N . GLN A 1 374 ? 23.187 2.332 -18.721 1.00 94.88 374 GLN A N 1
ATOM 2950 C CA . GLN A 1 374 ? 24.501 2.403 -18.077 1.00 94.88 374 GLN A CA 1
ATOM 2951 C C . GLN A 1 374 ? 24.463 1.842 -16.646 1.00 94.88 374 GLN A C 1
ATOM 2953 O O . GLN A 1 374 ? 25.303 1.030 -16.272 1.00 94.88 374 GLN A O 1
ATOM 2958 N N . TYR A 1 375 ? 23.445 2.191 -15.856 1.00 93.94 375 TYR A N 1
ATOM 2959 C CA . TYR A 1 375 ? 23.283 1.664 -14.498 1.00 93.94 375 TYR A CA 1
ATOM 2960 C C . TYR A 1 375 ? 23.091 0.135 -14.456 1.00 93.94 375 TYR A C 1
ATOM 2962 O O . TYR A 1 375 ? 23.714 -0.561 -13.649 1.00 93.94 375 TYR A O 1
ATOM 2970 N N . VAL A 1 376 ? 22.239 -0.401 -15.335 1.00 93.88 376 VAL A N 1
ATOM 2971 C CA . VAL A 1 376 ? 21.902 -1.830 -15.389 1.00 93.88 376 VAL A CA 1
ATOM 2972 C C . VAL A 1 376 ? 23.088 -2.659 -15.866 1.00 93.88 376 VAL A C 1
ATOM 2974 O O . VAL A 1 376 ? 23.394 -3.687 -15.262 1.00 93.88 376 VAL A O 1
ATOM 2977 N N . THR A 1 377 ? 23.772 -2.204 -16.915 1.00 92.88 377 THR A N 1
ATOM 2978 C CA . THR A 1 377 ? 24.928 -2.904 -17.496 1.00 92.88 377 THR A CA 1
ATOM 2979 C C . THR A 1 377 ? 26.192 -2.743 -16.653 1.00 92.88 377 THR A C 1
ATOM 2981 O O . THR A 1 377 ? 26.999 -3.665 -16.585 1.00 92.88 377 THR A O 1
ATOM 2984 N N . GLY A 1 378 ? 26.351 -1.606 -15.969 1.00 92.56 378 GLY A N 1
ATOM 2985 C CA . GLY A 1 378 ? 27.600 -1.224 -15.311 1.00 92.56 378 GLY A CA 1
ATOM 2986 C C . GLY A 1 378 ? 28.707 -0.805 -16.285 1.00 92.56 378 GLY A C 1
ATOM 2987 O O . GLY A 1 378 ? 29.836 -0.608 -15.846 1.00 92.56 378 GLY A O 1
ATOM 2988 N N . GLU A 1 379 ? 28.406 -0.689 -17.580 1.00 93.06 379 GLU A N 1
ATOM 2989 C CA . GLU A 1 379 ? 29.343 -0.225 -18.603 1.00 93.06 379 GLU A CA 1
ATOM 2990 C C . GLU A 1 379 ? 29.301 1.303 -18.690 1.00 93.06 379 GLU A C 1
ATOM 2992 O O . GLU A 1 379 ? 28.216 1.880 -18.700 1.00 93.06 379 GLU A O 1
ATOM 2997 N N . ASP A 1 380 ? 30.460 1.962 -18.785 1.00 93.62 380 ASP A N 1
ATOM 2998 C CA . ASP A 1 380 ? 30.516 3.392 -19.103 1.00 93.62 380 ASP A CA 1
ATOM 2999 C C . ASP A 1 380 ? 30.195 3.596 -20.589 1.00 93.62 380 ASP A C 1
ATOM 3001 O O . ASP A 1 380 ? 30.991 3.282 -21.476 1.00 93.62 380 ASP A O 1
ATOM 3005 N N . LEU A 1 381 ? 28.991 4.096 -20.850 1.00 94.75 381 LEU A N 1
ATOM 3006 C CA . LEU A 1 381 ? 28.465 4.381 -22.183 1.00 94.75 381 LEU A CA 1
ATOM 3007 C C . LEU A 1 381 ? 28.504 5.888 -22.488 1.00 94.75 381 LEU A C 1
ATOM 3009 O O . LEU A 1 381 ? 27.867 6.349 -23.437 1.00 94.75 381 LEU A O 1
ATOM 3013 N N . GLY A 1 382 ? 29.233 6.668 -21.680 1.00 93.31 382 GLY A N 1
ATOM 3014 C CA . GLY A 1 382 ? 29.455 8.098 -21.880 1.00 93.31 382 GLY A CA 1
ATOM 3015 C C . GLY A 1 382 ? 28.255 8.988 -21.549 1.00 93.31 382 GLY A C 1
ATOM 3016 O O . GLY A 1 382 ? 28.294 10.189 -21.819 1.00 93.31 382 GLY A O 1
ATOM 3017 N N . TYR A 1 383 ? 27.177 8.437 -20.980 1.00 95.75 383 TYR A N 1
ATOM 3018 C CA . TYR A 1 383 ? 26.027 9.235 -20.561 1.00 95.75 383 TYR A CA 1
ATOM 3019 C C . TYR A 1 383 ? 26.278 9.871 -19.186 1.00 95.75 383 TYR A C 1
ATOM 3021 O O . TYR A 1 383 ? 26.621 9.184 -18.226 1.00 95.75 383 TYR A O 1
ATOM 3029 N N . SER A 1 384 ? 26.034 11.176 -19.058 1.00 93.38 384 SER A N 1
ATOM 3030 C CA . SER A 1 384 ? 26.092 11.896 -17.783 1.00 93.38 384 SER A CA 1
ATOM 3031 C C . SER A 1 384 ? 24.950 12.900 -17.674 1.00 93.38 384 SER A C 1
ATOM 3033 O O . SER A 1 384 ? 24.609 13.581 -18.643 1.00 93.38 384 SER A O 1
ATOM 3035 N N . TRP A 1 385 ? 24.376 13.017 -16.473 1.00 90.38 385 TRP A N 1
ATOM 3036 C CA . TRP A 1 385 ? 23.343 14.013 -16.174 1.00 90.38 385 TRP A CA 1
ATOM 3037 C C . TRP A 1 385 ? 23.865 15.452 -16.242 1.00 90.38 385 TRP A C 1
ATOM 3039 O O . TRP A 1 385 ? 23.087 16.349 -16.558 1.00 90.38 385 TRP A O 1
ATOM 3049 N N . GLU A 1 386 ? 25.161 15.649 -15.996 1.00 90.56 386 GLU A N 1
ATOM 3050 C CA . GLU A 1 386 ? 25.826 16.961 -15.990 1.00 90.56 386 GLU A CA 1
ATOM 3051 C C . GLU A 1 386 ? 26.341 17.376 -17.378 1.00 90.56 386 GLU A C 1
ATOM 3053 O O . GLU A 1 386 ? 26.769 18.510 -17.575 1.00 90.56 386 GLU A O 1
ATOM 3058 N N . ALA A 1 387 ? 26.307 16.465 -18.357 1.00 90.94 387 ALA A N 1
ATOM 3059 C CA . ALA A 1 387 ? 26.755 16.748 -19.714 1.00 90.94 387 ALA A CA 1
ATOM 3060 C C . ALA A 1 387 ? 25.801 17.710 -20.436 1.00 90.94 387 ALA A C 1
ATOM 3062 O O . ALA A 1 387 ? 24.597 17.754 -20.163 1.00 90.94 387 ALA A O 1
ATOM 3063 N N . THR A 1 388 ? 26.320 18.447 -21.415 1.00 91.69 388 THR A N 1
ATOM 3064 C CA . THR A 1 388 ? 25.517 19.320 -22.280 1.00 91.69 388 THR A CA 1
ATOM 3065 C C . THR A 1 388 ? 24.495 18.512 -23.097 1.00 91.69 388 THR A C 1
ATOM 3067 O O . THR A 1 388 ? 24.688 17.317 -23.341 1.00 91.69 388 THR A O 1
ATOM 3070 N N . PRO A 1 389 ? 23.404 19.131 -23.594 1.00 90.50 389 PRO A N 1
ATOM 3071 C CA . PRO A 1 389 ? 22.429 18.427 -24.432 1.00 90.50 389 PRO A CA 1
ATOM 3072 C C . PRO A 1 389 ? 23.037 17.733 -25.664 1.00 90.50 389 PRO A C 1
ATOM 3074 O O . PRO A 1 389 ? 22.581 16.654 -26.041 1.00 90.50 389 PRO A O 1
ATOM 3077 N N . ALA A 1 390 ? 24.074 18.323 -26.271 1.00 91.81 390 ALA A N 1
ATOM 3078 C CA . ALA A 1 390 ? 24.766 17.751 -27.426 1.00 91.81 390 ALA A CA 1
ATOM 3079 C C . ALA A 1 390 ? 25.567 16.492 -27.054 1.00 91.81 390 ALA A C 1
ATOM 3081 O O . ALA A 1 390 ? 25.482 15.475 -27.742 1.00 91.81 390 ALA A O 1
ATOM 3082 N N . GLU A 1 391 ? 26.296 16.533 -25.938 1.00 94.19 391 GLU A N 1
ATOM 3083 C CA . GLU A 1 391 ? 27.044 15.382 -25.420 1.00 94.19 391 GLU A CA 1
ATOM 3084 C C . GLU A 1 391 ? 26.107 14.239 -25.023 1.00 94.19 391 GLU A C 1
ATOM 3086 O O . GLU A 1 391 ? 26.345 13.092 -25.406 1.00 94.19 391 GLU A O 1
ATOM 3091 N N . ARG A 1 392 ? 24.987 14.548 -24.350 1.00 94.62 392 ARG A N 1
ATOM 3092 C CA . ARG A 1 392 ? 23.951 13.548 -24.049 1.00 94.62 392 ARG A CA 1
ATOM 3093 C C . ARG A 1 392 ? 23.369 12.937 -25.320 1.00 94.62 392 ARG A C 1
ATOM 3095 O O . ARG A 1 392 ? 23.172 11.729 -25.366 1.00 94.62 392 ARG A O 1
ATOM 3102 N N . GLY A 1 393 ? 23.133 13.745 -26.358 1.00 94.69 393 GLY A N 1
ATOM 3103 C CA . GLY A 1 393 ? 22.704 13.267 -27.676 1.00 94.69 393 GLY A CA 1
ATOM 3104 C C . GLY A 1 393 ? 23.662 12.231 -28.269 1.00 94.69 393 GLY A C 1
ATOM 3105 O O . GLY A 1 393 ? 23.234 11.135 -28.617 1.00 94.69 393 GLY A O 1
ATOM 3106 N N . LYS A 1 394 ? 24.967 12.530 -28.279 1.00 96.00 394 LYS A N 1
ATOM 3107 C CA . LYS A 1 394 ? 25.999 11.600 -28.763 1.00 96.00 394 LYS A CA 1
ATOM 3108 C C . LYS A 1 394 ? 26.038 10.297 -27.954 1.00 96.00 394 LYS A C 1
ATOM 3110 O O . LYS A 1 394 ? 26.171 9.223 -28.537 1.00 96.00 394 LYS A O 1
ATOM 3115 N N . ALA A 1 395 ? 25.920 10.383 -26.627 1.00 96.81 395 ALA A N 1
ATOM 3116 C CA . ALA A 1 395 ? 25.873 9.202 -25.765 1.00 96.81 395 ALA A CA 1
ATOM 3117 C C . ALA A 1 395 ? 24.627 8.345 -26.046 1.00 96.81 395 ALA A C 1
ATOM 3119 O O . ALA A 1 395 ? 24.727 7.129 -26.184 1.00 96.81 395 ALA A O 1
ATOM 3120 N N . ILE A 1 396 ? 23.461 8.981 -26.205 1.00 97.50 396 ILE A N 1
ATOM 3121 C CA . ILE A 1 396 ? 22.204 8.311 -26.563 1.00 97.50 396 ILE A CA 1
ATOM 3122 C C . ILE A 1 396 ? 22.340 7.560 -27.892 1.00 97.50 396 ILE A C 1
ATOM 3124 O O . ILE A 1 396 ? 21.948 6.396 -27.959 1.00 97.50 396 ILE A O 1
ATOM 3128 N N . ASP A 1 397 ? 22.940 8.164 -28.921 1.00 96.50 397 ASP A N 1
ATOM 3129 C CA . ASP A 1 397 ? 23.158 7.495 -30.212 1.00 96.50 397 ASP A CA 1
ATOM 3130 C C . ASP A 1 397 ? 24.063 6.259 -30.074 1.00 96.50 397 ASP A C 1
ATOM 3132 O O . ASP A 1 397 ? 23.767 5.198 -30.631 1.00 96.50 397 ASP A O 1
ATOM 3136 N N . GLY A 1 398 ? 25.126 6.351 -29.268 1.00 96.00 398 GLY A N 1
ATOM 3137 C CA . GLY A 1 398 ? 25.974 5.202 -28.938 1.00 96.00 398 GLY A CA 1
ATOM 3138 C C . GLY A 1 398 ? 25.212 4.089 -28.209 1.00 96.00 398 GLY A C 1
ATOM 3139 O O . GLY A 1 398 ? 25.343 2.911 -28.547 1.00 96.00 398 GLY A O 1
ATOM 3140 N N . ILE A 1 399 ? 24.352 4.456 -27.257 1.00 97.12 399 ILE A N 1
ATOM 3141 C CA . ILE A 1 399 ? 23.525 3.519 -26.485 1.00 97.12 399 ILE A CA 1
ATOM 3142 C C . ILE A 1 399 ? 22.488 2.817 -27.373 1.00 97.12 399 ILE A C 1
ATOM 3144 O O . ILE A 1 399 ? 22.266 1.616 -27.213 1.00 97.12 399 ILE A O 1
ATOM 3148 N N . LYS A 1 400 ? 21.894 3.510 -28.352 1.00 96.19 400 LYS A N 1
ATOM 3149 C CA . LYS A 1 400 ? 20.996 2.885 -29.341 1.00 96.19 400 LYS A CA 1
ATOM 3150 C C . LYS A 1 400 ? 21.699 1.770 -30.113 1.00 96.19 400 LYS A C 1
ATOM 3152 O O . LYS A 1 400 ? 21.171 0.663 -30.227 1.00 96.19 400 LYS A O 1
ATOM 3157 N N . VAL A 1 401 ? 22.919 2.034 -30.589 1.00 94.94 401 VAL A N 1
ATOM 3158 C CA . VAL A 1 401 ? 23.745 1.031 -31.284 1.00 94.94 401 VAL A CA 1
ATOM 3159 C C . VAL A 1 401 ? 24.077 -0.140 -30.359 1.00 94.94 401 VAL A C 1
ATOM 3161 O O . VAL A 1 401 ? 23.973 -1.299 -30.772 1.00 94.94 401 VAL A O 1
ATOM 3164 N N . TYR A 1 402 ? 24.428 0.144 -29.102 1.00 94.75 402 TYR A N 1
ATOM 3165 C CA . TYR A 1 402 ? 24.702 -0.877 -28.092 1.00 94.75 402 TYR A CA 1
ATOM 3166 C C . TYR A 1 402 ? 23.502 -1.815 -27.879 1.00 94.75 402 TYR A C 1
ATOM 3168 O O . TYR A 1 402 ? 23.651 -3.039 -27.971 1.00 94.75 402 TYR A O 1
ATOM 3176 N N . LEU A 1 403 ? 22.306 -1.257 -27.658 1.00 94.31 403 LEU A N 1
ATOM 3177 C CA . LEU A 1 403 ? 21.076 -2.026 -27.444 1.00 94.31 403 LEU A CA 1
ATOM 3178 C C . LEU A 1 403 ? 20.739 -2.900 -28.663 1.00 94.31 403 LEU A C 1
ATOM 3180 O O . LEU A 1 403 ? 20.544 -4.109 -28.514 1.00 94.31 403 LEU A O 1
ATOM 3184 N N . ALA A 1 404 ? 20.785 -2.332 -29.873 1.00 90.81 404 ALA A N 1
ATOM 3185 C CA . ALA A 1 404 ? 20.530 -3.069 -31.113 1.00 90.81 404 ALA A CA 1
ATOM 3186 C C . ALA A 1 404 ? 21.541 -4.212 -31.342 1.00 90.81 404 ALA A C 1
ATOM 3188 O O . ALA A 1 404 ? 21.197 -5.297 -31.820 1.00 90.81 404 ALA A O 1
ATOM 3189 N N . GLY A 1 405 ? 22.811 -3.997 -30.982 1.00 89.06 405 GLY A N 1
ATOM 3190 C CA . GLY A 1 405 ? 23.858 -5.015 -31.057 1.00 89.06 405 GLY A CA 1
ATOM 3191 C C . GLY A 1 405 ? 23.704 -6.147 -30.033 1.00 89.06 405 GLY A C 1
ATOM 3192 O O . GLY A 1 405 ? 24.261 -7.231 -30.234 1.00 89.06 405 GLY A O 1
ATOM 3193 N N . ARG A 1 406 ? 22.974 -5.923 -28.934 1.00 84.94 406 ARG A N 1
ATOM 3194 C CA . ARG A 1 406 ? 22.710 -6.930 -27.894 1.00 84.94 406 ARG A CA 1
ATOM 3195 C C . ARG A 1 406 ? 21.530 -7.830 -28.259 1.00 84.94 406 ARG A C 1
ATOM 3197 O O . ARG A 1 406 ? 21.627 -9.040 -28.076 1.00 84.94 406 ARG A O 1
ATOM 3204 N N . GLU A 1 407 ? 20.468 -7.281 -28.845 1.00 74.00 407 GLU A N 1
ATOM 3205 C CA . GLU A 1 407 ? 19.325 -8.073 -29.334 1.00 74.00 407 GLU A CA 1
ATOM 3206 C C . GLU A 1 407 ? 19.756 -9.115 -30.375 1.00 74.00 407 GLU A C 1
ATOM 3208 O O . GLU A 1 407 ? 19.418 -10.293 -30.258 1.00 74.00 407 GLU A O 1
ATOM 3213 N N . LYS A 1 408 ? 20.622 -8.725 -31.321 1.00 72.44 408 LYS A N 1
ATOM 3214 C CA . LYS A 1 408 ? 21.188 -9.641 -32.332 1.00 72.44 408 LYS A CA 1
ATOM 3215 C C . LYS A 1 408 ? 22.004 -10.794 -31.740 1.00 72.44 408 LYS A C 1
ATOM 3217 O O . LYS A 1 408 ? 22.146 -11.825 -32.391 1.00 72.44 408 LYS A O 1
ATOM 3222 N N . ARG A 1 409 ? 22.570 -10.616 -30.541 1.00 71.31 409 ARG A N 1
ATOM 3223 C CA . ARG A 1 409 ? 23.361 -11.637 -29.839 1.00 71.31 409 ARG A CA 1
ATOM 3224 C C . ARG A 1 409 ? 22.506 -12.595 -29.005 1.00 71.31 409 ARG A C 1
ATOM 3226 O O . ARG A 1 409 ? 22.963 -13.702 -28.781 1.00 71.31 409 ARG A O 1
ATOM 3233 N N . ARG A 1 410 ? 21.302 -12.193 -28.569 1.00 61.91 410 ARG A N 1
ATOM 3234 C CA . ARG A 1 410 ? 20.357 -13.060 -27.827 1.00 61.91 410 ARG A CA 1
ATOM 3235 C C . ARG A 1 410 ? 19.462 -13.914 -28.731 1.00 61.91 410 ARG A C 1
ATOM 3237 O O . ARG A 1 410 ? 18.913 -14.896 -28.258 1.00 61.91 410 ARG A O 1
ATOM 3244 N N . GLY A 1 411 ? 19.281 -13.522 -29.994 1.00 52.75 411 GLY A N 1
ATOM 3245 C CA . GLY A 1 411 ? 18.520 -14.290 -30.993 1.00 52.75 411 GLY A CA 1
ATOM 3246 C C . GLY A 1 411 ? 19.329 -15.360 -31.744 1.00 52.75 411 GLY A C 1
ATOM 3247 O O . GLY A 1 411 ? 18.818 -15.927 -32.706 1.00 52.75 411 GLY A O 1
ATOM 3248 N N . ARG A 1 412 ? 20.587 -15.584 -31.352 1.00 39.16 412 ARG A N 1
ATOM 3249 C CA . ARG A 1 412 ? 21.441 -16.708 -31.764 1.00 39.16 412 ARG A CA 1
ATOM 3250 C C . ARG A 1 412 ? 21.629 -17.614 -30.563 1.00 39.16 412 ARG A C 1
ATOM 3252 O O . ARG A 1 412 ? 21.746 -18.833 -30.796 1.00 39.16 412 ARG A O 1
#

Foldseek 3Di:
DDADPQRFDKDWDKDFDQACDWQDAPPDDTADHRDTDIETDIDGPPVRDPDDDPDADDDDDDPPFAWDFDWDQPDDVPDGHIYQDDDPNNSDTQGADSDDQPDDDSDPLVVSLSRLLCLLQPNDLLSLLSSLLSLQRDPDDLVSLVSSLVSNCVRNPLVLVSLLSNLLSNQLNHDLPHDDLVCCQVDPPSPDPSNNVSLVSDDPVCNLLSSLLSCLVVLLSRLVSNLSSCQPPPLQPPSNLVSLLVCLQVLPHSSLLSCLSSPPDLPRSCLVSSQVSLLCVLVDPPPDDDLRSLLSSLSSCQPHNDPVSLVSLLVSLVVCVPPPVVVNLSSCVSHQPDQGPSVLSVLLSQLPWQDDDPPDPPDTSNLSSLVSVCVNVVDCLQRDPPDDPVSNVVSSVSVNVVSVVVVVVVVD

pLDDT: mean 84.47, std 12.78, range [39.16, 98.25]